Protein AF-A0A0H3FZI0-F1 (afdb_monomer)

Structure (mmCIF, N/CA/C/O backbone):
data_AF-A0A0H3FZI0-F1
#
_entry.id   AF-A0A0H3FZI0-F1
#
loop_
_atom_site.group_PDB
_atom_site.id
_atom_site.type_symbol
_atom_site.label_atom_id
_atom_site.label_alt_id
_atom_site.label_comp_id
_atom_site.label_asym_id
_atom_site.label_entity_id
_atom_site.label_seq_id
_atom_site.pdbx_PDB_ins_code
_atom_site.Cartn_x
_atom_site.Cartn_y
_atom_site.Cartn_z
_atom_site.occupancy
_atom_site.B_iso_or_equiv
_atom_site.auth_seq_id
_atom_site.auth_comp_id
_atom_site.auth_asym_id
_atom_site.auth_atom_id
_atom_site.pdbx_PDB_model_num
ATOM 1 N N . MET A 1 1 ? 50.882 -39.077 24.615 1.00 30.67 1 MET A N 1
ATOM 2 C CA . MET A 1 1 ? 51.950 -39.341 23.632 1.00 30.67 1 MET A CA 1
ATOM 3 C C . MET A 1 1 ? 51.336 -39.047 22.274 1.00 30.67 1 MET A C 1
ATOM 5 O O . MET A 1 1 ? 50.534 -39.840 21.806 1.00 30.67 1 MET A O 1
ATOM 9 N N . ASP A 1 2 ? 51.265 -37.759 21.939 1.00 23.69 2 ASP A N 1
ATOM 10 C CA . ASP A 1 2 ? 52.204 -37.043 21.041 1.00 23.69 2 ASP A CA 1
ATOM 11 C C . ASP A 1 2 ? 51.997 -37.478 19.583 1.00 23.69 2 ASP A C 1
ATOM 13 O O . ASP A 1 2 ? 52.188 -38.643 19.265 1.00 23.69 2 ASP A O 1
ATOM 17 N N . ALA A 1 3 ? 51.445 -36.672 18.667 1.00 24.78 3 ALA A N 1
ATOM 18 C CA . ALA A 1 3 ? 51.771 -35.296 18.255 1.00 24.78 3 ALA A CA 1
ATOM 19 C C . ALA A 1 3 ? 53.189 -35.153 17.675 1.00 24.78 3 ALA A C 1
ATOM 21 O O . ALA A 1 3 ? 54.123 -34.795 18.381 1.00 24.78 3 ALA A O 1
ATOM 22 N N . SER A 1 4 ? 53.324 -35.447 16.377 1.00 23.03 4 SER A N 1
ATOM 23 C CA . SER A 1 4 ? 54.356 -35.010 15.407 1.00 23.03 4 SER A CA 1
ATOM 24 C C . SER A 1 4 ? 54.389 -36.075 14.297 1.00 23.03 4 SER A C 1
ATOM 26 O O . SER A 1 4 ? 54.271 -37.256 14.579 1.00 23.03 4 SER A O 1
ATOM 28 N N . THR A 1 5 ? 54.469 -35.833 12.994 1.00 25.50 5 THR A N 1
ATOM 29 C CA . THR A 1 5 ? 54.744 -34.666 12.154 1.00 25.50 5 THR A CA 1
ATOM 30 C C . THR A 1 5 ? 54.622 -35.201 10.730 1.00 25.50 5 THR A C 1
ATOM 32 O O . THR A 1 5 ? 55.305 -36.170 10.426 1.00 25.50 5 THR A O 1
ATOM 35 N N . LEU A 1 6 ? 53.832 -34.581 9.852 1.00 24.88 6 LEU A N 1
ATOM 36 C CA . LEU A 1 6 ? 54.066 -34.615 8.400 1.00 24.88 6 LEU A CA 1
ATOM 37 C C . LEU A 1 6 ? 53.348 -33.422 7.754 1.00 24.88 6 LEU A C 1
ATOM 39 O O . LEU A 1 6 ? 52.215 -33.474 7.292 1.00 24.88 6 LEU A O 1
ATOM 43 N N . SER A 1 7 ? 54.072 -32.307 7.840 1.00 22.17 7 SER A N 1
ATOM 44 C CA . SER A 1 7 ? 54.046 -31.102 7.012 1.00 22.17 7 SER A CA 1
ATOM 45 C C . SER A 1 7 ? 53.306 -31.257 5.667 1.00 22.17 7 SER A C 1
ATOM 47 O O . SER A 1 7 ? 53.879 -31.727 4.681 1.00 22.17 7 SER A O 1
ATOM 49 N N . PHE A 1 8 ? 52.081 -30.730 5.588 1.00 24.97 8 PHE A N 1
ATOM 50 C CA . PHE A 1 8 ? 51.533 -30.218 4.334 1.00 24.97 8 PHE A CA 1
ATOM 51 C C . PHE A 1 8 ? 51.992 -28.768 4.180 1.00 24.97 8 PHE A C 1
ATOM 53 O O . PHE A 1 8 ? 51.575 -27.881 4.925 1.00 24.97 8 PHE A O 1
ATOM 60 N N . ARG A 1 9 ? 52.884 -28.532 3.214 1.00 22.31 9 ARG A N 1
ATOM 61 C CA . ARG A 1 9 ? 53.242 -27.187 2.762 1.00 22.31 9 ARG A CA 1
ATOM 62 C C . ARG A 1 9 ? 51.971 -26.492 2.279 1.00 22.31 9 ARG A C 1
ATOM 64 O O . ARG A 1 9 ? 51.421 -26.851 1.241 1.00 22.31 9 ARG A O 1
ATOM 71 N N . SER A 1 10 ? 51.530 -25.483 3.023 1.00 23.34 10 SER A N 1
ATOM 72 C CA . SER A 1 10 ? 50.542 -24.518 2.564 1.00 23.34 10 SER A CA 1
ATOM 73 C C . SER A 1 10 ? 51.103 -23.795 1.340 1.00 23.34 10 SER A C 1
ATOM 75 O O . SER A 1 10 ? 51.979 -22.936 1.463 1.00 23.34 10 SER A O 1
ATOM 77 N N . ALA A 1 11 ? 50.606 -24.134 0.153 1.00 24.95 11 ALA A N 1
ATOM 78 C CA . ALA A 1 11 ? 50.709 -23.250 -0.993 1.00 24.95 11 ALA A CA 1
ATOM 79 C C . ALA A 1 11 ? 49.802 -22.046 -0.714 1.00 24.95 11 ALA A C 1
ATOM 81 O O . ALA A 1 11 ? 48.601 -22.059 -0.975 1.00 24.95 11 ALA A O 1
ATOM 82 N N . SER A 1 12 ? 50.391 -21.015 -0.116 1.00 26.52 12 SER A N 1
ATOM 83 C CA . SER A 1 12 ? 49.833 -19.679 0.007 1.00 26.52 12 SER A CA 1
ATOM 84 C C . SER A 1 12 ? 49.719 -19.046 -1.383 1.00 26.52 12 SER A C 1
ATOM 86 O O . SER A 1 12 ? 50.501 -18.180 -1.767 1.00 26.52 12 SER A O 1
ATOM 88 N N . SER A 1 13 ? 48.713 -19.447 -2.165 1.00 27.08 13 SER A N 1
ATOM 89 C CA . SER A 1 13 ? 48.209 -18.563 -3.211 1.00 27.08 13 SER A CA 1
ATOM 90 C C . SER A 1 13 ? 47.377 -17.498 -2.510 1.00 27.08 13 SER A C 1
ATOM 92 O O . SER A 1 13 ? 46.245 -17.745 -2.095 1.00 27.08 13 SER A O 1
ATOM 94 N N . SER A 1 14 ? 47.979 -16.330 -2.319 1.00 26.47 14 SER A N 1
ATOM 95 C CA . SER A 1 14 ? 47.317 -15.126 -1.842 1.00 26.47 14 SER A CA 1
ATOM 96 C C . SER A 1 14 ? 46.087 -14.833 -2.704 1.00 26.47 14 SER A C 1
ATOM 98 O O . SER A 1 14 ? 46.160 -14.217 -3.768 1.00 26.47 14 SER A O 1
ATOM 100 N N . ALA A 1 15 ? 44.916 -15.256 -2.232 1.00 31.27 15 ALA A N 1
ATOM 101 C CA . ALA A 1 15 ? 43.680 -14.596 -2.593 1.00 31.27 15 ALA A CA 1
ATOM 102 C C . ALA A 1 15 ? 43.827 -13.167 -2.064 1.00 31.27 15 ALA A C 1
ATOM 104 O O . ALA A 1 15 ? 43.611 -12.915 -0.883 1.00 31.27 15 ALA A O 1
ATOM 105 N N . ARG A 1 16 ? 44.300 -12.241 -2.910 1.00 32.34 16 ARG A N 1
ATOM 106 C CA . ARG A 1 16 ? 44.183 -10.810 -2.624 1.00 32.34 16 ARG A CA 1
ATOM 107 C C . ARG A 1 16 ? 42.703 -10.575 -2.349 1.00 32.34 16 ARG A C 1
ATOM 109 O O . ARG A 1 16 ? 41.892 -10.676 -3.270 1.00 32.34 16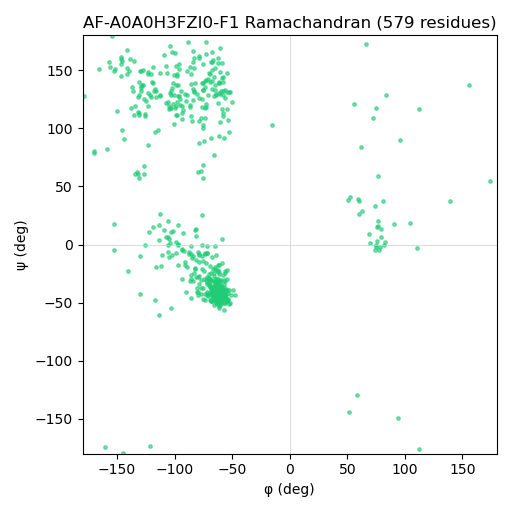 ARG A O 1
ATOM 116 N N . SER A 1 17 ? 42.358 -10.349 -1.086 1.00 38.38 17 SER A N 1
ATOM 117 C CA . SER A 1 17 ? 41.048 -9.854 -0.701 1.00 38.38 17 SER A CA 1
ATOM 118 C C . SER A 1 17 ? 40.825 -8.580 -1.504 1.00 38.38 17 SER A C 1
ATOM 120 O O . SER A 1 17 ? 41.615 -7.638 -1.449 1.00 38.38 17 SER A O 1
ATOM 122 N N . PHE A 1 18 ? 39.813 -8.600 -2.366 1.00 45.38 18 PHE A N 1
ATOM 123 C CA . PHE A 1 18 ? 39.436 -7.411 -3.109 1.00 45.38 18 PHE A CA 1
ATOM 124 C C . PHE A 1 18 ? 38.969 -6.371 -2.077 1.00 45.38 18 PHE A C 1
ATOM 126 O O . PHE A 1 18 ? 38.106 -6.708 -1.265 1.00 45.38 18 PHE A O 1
ATOM 133 N N . PRO A 1 19 ? 39.471 -5.122 -2.098 1.00 52.69 19 PRO A N 1
ATOM 134 C CA . PRO A 1 19 ? 39.024 -4.070 -1.178 1.00 52.69 19 PRO A CA 1
ATOM 135 C C . PRO A 1 19 ? 37.550 -3.67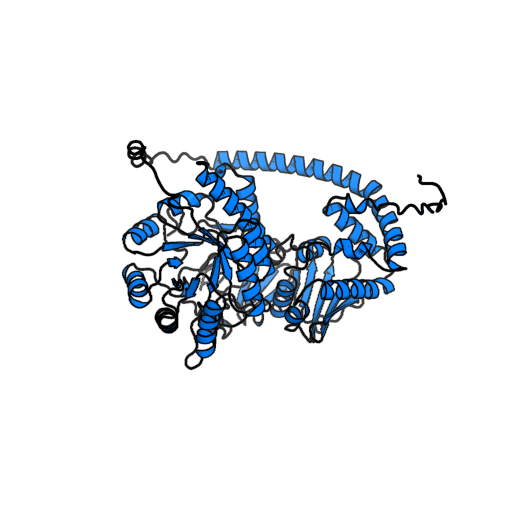0 -1.388 1.00 52.69 19 PRO A C 1
ATOM 137 O O . PRO A 1 19 ? 37.025 -2.850 -0.644 1.00 52.69 19 PRO A O 1
ATOM 140 N N . PHE A 1 20 ? 36.873 -4.278 -2.367 1.00 49.59 20 PHE A N 1
ATOM 141 C CA . PHE A 1 20 ? 35.474 -4.065 -2.715 1.00 49.59 20 PHE A CA 1
ATOM 142 C C . PHE A 1 20 ? 34.511 -4.225 -1.530 1.00 49.59 20 PHE A C 1
ATOM 144 O O . PHE A 1 20 ? 33.713 -3.335 -1.276 1.00 49.59 20 PHE A O 1
ATOM 151 N N . LEU A 1 21 ? 34.632 -5.305 -0.748 1.00 46.72 21 LEU A N 1
ATOM 152 C CA . LEU A 1 21 ? 33.750 -5.550 0.408 1.00 46.72 21 LEU A CA 1
ATOM 153 C C . LEU A 1 21 ? 33.947 -4.538 1.553 1.00 46.72 21 LEU A C 1
ATOM 155 O O . LEU A 1 21 ? 33.155 -4.513 2.486 1.00 46.72 21 LEU A O 1
ATOM 159 N N . SER A 1 22 ? 35.005 -3.723 1.489 1.00 49.72 22 SER A N 1
ATOM 160 C CA . SER A 1 22 ? 35.291 -2.636 2.433 1.00 49.72 22 SER A CA 1
ATOM 161 C C . SER A 1 22 ? 34.996 -1.236 1.871 1.00 49.72 22 SER A C 1
ATOM 163 O O . SER A 1 22 ? 35.312 -0.241 2.519 1.00 49.72 22 SER A O 1
ATOM 165 N N . MET A 1 23 ? 34.438 -1.135 0.659 1.00 64.56 23 MET A N 1
ATOM 166 C CA . MET A 1 23 ? 34.023 0.131 0.040 1.00 64.56 23 MET A CA 1
ATOM 167 C C . MET A 1 23 ? 32.624 0.551 0.520 1.00 64.56 23 MET A C 1
ATOM 169 O O . MET A 1 23 ? 31.802 -0.313 0.817 1.00 64.56 23 MET A O 1
ATOM 173 N N . SER A 1 24 ? 32.340 1.861 0.544 1.00 57.97 24 SER A N 1
ATOM 174 C CA . SER A 1 24 ? 30.969 2.385 0.688 1.00 57.97 24 SER A C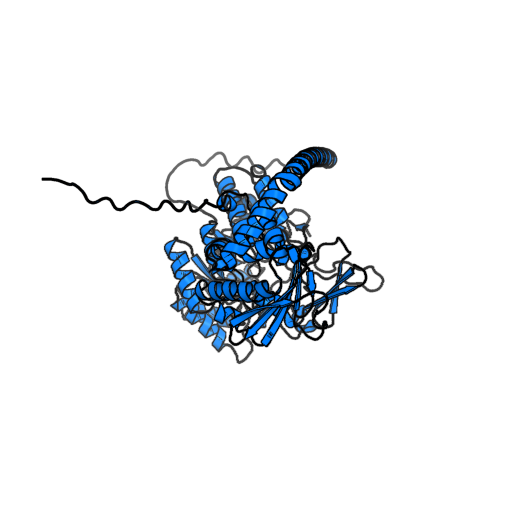A 1
ATOM 175 C C . SER A 1 24 ? 30.088 1.953 -0.492 1.00 57.97 24 SER A C 1
ATOM 177 O O . SER A 1 24 ? 30.623 1.686 -1.568 1.00 57.97 24 SER A O 1
ATOM 179 N N . ALA A 1 25 ? 28.763 1.909 -0.308 1.00 57.28 25 ALA A N 1
ATOM 180 C CA . ALA A 1 25 ? 27.799 1.518 -1.348 1.00 57.28 25 ALA A CA 1
ATOM 181 C C . ALA A 1 25 ? 27.984 2.327 -2.649 1.00 57.28 25 ALA A C 1
ATOM 183 O O . ALA A 1 25 ? 28.287 1.752 -3.688 1.00 57.28 25 ALA A O 1
ATOM 184 N N . GLU A 1 26 ? 28.036 3.658 -2.553 1.00 56.78 26 GLU A N 1
ATOM 185 C CA . GLU A 1 26 ? 28.303 4.563 -3.688 1.00 56.78 26 GLU A CA 1
ATOM 186 C C . GLU A 1 26 ? 29.582 4.199 -4.470 1.00 56.78 26 GLU A C 1
ATOM 188 O O . GLU A 1 26 ? 29.651 4.252 -5.701 1.00 56.78 26 GLU A O 1
ATOM 193 N N . ARG A 1 27 ? 30.639 3.797 -3.751 1.00 63.78 27 ARG A N 1
ATOM 194 C CA . ARG A 1 27 ? 31.923 3.419 -4.353 1.00 63.78 27 ARG A CA 1
ATOM 195 C C . ARG A 1 27 ? 31.865 2.025 -4.974 1.00 63.78 27 ARG A C 1
ATOM 197 O O . ARG A 1 27 ? 32.563 1.774 -5.959 1.00 63.78 27 ARG A O 1
ATOM 204 N N . GLN A 1 28 ? 31.043 1.136 -4.424 1.00 64.50 28 GLN A N 1
ATOM 205 C CA . GLN A 1 28 ? 30.746 -0.167 -5.005 1.00 64.50 28 GLN A CA 1
ATOM 206 C C . GLN A 1 28 ? 29.981 -0.017 -6.329 1.00 64.50 28 GLN A C 1
ATOM 208 O O . GLN A 1 28 ? 30.391 -0.621 -7.324 1.00 64.50 28 GLN A O 1
ATOM 213 N N . ASP A 1 29 ? 28.964 0.840 -6.389 1.00 61.91 29 ASP A N 1
ATOM 214 C CA . ASP A 1 29 ? 28.152 1.059 -7.595 1.00 61.91 29 ASP A CA 1
ATOM 215 C C . ASP A 1 29 ? 28.960 1.671 -8.738 1.00 61.91 29 ASP A C 1
ATOM 217 O O . ASP A 1 29 ? 28.930 1.196 -9.879 1.00 61.91 29 ASP A O 1
ATOM 221 N N . LEU A 1 30 ? 29.783 2.672 -8.426 1.00 64.38 30 LEU A N 1
ATOM 222 C CA . LEU A 1 30 ? 30.639 3.321 -9.414 1.00 64.38 30 LEU A CA 1
ATOM 223 C C . LEU A 1 30 ? 31.742 2.388 -9.927 1.00 64.38 30 LEU A C 1
ATOM 225 O O . LEU A 1 30 ? 32.063 2.377 -11.119 1.00 64.38 30 LEU A O 1
ATOM 229 N N . PHE A 1 31 ? 32.293 1.549 -9.046 1.00 68.69 31 PHE A N 1
ATOM 230 C CA . PHE A 1 31 ? 33.188 0.464 -9.440 1.00 68.69 31 PHE A CA 1
ATOM 231 C C . PHE A 1 31 ? 32.499 -0.496 -10.417 1.00 68.69 31 PHE A C 1
ATOM 233 O O . PHE A 1 31 ? 33.104 -0.888 -11.418 1.00 68.69 31 PHE A O 1
ATOM 240 N N . PHE A 1 32 ? 31.239 -0.849 -10.159 1.00 66.81 32 PHE A N 1
ATOM 241 C CA . PHE A 1 32 ? 30.450 -1.732 -11.011 1.00 66.81 32 PHE A CA 1
ATOM 242 C C . PHE A 1 32 ? 30.150 -1.131 -12.382 1.00 66.81 32 PHE A C 1
ATOM 244 O O . PHE A 1 32 ? 30.374 -1.811 -13.387 1.00 66.81 32 PHE A O 1
ATOM 251 N N . SER A 1 33 ? 29.714 0.130 -12.442 1.00 65.69 33 SER A N 1
ATOM 252 C CA . SER A 1 33 ? 29.455 0.835 -13.707 1.00 65.69 33 SER A CA 1
ATOM 253 C C . SER A 1 33 ? 30.714 0.876 -14.585 1.00 65.69 33 SER A C 1
ATOM 255 O O . SER A 1 33 ? 30.692 0.499 -15.764 1.00 65.69 33 SER A O 1
ATOM 257 N N . LEU A 1 34 ? 31.866 1.195 -13.985 1.00 68.00 34 LEU A N 1
ATOM 258 C CA . LEU A 1 34 ? 33.161 1.194 -14.672 1.00 68.00 34 LEU A CA 1
ATOM 259 C C . LEU A 1 34 ? 33.597 -0.212 -15.114 1.00 68.00 34 LEU A C 1
ATOM 261 O O . LEU A 1 34 ? 34.103 -0.383 -16.226 1.00 68.00 34 LEU A O 1
ATOM 265 N N . ALA A 1 35 ? 33.400 -1.227 -14.271 1.00 68.50 35 ALA A N 1
ATOM 266 C CA . ALA A 1 35 ? 33.762 -2.605 -14.591 1.00 68.50 35 ALA A CA 1
ATOM 267 C C . ALA A 1 35 ? 32.897 -3.182 -15.725 1.00 68.50 35 ALA A C 1
ATOM 269 O O . ALA A 1 35 ? 33.440 -3.818 -16.629 1.00 68.50 35 ALA A O 1
ATOM 270 N N . LEU A 1 36 ? 31.584 -2.928 -15.715 1.00 69.31 36 LEU A N 1
ATOM 271 C CA . LEU A 1 36 ? 30.651 -3.336 -16.772 1.00 69.31 36 LEU A CA 1
ATOM 272 C C . LEU A 1 36 ? 30.953 -2.638 -18.098 1.00 69.31 36 LEU A C 1
ATOM 274 O O . LEU A 1 36 ? 30.971 -3.294 -19.137 1.00 69.31 36 LEU A O 1
ATOM 278 N N . THR A 1 37 ? 31.274 -1.344 -18.060 1.00 69.31 37 THR A N 1
ATOM 279 C CA . THR A 1 37 ? 31.673 -0.577 -19.252 1.00 69.31 37 THR A CA 1
ATOM 280 C C . THR A 1 37 ? 32.957 -1.121 -19.888 1.00 69.31 37 THR A C 1
ATOM 282 O O . THR A 1 37 ? 33.116 -1.088 -21.107 1.00 69.31 37 THR A O 1
ATOM 285 N N . ALA A 1 38 ? 33.871 -1.658 -19.077 1.00 70.38 38 ALA A N 1
ATOM 286 C CA . ALA A 1 38 ? 35.141 -2.217 -19.534 1.00 70.38 38 ALA A CA 1
ATOM 287 C C . ALA A 1 38 ? 35.063 -3.692 -19.982 1.00 70.38 38 ALA A C 1
ATOM 289 O O . ALA A 1 38 ? 36.048 -4.220 -20.511 1.00 70.38 38 ALA A O 1
ATOM 290 N N . LEU A 1 39 ? 33.936 -4.384 -19.772 1.00 71.25 39 LEU A N 1
ATOM 291 C CA . LEU A 1 39 ? 33.767 -5.771 -20.208 1.00 71.25 39 LEU A CA 1
ATOM 292 C C . LEU A 1 39 ? 33.548 -5.853 -21.732 1.00 71.25 39 LEU A C 1
ATOM 294 O O . LEU A 1 39 ? 32.770 -5.081 -22.293 1.00 71.25 39 LEU A O 1
ATOM 298 N N . PRO A 1 40 ? 34.163 -6.828 -22.431 1.00 74.75 40 PRO A N 1
ATOM 299 C CA . PRO A 1 40 ? 33.870 -7.075 -23.837 1.00 74.75 40 PRO A CA 1
ATOM 300 C C . PRO A 1 40 ? 32.385 -7.389 -24.040 1.00 74.75 40 PRO A C 1
ATOM 302 O O . PRO A 1 40 ? 31.850 -8.304 -23.412 1.00 74.75 40 PRO A O 1
ATOM 305 N N . ARG A 1 41 ? 31.734 -6.683 -24.973 1.00 72.12 41 ARG A N 1
ATOM 306 C CA . ARG A 1 41 ? 30.290 -6.810 -25.257 1.00 72.12 41 ARG A CA 1
ATOM 307 C C . ARG A 1 41 ? 29.787 -8.261 -25.398 1.00 72.12 41 ARG A C 1
ATOM 309 O O . ARG A 1 41 ? 28.771 -8.574 -24.778 1.00 72.12 41 ARG A O 1
ATOM 316 N N . PRO A 1 42 ? 30.481 -9.186 -26.101 1.00 78.50 42 PRO A N 1
ATOM 317 C CA . PRO A 1 42 ? 30.028 -10.578 -26.224 1.00 78.50 42 PRO A CA 1
ATOM 318 C C . PRO A 1 42 ? 29.939 -11.342 -24.894 1.00 78.50 42 PRO A C 1
ATOM 320 O O . PRO A 1 42 ? 29.282 -12.377 -24.824 1.00 78.50 42 PRO A O 1
ATOM 323 N N . MET A 1 43 ? 30.596 -10.854 -23.837 1.00 76.19 43 MET A N 1
ATOM 324 C CA . MET A 1 43 ? 30.605 -11.480 -22.514 1.00 76.19 43 MET A CA 1
ATOM 325 C C . MET A 1 43 ? 29.490 -10.978 -21.593 1.00 76.19 43 MET A C 1
ATOM 327 O O . MET A 1 43 ? 29.192 -11.646 -20.604 1.00 76.19 43 MET A O 1
ATOM 331 N N . ILE A 1 44 ? 28.840 -9.858 -21.919 1.00 79.38 44 ILE A N 1
ATOM 332 C CA . ILE A 1 44 ? 27.805 -9.264 -21.063 1.00 79.38 44 ILE A CA 1
ATOM 333 C C . ILE A 1 44 ? 26.562 -10.163 -21.021 1.00 79.38 44 ILE A C 1
ATOM 335 O O . ILE A 1 44 ? 26.110 -10.517 -19.939 1.00 79.38 44 ILE A O 1
ATOM 339 N N . THR A 1 45 ? 26.056 -10.634 -22.166 1.00 81.31 45 THR A N 1
ATOM 340 C CA . THR A 1 45 ? 24.887 -11.539 -22.197 1.00 81.31 45 THR A CA 1
ATOM 341 C C . THR A 1 45 ? 25.119 -12.853 -21.429 1.00 81.31 45 THR A C 1
ATOM 343 O O . THR A 1 45 ? 24.274 -13.214 -20.609 1.00 81.31 45 THR A O 1
ATOM 346 N N . PRO A 1 46 ? 26.241 -13.584 -21.611 1.00 83.00 46 PRO A N 1
ATOM 347 C CA . PRO A 1 46 ? 26.563 -14.737 -20.768 1.00 83.00 46 PRO A CA 1
ATOM 348 C C . PRO A 1 46 ? 26.615 -14.421 -19.268 1.00 83.00 46 PRO A C 1
ATOM 350 O O . PRO A 1 46 ? 26.122 -15.210 -18.464 1.00 83.00 46 PRO A O 1
ATOM 353 N N . LEU A 1 47 ? 27.172 -13.267 -18.888 1.00 79.81 47 LEU A N 1
ATOM 354 C CA . LEU A 1 47 ? 27.213 -12.818 -17.498 1.00 79.81 47 LEU A CA 1
ATOM 355 C C . LEU A 1 47 ? 25.800 -12.581 -16.944 1.00 79.81 47 LEU A C 1
ATOM 357 O O . LEU A 1 47 ? 25.470 -13.093 -15.875 1.00 79.81 47 LEU A O 1
ATOM 361 N N . CYS A 1 48 ? 24.947 -11.885 -17.697 1.00 81.19 48 CYS A N 1
ATOM 362 C CA . CYS A 1 48 ? 23.544 -11.675 -17.351 1.00 81.19 48 CYS A CA 1
ATOM 363 C C . CYS A 1 48 ? 22.808 -13.003 -17.127 1.00 81.19 48 CYS A C 1
ATOM 365 O O . CYS A 1 48 ? 22.100 -13.141 -16.134 1.00 81.19 48 CYS A O 1
ATOM 367 N N . ARG A 1 49 ? 23.024 -14.011 -17.985 1.00 82.62 49 ARG A N 1
ATOM 368 C CA . ARG A 1 49 ? 22.422 -15.348 -17.815 1.00 82.62 49 ARG A CA 1
ATOM 369 C C . ARG A 1 49 ? 22.834 -16.021 -16.506 1.00 82.62 49 ARG A C 1
ATOM 371 O O . ARG A 1 49 ? 21.993 -16.629 -15.855 1.00 82.62 49 ARG A O 1
ATOM 378 N N . ILE A 1 50 ? 24.102 -15.900 -16.108 1.00 79.50 50 ILE A N 1
ATOM 379 C CA . ILE A 1 50 ? 24.593 -16.459 -14.837 1.00 79.50 50 ILE A CA 1
ATOM 380 C C . ILE A 1 50 ? 23.935 -15.754 -13.646 1.00 79.50 50 ILE A C 1
ATOM 382 O O . ILE A 1 50 ? 23.506 -16.422 -12.707 1.00 79.50 50 ILE A O 1
ATOM 386 N N . ILE A 1 51 ? 23.848 -14.421 -13.684 1.00 77.50 51 ILE A N 1
ATOM 387 C CA . ILE A 1 51 ? 23.216 -13.623 -12.623 1.00 77.50 51 ILE A CA 1
ATOM 388 C C . ILE A 1 51 ? 21.742 -14.010 -12.484 1.00 77.50 51 ILE A C 1
ATOM 390 O O . ILE A 1 51 ? 21.285 -14.304 -11.383 1.00 77.50 51 ILE A O 1
ATOM 394 N N . VAL A 1 52 ? 21.022 -14.085 -13.603 1.00 79.94 52 VAL A N 1
ATOM 395 C CA . VAL A 1 52 ? 19.601 -14.435 -13.613 1.00 79.94 52 VAL A CA 1
ATOM 396 C C . VAL A 1 52 ? 19.353 -15.852 -13.085 1.00 79.94 52 VAL A C 1
ATOM 398 O O . VAL A 1 52 ? 18.520 -16.023 -12.202 1.00 79.94 52 VAL A O 1
ATOM 401 N N . ALA A 1 53 ? 20.127 -16.850 -13.521 1.00 79.00 53 ALA A N 1
ATOM 402 C CA . ALA A 1 53 ? 19.975 -18.224 -13.032 1.00 79.00 53 ALA A CA 1
ATOM 403 C C . ALA A 1 53 ? 20.211 -18.347 -11.513 1.00 79.00 53 ALA A C 1
ATOM 405 O O . ALA A 1 53 ? 19.585 -19.159 -10.831 1.00 79.00 53 ALA A O 1
ATO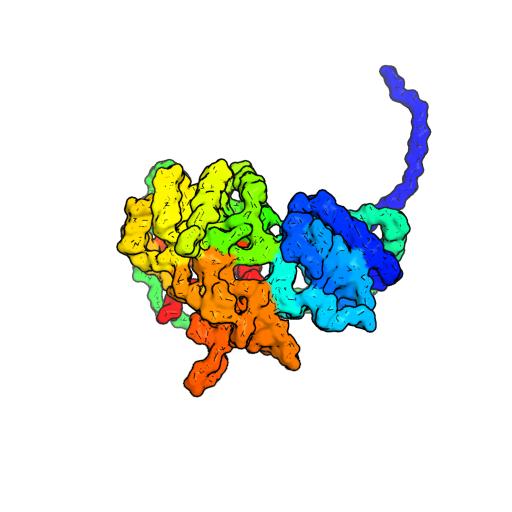M 406 N N . ARG A 1 54 ? 21.117 -17.533 -10.956 1.00 76.81 54 ARG A N 1
ATOM 407 C CA . ARG A 1 54 ? 21.351 -17.483 -9.505 1.00 76.81 54 ARG A CA 1
ATOM 408 C C . ARG A 1 54 ? 20.209 -16.807 -8.762 1.00 76.81 54 ARG A C 1
ATOM 410 O O . ARG A 1 54 ? 19.808 -17.306 -7.714 1.00 76.81 54 ARG A O 1
ATOM 417 N N . LEU A 1 55 ? 19.677 -15.717 -9.312 1.00 73.62 55 LEU A N 1
ATOM 418 C CA . LEU A 1 55 ? 18.507 -15.036 -8.763 1.00 73.62 55 LEU A CA 1
ATOM 419 C C . LEU A 1 55 ? 17.305 -15.978 -8.654 1.00 73.62 55 LEU A C 1
ATOM 421 O O . LEU A 1 55 ? 16.686 -16.051 -7.595 1.00 73.62 55 LEU A O 1
ATOM 425 N N . GLU A 1 56 ? 17.027 -16.750 -9.707 1.00 75.19 56 GLU A N 1
ATOM 426 C CA . GLU A 1 56 ? 15.941 -17.738 -9.718 1.00 75.19 56 GLU A CA 1
ATOM 427 C C . GLU A 1 56 ? 16.089 -18.798 -8.622 1.00 75.19 56 GLU A C 1
ATOM 429 O O . GLU A 1 56 ? 15.107 -19.162 -7.983 1.00 75.19 56 GLU A O 1
ATOM 434 N N . HIS A 1 57 ? 17.308 -19.281 -8.371 1.00 75.00 57 HIS A N 1
ATOM 435 C CA . HIS A 1 57 ? 17.549 -20.290 -7.337 1.00 75.00 57 HIS A CA 1
ATOM 436 C C . HIS A 1 57 ? 17.408 -19.727 -5.915 1.00 75.00 57 HIS A C 1
ATOM 438 O O . HIS A 1 57 ? 17.048 -20.448 -4.985 1.00 75.00 57 HIS A O 1
ATOM 444 N N . ARG A 1 58 ? 17.747 -18.452 -5.705 1.00 69.44 58 ARG A N 1
ATOM 445 C CA . ARG A 1 58 ? 17.770 -17.845 -4.367 1.00 69.44 58 ARG A CA 1
ATOM 446 C C . ARG A 1 58 ? 16.415 -17.369 -3.880 1.00 69.44 58 ARG A C 1
ATOM 448 O O . ARG A 1 58 ? 16.271 -17.178 -2.676 1.00 69.44 58 ARG A O 1
ATOM 455 N N . ILE A 1 59 ? 15.470 -17.132 -4.784 1.00 68.69 59 ILE A N 1
ATOM 456 C CA . ILE A 1 59 ? 14.212 -16.464 -4.455 1.00 68.69 59 ILE A CA 1
ATOM 457 C C . ILE A 1 59 ? 13.069 -17.453 -4.640 1.00 68.69 59 ILE A C 1
ATOM 459 O O . ILE A 1 59 ? 12.596 -17.649 -5.765 1.00 68.69 59 ILE A O 1
ATOM 463 N N . PRO A 1 60 ? 12.604 -18.070 -3.538 1.00 68.06 60 PRO A N 1
ATOM 464 C CA . PRO A 1 60 ? 11.429 -18.921 -3.567 1.00 68.06 60 PRO A CA 1
ATOM 465 C C . PRO A 1 60 ? 10.250 -18.173 -4.193 1.00 68.06 60 PRO A C 1
ATOM 467 O O . PRO A 1 60 ? 9.977 -17.021 -3.855 1.00 68.06 60 PRO A O 1
ATOM 470 N N . GLY A 1 61 ? 9.573 -18.816 -5.141 1.00 77.06 61 GLY A N 1
ATOM 471 C CA . GLY A 1 61 ? 8.392 -18.255 -5.791 1.00 77.06 61 GLY A CA 1
ATOM 472 C C . GLY A 1 61 ? 8.660 -17.166 -6.837 1.00 77.06 61 GLY A C 1
ATOM 473 O O . GLY A 1 61 ? 7.695 -16.625 -7.377 1.00 77.06 61 GLY A O 1
ATOM 474 N N . LEU A 1 62 ? 9.917 -16.816 -7.165 1.00 81.81 62 LEU A N 1
ATOM 475 C CA . LEU A 1 62 ? 10.197 -15.797 -8.197 1.00 81.81 62 LEU A CA 1
ATOM 476 C C . LEU A 1 62 ? 9.585 -16.176 -9.548 1.00 81.81 62 LEU A C 1
ATOM 478 O O . LEU A 1 62 ? 8.976 -15.338 -10.209 1.00 81.81 62 LEU A O 1
ATOM 482 N N . LYS A 1 63 ? 9.700 -17.451 -9.925 1.00 85.75 63 LYS A N 1
ATOM 483 C CA . LYS A 1 63 ? 9.113 -17.983 -11.155 1.00 85.75 63 LYS A CA 1
ATOM 484 C C . LYS A 1 63 ? 7.608 -17.723 -11.194 1.00 85.75 63 LYS A C 1
ATOM 486 O O . LYS A 1 63 ? 7.096 -17.176 -12.163 1.00 85.75 63 LYS A O 1
ATOM 491 N N . GLU A 1 64 ? 6.899 -18.071 -10.128 1.00 84.62 64 GLU A N 1
ATOM 492 C CA . GLU A 1 64 ? 5.453 -17.887 -9.983 1.00 84.62 64 GLU A CA 1
ATOM 493 C C . GLU A 1 64 ? 5.060 -16.407 -10.032 1.00 84.62 64 GLU A C 1
ATOM 495 O O . GLU A 1 64 ? 4.043 -16.068 -10.638 1.00 84.62 64 GLU A O 1
ATOM 500 N N . ARG A 1 65 ? 5.879 -15.523 -9.451 1.00 84.69 65 ARG A N 1
ATOM 501 C CA . ARG A 1 65 ? 5.677 -14.066 -9.482 1.00 84.69 65 ARG A CA 1
ATOM 502 C C . ARG A 1 65 ? 5.901 -13.463 -10.868 1.00 84.69 65 ARG A C 1
ATOM 504 O O . ARG A 1 65 ? 5.258 -12.469 -11.188 1.00 84.69 65 ARG A O 1
ATOM 511 N N . LEU A 1 66 ? 6.776 -14.056 -11.683 1.00 88.38 66 LEU A N 1
ATOM 512 C CA . LEU A 1 66 ? 7.074 -13.601 -13.044 1.00 88.38 66 LEU A CA 1
ATOM 513 C C . LEU A 1 66 ? 6.162 -14.214 -14.115 1.00 88.38 66 LEU A C 1
ATOM 515 O O . LEU A 1 66 ? 6.032 -13.620 -15.179 1.00 88.38 66 LEU A O 1
ATOM 519 N N . ARG A 1 67 ? 5.478 -15.336 -13.852 1.00 88.00 67 ARG A N 1
ATOM 520 C CA . ARG A 1 67 ? 4.523 -15.952 -14.804 1.00 88.00 67 ARG A CA 1
ATOM 521 C C . ARG A 1 67 ? 3.487 -14.986 -15.405 1.00 88.00 67 ARG A C 1
ATOM 523 O O . ARG A 1 67 ? 3.219 -15.113 -16.596 1.00 88.00 67 ARG A O 1
ATOM 530 N N . PRO A 1 68 ? 2.908 -14.012 -14.669 1.00 87.00 68 PRO A N 1
ATOM 531 C CA . PRO A 1 68 ? 1.990 -13.032 -15.261 1.00 87.00 68 PRO A CA 1
ATOM 532 C C . PRO A 1 68 ? 2.601 -12.189 -16.393 1.00 87.00 68 PRO A C 1
ATOM 534 O O . PRO A 1 68 ? 1.867 -11.547 -17.137 1.00 87.00 68 PRO A O 1
ATOM 537 N N . LEU A 1 69 ? 3.930 -12.178 -16.517 1.00 89.62 69 LEU A N 1
ATOM 538 C CA . LEU A 1 69 ? 4.682 -11.466 -17.545 1.00 89.62 69 LEU A CA 1
ATOM 539 C C . LEU A 1 69 ? 5.158 -12.380 -18.686 1.00 89.62 69 LEU A C 1
ATOM 541 O O . LEU A 1 69 ? 5.986 -11.962 -19.493 1.00 89.62 69 LEU A O 1
ATOM 545 N N . ASP A 1 70 ? 4.680 -13.621 -18.773 1.00 90.56 70 ASP A N 1
ATOM 546 C CA . ASP A 1 70 ? 5.086 -14.531 -19.843 1.00 90.56 70 ASP A CA 1
ATOM 547 C C . ASP A 1 70 ? 4.795 -13.958 -21.236 1.00 90.56 70 ASP A C 1
ATOM 549 O O . ASP A 1 70 ? 3.707 -13.458 -21.525 1.00 90.56 70 ASP A O 1
ATOM 553 N N . GLY A 1 71 ? 5.802 -14.024 -22.110 1.00 88.00 71 GLY A N 1
ATOM 554 C CA . GLY A 1 71 ? 5.752 -13.450 -23.455 1.00 88.00 71 GLY A CA 1
ATOM 555 C C . GLY A 1 71 ? 5.962 -11.935 -23.504 1.00 88.00 71 GLY A C 1
ATOM 556 O O . GLY A 1 71 ? 5.996 -11.378 -24.600 1.00 88.00 71 GLY A O 1
ATOM 557 N N . LYS A 1 72 ? 6.130 -11.271 -22.354 1.00 90.56 72 LYS A N 1
ATOM 558 C CA . LYS A 1 72 ? 6.410 -9.836 -22.272 1.00 90.56 72 LYS A CA 1
ATOM 559 C C . LYS A 1 72 ? 7.898 -9.535 -22.365 1.00 90.56 72 LYS A C 1
ATOM 561 O O . LYS A 1 72 ? 8.757 -10.341 -21.992 1.00 90.56 72 LYS A O 1
ATOM 566 N N . THR A 1 73 ? 8.190 -8.336 -22.849 1.00 91.25 73 THR A N 1
ATOM 567 C CA . THR A 1 73 ? 9.540 -7.826 -23.074 1.00 91.25 73 THR A CA 1
ATOM 568 C C . THR A 1 73 ? 9.714 -6.431 -22.477 1.00 91.25 73 THR A C 1
ATOM 570 O O . THR A 1 73 ? 8.926 -5.521 -22.728 1.00 91.25 73 THR A O 1
ATOM 573 N N . VAL A 1 74 ? 10.768 -6.254 -21.679 1.00 91.06 74 VAL A N 1
ATOM 574 C CA . VAL A 1 74 ? 11.105 -4.987 -21.021 1.00 91.06 74 VAL A CA 1
ATOM 575 C C . VAL A 1 74 ? 12.527 -4.592 -21.376 1.00 91.06 74 VAL A C 1
ATOM 577 O O . VAL A 1 74 ? 13.470 -5.345 -21.137 1.00 91.06 74 VAL A O 1
ATOM 580 N N . PHE A 1 75 ? 12.699 -3.400 -21.934 1.00 90.75 75 PHE A N 1
ATOM 581 C CA . PHE A 1 75 ? 14.011 -2.850 -22.236 1.00 90.75 75 PHE A CA 1
ATOM 582 C C . PHE A 1 75 ? 14.498 -1.940 -21.105 1.00 90.75 75 PHE A C 1
ATOM 584 O O . PHE A 1 75 ? 13.872 -0.933 -20.791 1.00 90.75 75 PHE A O 1
ATOM 591 N N . ILE A 1 76 ? 15.627 -2.282 -20.499 1.00 90.50 76 ILE A N 1
ATOM 592 C CA . ILE A 1 76 ? 16.258 -1.560 -19.395 1.00 90.50 76 ILE A CA 1
ATOM 593 C C . ILE A 1 76 ? 17.470 -0.812 -19.953 1.00 90.50 76 ILE A C 1
ATOM 595 O O . ILE A 1 76 ? 18.427 -1.429 -20.422 1.00 90.50 76 ILE A O 1
ATOM 599 N N . GLN A 1 77 ? 17.441 0.516 -19.895 1.00 89.81 77 GLN A N 1
ATOM 600 C CA . GLN A 1 77 ? 18.476 1.401 -20.421 1.00 89.81 77 GLN A CA 1
ATOM 601 C C . GLN A 1 77 ? 19.129 2.210 -19.293 1.00 89.81 77 GLN A C 1
ATOM 603 O O . GLN A 1 77 ? 18.623 3.270 -18.919 1.00 89.81 77 GLN A O 1
ATOM 608 N N . PRO A 1 78 ? 20.284 1.769 -18.775 1.00 88.31 78 PRO A N 1
ATOM 609 C CA . PRO A 1 78 ? 21.129 2.623 -17.951 1.00 88.31 78 PRO A CA 1
ATOM 610 C C . PRO A 1 78 ? 21.686 3.776 -18.797 1.00 88.31 78 PRO A C 1
ATOM 612 O O . PRO A 1 78 ? 22.230 3.547 -19.879 1.00 88.31 78 PRO A O 1
ATOM 615 N N . LYS A 1 79 ? 21.516 5.022 -18.345 1.00 84.44 79 LYS A N 1
ATOM 616 C CA . LYS A 1 79 ? 21.945 6.242 -19.064 1.00 84.44 79 LYS A CA 1
ATOM 617 C C . LYS A 1 79 ? 23.467 6.394 -19.108 1.00 84.44 79 LYS A C 1
ATOM 619 O O . LYS A 1 79 ? 23.998 7.049 -19.998 1.00 84.44 79 LYS A O 1
ATOM 624 N N . ASP A 1 80 ? 24.148 5.803 -18.139 1.00 81.62 80 ASP A N 1
ATOM 625 C CA . ASP A 1 80 ? 25.595 5.828 -17.942 1.00 81.62 80 ASP A CA 1
ATOM 626 C C . ASP A 1 80 ? 26.316 4.629 -18.583 1.00 81.62 80 ASP A C 1
ATOM 628 O O . ASP A 1 80 ? 27.545 4.605 -18.611 1.00 81.62 80 ASP A O 1
ATOM 632 N N . LEU A 1 81 ? 25.582 3.665 -19.159 1.00 77.69 81 LEU A N 1
ATOM 633 C CA . LEU A 1 81 ? 26.162 2.546 -19.906 1.00 77.69 81 LEU A CA 1
ATOM 634 C C . LEU A 1 81 ? 25.953 2.684 -21.416 1.00 77.69 81 LEU A C 1
ATOM 636 O O . LEU A 1 81 ? 24.918 3.125 -21.907 1.00 77.69 81 LEU A O 1
ATOM 640 N N . THR A 1 82 ? 26.929 2.187 -22.179 1.00 75.88 82 THR A N 1
ATOM 641 C CA . THR A 1 82 ? 26.859 2.104 -23.653 1.00 75.88 82 THR A CA 1
ATOM 642 C C . THR A 1 82 ? 26.066 0.895 -24.160 1.00 75.88 82 THR A C 1
ATOM 644 O O . THR A 1 82 ? 26.079 0.603 -25.353 1.00 75.88 82 THR A O 1
ATOM 647 N N . VAL A 1 83 ? 25.415 0.155 -23.261 1.00 79.94 83 VAL A N 1
ATOM 648 C CA . VAL A 1 83 ? 24.684 -1.089 -23.520 1.00 79.94 83 VAL A CA 1
ATOM 649 C C . VAL A 1 83 ? 23.376 -1.039 -22.737 1.00 79.94 83 VAL A C 1
ATOM 651 O O . VAL A 1 83 ? 23.375 -0.656 -21.569 1.00 79.94 83 VAL A O 1
ATOM 654 N N . GLY A 1 84 ? 22.277 -1.432 -23.378 1.00 85.44 84 GLY A N 1
ATOM 655 C CA . GLY A 1 84 ? 20.993 -1.675 -22.722 1.00 85.44 84 GLY A CA 1
ATOM 656 C C . GLY A 1 84 ? 20.723 -3.170 -22.567 1.00 85.44 84 GLY A C 1
ATOM 657 O O . GLY A 1 84 ? 21.435 -4.009 -23.124 1.00 85.44 84 GLY A O 1
ATOM 658 N N . PHE A 1 85 ? 19.678 -3.518 -21.827 1.00 88.25 85 PHE A N 1
ATOM 659 C CA . PHE A 1 85 ? 19.322 -4.902 -21.544 1.00 88.25 85 PHE A CA 1
ATOM 660 C C . PHE A 1 85 ? 17.870 -5.176 -21.918 1.00 88.25 85 PHE A C 1
ATOM 662 O O . PHE A 1 85 ? 16.964 -4.507 -21.440 1.00 88.25 85 PHE A O 1
ATOM 669 N N . LEU A 1 86 ? 17.636 -6.188 -22.746 1.00 89.50 86 LEU A N 1
ATOM 670 C CA . LEU A 1 86 ? 16.304 -6.701 -23.027 1.00 89.50 86 LEU A CA 1
ATOM 671 C C . LEU A 1 86 ? 16.008 -7.870 -22.093 1.00 89.50 86 LEU A C 1
ATOM 673 O O . LEU A 1 86 ? 16.649 -8.920 -22.182 1.00 89.50 86 LEU A O 1
ATOM 677 N N . LEU A 1 87 ? 15.044 -7.667 -21.206 1.00 90.81 87 LEU A N 1
ATOM 678 C CA . LEU A 1 87 ? 14.450 -8.692 -20.368 1.00 90.81 87 LEU A CA 1
ATOM 679 C C . LEU A 1 87 ? 13.254 -9.296 -21.107 1.00 90.81 87 LEU A C 1
ATOM 681 O O . LEU A 1 87 ? 12.330 -8.582 -21.477 1.00 90.81 87 LEU A O 1
ATOM 685 N N . SER A 1 88 ? 13.262 -10.607 -21.300 1.00 91.00 88 SER A N 1
ATOM 686 C CA . SER A 1 88 ? 12.115 -11.380 -21.793 1.00 91.00 88 SER A CA 1
ATOM 687 C C . SER A 1 88 ? 11.780 -12.467 -20.785 1.00 91.00 88 SER A C 1
ATOM 689 O O . SER A 1 88 ? 12.681 -12.959 -20.110 1.00 91.00 88 SER A O 1
ATOM 691 N N . ILE A 1 89 ? 10.507 -12.820 -20.642 1.00 90.81 89 ILE A N 1
ATOM 692 C CA . ILE A 1 89 ? 10.075 -13.817 -19.656 1.00 90.81 89 ILE A CA 1
ATOM 693 C C . ILE A 1 89 ? 9.366 -14.953 -20.390 1.00 90.81 89 ILE A C 1
ATOM 695 O O . ILE A 1 89 ? 8.481 -14.714 -21.214 1.00 90.81 89 ILE A O 1
ATOM 699 N N . SER A 1 90 ? 9.792 -16.191 -20.129 1.00 89.62 90 SER A N 1
ATOM 700 C CA . SER A 1 90 ? 9.188 -17.382 -20.726 1.00 89.62 90 SER A CA 1
ATOM 701 C C . SER A 1 90 ? 8.945 -18.472 -19.685 1.00 89.62 90 SER A C 1
ATOM 703 O O . SER A 1 90 ? 9.872 -18.954 -19.038 1.00 89.62 90 SER A O 1
ATOM 705 N N . ASN A 1 91 ? 7.682 -18.865 -19.507 1.00 88.25 91 ASN A N 1
ATOM 706 C CA . ASN A 1 91 ? 7.257 -19.832 -18.491 1.00 88.25 91 ASN A CA 1
ATOM 707 C C . ASN A 1 91 ? 7.743 -19.465 -17.070 1.00 88.25 91 ASN A C 1
ATOM 709 O O . ASN A 1 91 ? 8.231 -20.318 -16.327 1.00 88.25 91 ASN A O 1
ATOM 713 N N . GLY A 1 92 ? 7.687 -18.182 -16.717 1.00 85.19 92 GLY A N 1
ATOM 714 C CA . GLY A 1 92 ? 8.186 -17.590 -15.477 1.00 85.19 92 GLY A CA 1
ATOM 715 C C . GLY A 1 92 ? 9.708 -17.438 -15.395 1.00 85.19 92 GLY A C 1
ATOM 716 O O . GLY A 1 92 ? 10.193 -16.935 -14.385 1.00 85.19 92 GLY A O 1
ATOM 717 N N . HIS A 1 93 ? 10.463 -17.849 -16.420 1.00 87.56 93 HIS A N 1
ATOM 718 C CA . HIS A 1 93 ? 11.921 -17.740 -16.453 1.00 87.56 93 HIS A CA 1
ATOM 719 C C . HIS A 1 93 ? 12.365 -16.435 -17.131 1.00 87.56 93 HIS A C 1
ATOM 721 O O . HIS A 1 93 ? 12.109 -16.255 -18.328 1.00 87.56 93 HIS A O 1
ATOM 727 N N . PRO A 1 94 ? 13.027 -15.510 -16.412 1.00 89.25 94 PRO A N 1
ATOM 728 C CA . PRO A 1 94 ? 13.601 -14.317 -17.010 1.00 89.25 94 PRO A CA 1
ATOM 729 C C . PRO A 1 94 ? 14.835 -14.636 -17.867 1.00 89.25 94 PRO A C 1
ATOM 731 O O . PRO A 1 94 ? 15.695 -15.452 -17.536 1.00 89.25 94 PRO A O 1
ATOM 734 N N . HIS A 1 95 ? 14.964 -13.923 -18.976 1.00 88.88 95 HIS A N 1
ATOM 735 C CA . HIS A 1 95 ? 16.092 -13.978 -19.891 1.00 88.88 95 HIS A CA 1
ATOM 736 C C . HIS A 1 95 ? 16.545 -12.560 -20.198 1.00 88.88 95 HIS A C 1
ATOM 738 O O . HIS A 1 95 ? 15.823 -11.788 -20.829 1.00 88.88 95 HIS A O 1
ATOM 744 N N . LEU A 1 96 ? 17.758 -12.231 -19.761 1.00 88.31 96 LEU A N 1
ATOM 745 C CA . LEU A 1 96 ? 18.344 -10.910 -19.931 1.00 88.31 96 LEU A CA 1
ATOM 746 C C . LEU A 1 96 ? 19.423 -10.947 -21.019 1.00 88.31 96 LEU A C 1
ATOM 748 O O . LEU A 1 96 ? 20.384 -11.717 -20.927 1.00 88.31 96 LEU A O 1
ATOM 752 N N . THR A 1 97 ? 19.262 -10.114 -22.045 1.00 86.50 97 THR A N 1
ATOM 753 C CA . THR A 1 97 ? 20.170 -10.027 -23.198 1.00 86.50 97 THR A CA 1
ATOM 754 C C . THR A 1 97 ? 20.698 -8.609 -23.350 1.00 86.50 97 THR A C 1
ATOM 756 O O . THR A 1 97 ? 19.921 -7.662 -23.368 1.00 86.50 97 THR A O 1
ATOM 759 N N . ALA A 1 98 ? 22.012 -8.450 -23.489 1.00 85.94 98 ALA A N 1
ATOM 760 C CA . ALA A 1 98 ? 22.625 -7.156 -23.766 1.00 85.94 98 ALA A CA 1
ATOM 761 C C . ALA A 1 98 ? 22.407 -6.743 -25.231 1.00 85.94 98 ALA A C 1
ATOM 763 O O . ALA A 1 98 ? 22.652 -7.539 -26.141 1.00 85.94 98 ALA A O 1
ATOM 764 N N . ILE A 1 99 ? 21.987 -5.498 -25.458 1.00 82.12 99 ILE A N 1
ATOM 765 C CA . ILE A 1 99 ? 21.729 -4.913 -26.781 1.00 82.12 99 ILE A CA 1
ATOM 766 C C . ILE A 1 99 ? 22.479 -3.580 -26.902 1.00 82.12 99 ILE A C 1
ATOM 768 O O . ILE A 1 99 ? 22.497 -2.782 -25.962 1.00 82.12 99 ILE A O 1
ATOM 772 N N . SER A 1 100 ? 23.108 -3.327 -28.058 1.00 72.81 100 SER A N 1
ATOM 773 C CA . SER A 1 100 ? 23.717 -2.017 -28.337 1.00 72.81 100 SER A CA 1
ATOM 774 C C . SER A 1 100 ? 22.624 -0.977 -28.615 1.00 72.81 100 SER A C 1
ATOM 776 O O . SER A 1 100 ? 21.678 -1.298 -29.343 1.00 72.81 100 SER A O 1
ATOM 778 N N . PRO A 1 101 ? 22.758 0.272 -28.136 1.00 63.44 101 PRO A N 1
ATOM 779 C CA . PRO A 1 101 ? 21.832 1.357 -28.445 1.00 63.44 101 PRO A CA 1
ATOM 780 C C . PRO A 1 101 ? 21.636 1.599 -29.952 1.00 63.44 101 PRO A C 1
ATOM 782 O O . PRO A 1 101 ? 20.560 2.002 -30.374 1.00 63.44 101 PRO A O 1
ATOM 785 N N . GLU A 1 102 ? 22.631 1.318 -30.802 1.00 65.06 102 GLU A N 1
ATOM 786 C CA . GLU A 1 102 ? 22.482 1.489 -32.262 1.00 65.06 102 GLU A CA 1
ATOM 787 C C . GLU A 1 102 ? 21.637 0.383 -32.924 1.00 65.06 102 GLU A C 1
ATOM 789 O O . GLU A 1 102 ? 21.199 0.519 -34.062 1.00 65.06 102 GLU A O 1
ATOM 794 N N . SER A 1 103 ? 21.403 -0.714 -32.203 1.00 67.69 103 SER A N 1
ATOM 795 C CA . SER A 1 103 ? 20.624 -1.888 -32.617 1.00 67.69 103 SER A CA 1
ATOM 796 C C . SER A 1 103 ? 19.333 -2.026 -31.804 1.00 67.69 103 SER A C 1
ATOM 798 O O . SER A 1 103 ? 18.836 -3.134 -31.603 1.00 67.69 103 SER A O 1
ATOM 800 N N . LEU A 1 104 ? 18.823 -0.902 -31.290 1.00 61.38 104 LEU A N 1
ATOM 801 C CA . LEU A 1 104 ? 17.576 -0.858 -30.537 1.00 61.38 104 LEU A CA 1
ATOM 802 C C . LEU A 1 104 ? 16.439 -1.480 -31.362 1.00 61.38 104 LEU A C 1
ATOM 804 O O . LEU A 1 104 ? 16.251 -1.094 -32.521 1.00 61.38 104 LEU A O 1
ATOM 808 N N . PRO A 1 105 ? 15.644 -2.389 -30.772 1.00 58.31 105 PRO A N 1
ATOM 809 C CA . PRO A 1 105 ? 14.357 -2.751 -31.343 1.00 58.31 105 PRO A CA 1
ATOM 810 C C . PRO A 1 105 ? 13.530 -1.474 -31.542 1.00 58.31 105 PRO A C 1
ATOM 812 O O . PRO A 1 105 ? 13.655 -0.517 -30.763 1.00 58.31 105 PRO A O 1
ATOM 815 N N . LYS A 1 106 ? 12.687 -1.421 -32.577 1.00 58.97 106 LYS A N 1
ATOM 816 C CA . LYS A 1 106 ? 11.773 -0.284 -32.737 1.00 58.97 106 LYS A CA 1
ATOM 817 C C . LYS A 1 106 ? 10.883 -0.207 -31.497 1.00 58.97 106 LYS A C 1
ATOM 819 O O . LYS A 1 106 ? 10.640 -1.203 -30.826 1.00 58.97 106 LYS A O 1
ATOM 824 N N . LYS A 1 107 ? 10.343 0.978 -31.198 1.00 54.91 107 LYS A N 1
ATOM 825 C CA . LYS A 1 107 ? 9.430 1.180 -30.055 1.00 54.91 107 LYS A CA 1
ATOM 826 C C . LYS A 1 107 ? 8.221 0.219 -30.070 1.00 54.91 107 LYS A C 1
ATOM 828 O O . LYS A 1 107 ? 7.626 -0.029 -29.035 1.00 54.91 107 LYS A O 1
ATOM 833 N N . THR A 1 108 ? 7.884 -0.319 -31.242 1.00 54.28 108 THR A N 1
ATOM 834 C CA . THR A 1 108 ? 6.844 -1.329 -31.491 1.00 54.28 108 THR A CA 1
ATOM 835 C C . THR A 1 108 ? 7.219 -2.758 -31.092 1.00 54.28 108 THR A C 1
ATOM 837 O O . THR A 1 108 ? 6.352 -3.624 -31.116 1.00 54.28 108 THR A O 1
ATOM 840 N N . ASP A 1 109 ? 8.482 -3.015 -30.753 1.00 66.00 109 ASP A N 1
ATOM 841 C CA . ASP A 1 109 ? 9.041 -4.362 -30.588 1.00 66.00 109 ASP A CA 1
ATOM 842 C C . ASP A 1 109 ? 9.259 -4.730 -29.105 1.00 66.00 109 ASP A C 1
ATOM 844 O O . ASP A 1 109 ? 9.876 -5.752 -28.808 1.00 66.00 109 ASP A O 1
ATOM 848 N N . MET A 1 110 ? 8.803 -3.886 -28.169 1.00 79.69 110 MET A N 1
ATOM 849 C CA . MET A 1 110 ? 8.903 -4.111 -26.723 1.00 79.69 110 MET A CA 1
ATOM 850 C C . MET A 1 110 ? 7.639 -3.642 -25.995 1.00 79.69 110 MET A C 1
ATOM 852 O O . MET A 1 110 ? 7.033 -2.650 -26.397 1.00 79.69 110 MET A O 1
ATOM 856 N N . ASP A 1 111 ? 7.256 -4.319 -24.909 1.00 88.12 111 ASP A N 1
ATOM 857 C CA . ASP A 1 111 ? 6.071 -3.939 -24.128 1.00 88.12 111 ASP A CA 1
ATOM 858 C C . ASP A 1 111 ? 6.339 -2.721 -23.237 1.00 88.12 111 ASP A C 1
ATOM 860 O O . ASP A 1 111 ? 5.464 -1.870 -23.086 1.00 88.12 111 ASP A O 1
ATOM 864 N N . ALA A 1 112 ? 7.538 -2.616 -22.654 1.00 89.31 112 ALA A N 1
ATOM 865 C CA . ALA A 1 112 ? 7.923 -1.483 -21.814 1.00 89.31 112 ALA A CA 1
ATOM 866 C C . ALA A 1 112 ? 9.414 -1.131 -21.921 1.00 89.31 112 ALA A C 1
ATOM 868 O O . ALA A 1 112 ? 10.258 -1.977 -22.221 1.00 89.31 112 ALA A O 1
ATOM 869 N N . ARG A 1 113 ? 9.749 0.126 -21.621 1.00 88.75 113 ARG A N 1
ATOM 870 C CA . ARG A 1 113 ? 11.113 0.653 -21.534 1.00 88.75 113 ARG A CA 1
ATOM 871 C C . ARG A 1 113 ? 11.318 1.402 -20.219 1.00 88.75 113 ARG A C 1
ATOM 873 O O . ARG A 1 113 ? 10.523 2.270 -19.869 1.00 88.75 113 ARG A O 1
ATOM 880 N N . LEU A 1 114 ? 12.418 1.097 -19.537 1.00 90.50 114 LEU A N 1
ATOM 881 C CA . LEU A 1 114 ? 12.870 1.737 -18.304 1.00 90.50 114 LEU A CA 1
ATOM 882 C C . LEU A 1 114 ? 14.205 2.432 -18.558 1.00 90.50 114 LEU A C 1
ATOM 884 O O . LEU A 1 114 ? 15.110 1.828 -19.127 1.00 90.50 114 LEU A O 1
ATOM 888 N N . GLU A 1 115 ? 14.351 3.683 -18.135 1.00 89.56 115 GLU A N 1
ATOM 889 C CA . GLU A 1 115 ? 15.577 4.458 -18.334 1.00 89.56 115 GLU A CA 1
ATOM 890 C C . GLU A 1 115 ? 15.946 5.264 -17.081 1.00 89.56 115 GLU A C 1
ATOM 892 O O . GLU A 1 115 ? 15.215 6.165 -16.673 1.00 89.56 115 GLU A O 1
ATOM 897 N N . ALA A 1 116 ? 17.104 4.971 -16.492 1.00 88.25 116 ALA A N 1
ATOM 898 C CA . ALA A 1 116 ? 17.622 5.598 -15.270 1.00 88.25 116 ALA A CA 1
ATOM 899 C C . ALA A 1 116 ? 19.159 5.522 -15.238 1.00 88.25 116 ALA A C 1
ATOM 901 O O . ALA A 1 116 ? 19.755 4.987 -16.171 1.00 88.25 116 ALA A O 1
ATOM 902 N N . SER A 1 117 ? 19.823 6.057 -14.211 1.00 85.56 117 SER A N 1
ATOM 903 C CA . SER A 1 117 ? 21.230 5.703 -13.962 1.00 85.56 117 SER A CA 1
ATOM 904 C C . SER A 1 117 ? 21.339 4.236 -13.524 1.00 85.56 117 SER A C 1
ATOM 906 O O . SER A 1 117 ? 20.376 3.650 -13.022 1.00 85.56 117 SER A O 1
ATOM 908 N N . LEU A 1 118 ? 22.505 3.619 -13.713 1.00 81.56 118 LEU A N 1
ATOM 909 C CA . LEU A 1 118 ? 22.763 2.256 -13.251 1.00 81.56 118 LEU A CA 1
ATOM 910 C C . LEU A 1 118 ? 22.593 2.124 -11.731 1.00 81.56 118 LEU A C 1
ATOM 912 O O . LEU A 1 118 ? 22.039 1.132 -11.268 1.00 81.56 118 LEU A O 1
ATOM 916 N N . GLU A 1 119 ? 23.017 3.142 -10.985 1.00 78.69 119 GLU A N 1
ATOM 917 C CA . GLU A 1 119 ? 22.831 3.263 -9.536 1.00 78.69 119 GLU A CA 1
ATOM 918 C C . GLU A 1 119 ? 21.355 3.133 -9.139 1.00 78.69 119 GLU A C 1
ATOM 920 O O . GLU A 1 119 ? 21.010 2.288 -8.320 1.00 78.69 119 GLU A O 1
ATOM 925 N N . VAL A 1 120 ? 20.454 3.864 -9.805 1.00 82.31 120 VAL A N 1
ATOM 926 C CA . VAL A 1 120 ? 19.009 3.768 -9.546 1.00 82.31 120 VAL A CA 1
ATOM 927 C C . VAL A 1 120 ? 18.495 2.343 -9.770 1.00 82.31 120 VAL A C 1
ATOM 929 O O . VAL A 1 120 ? 17.715 1.833 -8.966 1.00 82.31 120 VAL A O 1
ATOM 932 N N . PHE A 1 121 ? 18.943 1.654 -10.825 1.00 83.25 121 PHE A N 1
ATOM 933 C CA . PHE A 1 121 ? 18.563 0.253 -11.039 1.00 83.25 121 PHE A CA 1
ATOM 934 C C . PHE A 1 121 ? 19.100 -0.676 -9.943 1.00 83.25 121 PHE A C 1
ATOM 936 O O . PHE A 1 121 ? 18.390 -1.602 -9.545 1.00 83.25 121 PHE A O 1
ATOM 943 N N . PHE A 1 122 ? 20.310 -0.435 -9.429 1.00 77.50 122 PHE A N 1
ATOM 944 C CA . PHE A 1 122 ? 20.844 -1.190 -8.297 1.00 77.50 122 PHE A CA 1
ATOM 945 C C . PHE A 1 122 ? 20.067 -0.921 -7.015 1.00 77.50 122 PHE A C 1
ATOM 947 O O . PHE A 1 122 ? 19.656 -1.888 -6.379 1.00 77.50 122 PHE A O 1
ATOM 954 N N . HIS A 1 123 ? 19.781 0.332 -6.667 1.00 76.75 123 HIS A N 1
ATOM 955 C CA . HIS A 1 123 ? 18.980 0.648 -5.482 1.00 76.75 123 HIS A CA 1
ATOM 956 C C . HIS A 1 123 ? 17.588 -0.001 -5.550 1.00 76.75 123 HIS A C 1
ATOM 958 O O . HIS A 1 123 ? 17.094 -0.532 -4.555 1.00 76.75 123 HIS A O 1
ATOM 964 N N . LEU A 1 124 ? 16.964 -0.053 -6.735 1.00 77.81 124 LEU A N 1
ATOM 965 C CA . LEU A 1 124 ? 15.695 -0.763 -6.937 1.00 77.81 124 LEU A CA 1
ATOM 966 C C . LEU A 1 124 ? 15.820 -2.276 -6.726 1.00 77.81 124 LEU A C 1
ATOM 968 O O . LEU A 1 124 ? 14.973 -2.877 -6.067 1.00 77.81 124 LEU A O 1
ATOM 972 N N . LEU A 1 125 ? 16.875 -2.896 -7.259 1.00 74.81 125 LEU A N 1
ATOM 973 C CA . LEU A 1 125 ? 17.148 -4.329 -7.094 1.00 74.81 125 LEU A CA 1
ATOM 974 C C . LEU A 1 125 ? 17.464 -4.698 -5.640 1.00 74.81 125 LEU A C 1
ATOM 976 O O . LEU A 1 125 ? 17.023 -5.741 -5.155 1.00 74.81 125 LEU A O 1
ATOM 980 N N . HIS A 1 126 ? 18.204 -3.842 -4.938 1.00 71.25 126 HIS A N 1
ATOM 981 C CA . HIS A 1 126 ? 18.534 -4.019 -3.528 1.00 71.25 126 HIS A CA 1
ATOM 982 C C . HIS A 1 126 ? 17.384 -3.618 -2.601 1.00 71.25 126 HIS A C 1
ATOM 984 O O . HIS A 1 126 ? 17.426 -3.923 -1.412 1.00 71.25 126 HIS A O 1
ATOM 990 N N . GLY A 1 127 ? 16.316 -3.012 -3.125 1.00 70.69 127 GLY A N 1
ATOM 991 C CA . GLY A 1 127 ? 15.212 -2.497 -2.322 1.00 70.69 127 GLY A CA 1
ATOM 992 C C . GLY A 1 127 ? 15.667 -1.424 -1.332 1.00 70.69 127 GLY A C 1
ATOM 993 O O . GLY A 1 127 ? 15.181 -1.412 -0.207 1.00 70.69 127 GLY A O 1
ATOM 994 N N . GLU A 1 128 ? 16.604 -0.578 -1.756 1.00 74.81 128 GLU A N 1
ATOM 995 C CA . GLU A 1 128 ? 17.114 0.617 -1.064 1.00 74.81 128 GLU A CA 1
ATOM 996 C C . GLU A 1 128 ? 16.423 1.893 -1.568 1.00 74.81 128 GLU A C 1
ATOM 998 O O . GLU A 1 128 ? 16.732 3.006 -1.157 1.00 74.81 128 GLU A O 1
ATOM 1003 N N . SER A 1 129 ? 15.496 1.756 -2.514 1.00 76.38 129 SER A N 1
ATOM 1004 C CA . SER A 1 129 ? 14.693 2.860 -3.022 1.00 76.38 129 SER A CA 1
ATOM 1005 C C . SER A 1 129 ? 13.299 2.391 -3.408 1.00 76.38 129 SER A C 1
ATOM 1007 O O . SER A 1 129 ? 13.041 1.208 -3.654 1.00 76.38 129 SER A O 1
ATOM 1009 N N . ASP A 1 130 ? 12.372 3.341 -3.472 1.00 78.81 130 ASP A N 1
ATOM 1010 C CA . ASP A 1 130 ? 11.013 3.099 -3.928 1.00 78.81 130 ASP A CA 1
ATOM 1011 C C . ASP A 1 130 ? 10.847 3.506 -5.398 1.00 78.81 130 ASP A C 1
ATOM 1013 O O . ASP A 1 130 ? 11.034 4.662 -5.769 1.00 78.81 130 ASP A O 1
ATOM 1017 N N . GLY A 1 131 ? 10.490 2.537 -6.247 1.00 76.62 131 GLY A N 1
ATOM 1018 C CA . GLY A 1 131 ? 10.350 2.763 -7.690 1.00 76.62 131 GLY A CA 1
ATOM 1019 C C . GLY A 1 131 ? 9.256 3.750 -8.072 1.00 76.62 131 GLY A C 1
ATOM 1020 O O . GLY A 1 131 ? 9.419 4.451 -9.066 1.00 76.62 131 GLY A O 1
ATOM 1021 N N . ASP A 1 132 ? 8.193 3.856 -7.272 1.00 76.44 132 ASP A N 1
ATOM 1022 C CA . ASP A 1 132 ? 7.163 4.868 -7.500 1.00 76.44 132 ASP A CA 1
ATOM 1023 C C . ASP A 1 132 ? 7.730 6.261 -7.221 1.00 76.44 132 ASP A C 1
ATOM 1025 O O . ASP A 1 132 ? 7.628 7.135 -8.078 1.00 76.44 132 ASP A O 1
ATOM 1029 N N . ALA A 1 133 ? 8.397 6.454 -6.076 1.00 76.44 133 ALA A N 1
ATOM 1030 C CA . ALA A 1 133 ? 9.057 7.717 -5.747 1.00 76.44 133 ALA A CA 1
ATOM 1031 C C . ALA A 1 133 ? 10.050 8.149 -6.839 1.00 76.44 133 ALA A C 1
ATOM 1033 O O . ALA A 1 133 ? 9.944 9.265 -7.338 1.00 76.44 133 ALA A O 1
ATOM 1034 N N . LEU A 1 134 ? 10.932 7.245 -7.282 1.00 77.06 134 LEU A N 1
ATOM 1035 C CA . LEU A 1 134 ? 11.922 7.515 -8.336 1.00 77.06 134 LEU A CA 1
ATOM 1036 C C . LEU A 1 134 ? 11.290 7.825 -9.700 1.00 77.06 134 LEU A C 1
ATOM 1038 O O . LEU A 1 134 ? 11.816 8.617 -10.484 1.00 77.06 134 LEU A O 1
ATOM 1042 N N . PHE A 1 135 ? 10.169 7.180 -10.024 1.00 78.25 135 PHE A N 1
ATOM 1043 C CA . PHE A 1 135 ? 9.437 7.470 -11.253 1.00 78.25 135 PHE A CA 1
ATOM 1044 C C . PHE A 1 135 ? 8.783 8.856 -11.198 1.00 78.25 135 PHE A C 1
ATOM 1046 O O . PHE A 1 135 ? 8.840 9.630 -12.161 1.00 78.25 135 PHE A O 1
ATOM 1053 N N . PHE A 1 136 ? 8.201 9.192 -10.051 1.00 76.50 136 PHE A N 1
ATOM 1054 C CA . PHE A 1 136 ? 7.527 10.461 -9.812 1.00 76.50 136 PHE A CA 1
ATOM 1055 C C . PHE A 1 136 ? 8.495 11.643 -9.665 1.00 76.50 136 PHE A C 1
ATOM 1057 O O . PHE A 1 136 ? 8.161 12.733 -10.134 1.00 76.50 136 PHE A O 1
ATOM 1064 N N . SER A 1 137 ? 9.709 11.417 -9.146 1.00 74.44 137 SER A N 1
ATOM 1065 C CA . SER A 1 137 ? 10.809 12.396 -9.074 1.00 74.44 137 SER A CA 1
ATOM 1066 C C . SER A 1 137 ? 11.568 12.594 -10.392 1.00 74.44 137 SER A C 1
ATOM 1068 O O . SER A 1 137 ? 12.343 13.536 -10.507 1.00 74.44 137 SER A O 1
ATOM 1070 N N . ARG A 1 138 ? 11.307 11.759 -11.412 1.00 77.75 138 ARG A N 1
ATOM 1071 C CA . ARG A 1 138 ? 11.937 11.758 -12.758 1.00 77.75 138 ARG A CA 1
ATOM 1072 C C . ARG A 1 138 ? 13.315 11.114 -12.857 1.00 77.75 138 ARG A C 1
ATOM 1074 O O . ARG A 1 138 ? 13.904 11.111 -13.947 1.00 77.75 138 ARG A O 1
ATOM 1081 N N . ASP A 1 139 ? 13.785 10.495 -11.786 1.00 81.38 139 ASP A N 1
ATOM 1082 C CA . ASP A 1 139 ? 15.049 9.757 -11.781 1.00 81.38 139 ASP A CA 1
ATOM 1083 C C . ASP A 1 139 ? 14.941 8.450 -12.580 1.00 81.38 139 ASP A C 1
ATOM 1085 O O . ASP A 1 139 ? 15.870 8.071 -13.306 1.00 81.38 139 ASP A O 1
ATOM 1089 N N . LEU A 1 140 ? 13.758 7.826 -12.550 1.00 84.75 140 LEU A N 1
ATOM 1090 C CA . LEU A 1 140 ? 13.368 6.693 -13.384 1.00 84.75 140 LEU A CA 1
ATOM 1091 C C . LEU A 1 140 ? 12.356 7.135 -14.448 1.00 84.75 140 LEU A C 1
ATOM 1093 O O . LEU A 1 140 ? 11.263 7.602 -14.143 1.00 84.75 140 LEU A O 1
ATOM 1097 N N . LYS A 1 141 ? 12.680 6.943 -15.727 1.00 85.94 141 LYS A N 1
ATOM 1098 C CA . LYS A 1 141 ? 11.734 7.138 -16.833 1.00 85.94 141 LYS A CA 1
ATOM 1099 C C . LYS A 1 141 ? 11.128 5.806 -17.243 1.00 85.94 141 LYS A C 1
ATOM 1101 O O . LYS A 1 141 ? 11.846 4.820 -17.394 1.00 85.94 141 LYS A O 1
ATOM 1106 N N . VAL A 1 142 ? 9.822 5.812 -17.486 1.00 86.44 142 VAL A N 1
ATOM 1107 C CA . VAL A 1 142 ? 9.057 4.642 -17.922 1.00 86.44 142 VAL A CA 1
ATOM 1108 C C . VAL A 1 142 ? 8.265 4.990 -19.178 1.00 86.44 142 VAL A C 1
ATOM 1110 O O . VAL A 1 142 ? 7.672 6.066 -19.266 1.00 86.44 142 VAL A O 1
ATOM 1113 N N . ASP A 1 143 ? 8.263 4.079 -20.145 1.00 84.88 143 ASP A N 1
ATOM 1114 C CA . ASP A 1 143 ? 7.507 4.167 -21.393 1.00 84.88 143 ASP A CA 1
ATOM 1115 C C . ASP A 1 143 ? 6.922 2.787 -21.739 1.00 84.88 143 ASP A C 1
ATOM 1117 O O . ASP A 1 143 ? 7.520 1.764 -21.407 1.00 84.88 143 ASP A O 1
ATOM 1121 N N . GLY A 1 144 ? 5.769 2.743 -22.407 1.00 85.19 144 GLY A N 1
ATOM 1122 C CA . GLY A 1 144 ? 5.054 1.503 -22.740 1.00 85.19 144 GLY A CA 1
ATOM 1123 C C . GLY A 1 144 ? 3.966 1.087 -21.739 1.00 85.19 144 GLY A C 1
ATOM 1124 O O . GLY A 1 144 ? 3.277 1.929 -21.157 1.00 85.19 144 GLY A O 1
ATOM 1125 N N . ASP A 1 145 ? 3.747 -0.221 -21.614 1.00 87.06 145 ASP A N 1
ATOM 1126 C CA . ASP A 1 145 ? 2.667 -0.826 -20.831 1.00 87.06 145 ASP A CA 1
ATOM 1127 C C . ASP A 1 145 ? 2.971 -0.797 -19.325 1.00 87.06 145 ASP A C 1
ATOM 1129 O O . ASP A 1 145 ? 3.807 -1.545 -18.811 1.00 87.06 145 ASP A O 1
ATOM 1133 N N . MET A 1 146 ? 2.242 0.045 -18.590 1.00 88.19 146 MET A N 1
ATOM 1134 C CA . MET A 1 146 ? 2.414 0.180 -17.143 1.00 88.19 146 MET A CA 1
ATOM 1135 C C . MET A 1 146 ? 2.033 -1.074 -16.356 1.00 88.19 146 MET A C 1
ATOM 1137 O O . MET A 1 146 ? 2.564 -1.268 -15.263 1.00 88.19 146 MET A O 1
ATOM 1141 N N . SER A 1 147 ? 1.162 -1.943 -16.879 1.00 86.88 147 SER A N 1
ATOM 1142 C CA . SER A 1 147 ? 0.825 -3.208 -16.213 1.00 86.88 147 SER A CA 1
ATOM 1143 C C . SER A 1 147 ? 2.044 -4.128 -16.124 1.00 86.88 147 SER A C 1
ATOM 1145 O O . SER A 1 147 ? 2.290 -4.712 -15.068 1.00 86.88 147 SER A O 1
ATOM 1147 N N . VAL A 1 148 ? 2.865 -4.161 -17.180 1.00 88.19 148 VAL A N 1
ATOM 1148 C CA . VAL A 1 148 ? 4.123 -4.916 -17.232 1.00 88.19 148 VAL A CA 1
ATOM 1149 C C . VAL A 1 148 ? 5.127 -4.349 -16.233 1.00 88.19 148 VAL A C 1
ATOM 1151 O O . VAL A 1 148 ? 5.756 -5.103 -15.496 1.00 88.19 148 VAL A O 1
ATOM 1154 N N . VAL A 1 149 ? 5.246 -3.023 -16.157 1.00 88.56 149 VAL A N 1
ATOM 1155 C CA . VAL A 1 149 ? 6.195 -2.351 -15.255 1.00 88.56 149 VAL A CA 1
ATOM 1156 C C . VAL A 1 149 ? 5.821 -2.558 -13.789 1.00 88.56 149 VAL A C 1
ATOM 1158 O O . VAL A 1 149 ? 6.684 -2.901 -12.982 1.00 88.56 149 VAL A O 1
ATOM 1161 N N . VAL A 1 150 ? 4.538 -2.406 -13.448 1.00 86.19 150 VAL A N 1
ATOM 1162 C CA . VAL A 1 150 ? 4.031 -2.630 -12.086 1.00 86.19 150 VAL A CA 1
ATOM 1163 C C . VAL A 1 150 ? 4.200 -4.094 -11.683 1.00 86.19 150 VAL A C 1
ATOM 1165 O O . VAL A 1 150 ? 4.726 -4.363 -10.605 1.00 86.19 150 VAL A O 1
ATOM 1168 N N . ALA A 1 151 ? 3.828 -5.040 -12.552 1.00 87.81 151 ALA A N 1
ATOM 1169 C CA . ALA A 1 151 ? 4.024 -6.463 -12.288 1.00 87.81 151 ALA A CA 1
ATOM 1170 C C . ALA A 1 151 ? 5.506 -6.818 -12.119 1.00 87.81 151 ALA A C 1
ATOM 1172 O O . ALA A 1 151 ? 5.845 -7.555 -11.195 1.00 87.81 151 ALA A O 1
ATOM 1173 N N . LEU A 1 152 ? 6.395 -6.267 -12.954 1.00 88.31 152 LEU A N 1
ATOM 1174 C CA . LEU A 1 152 ? 7.834 -6.500 -12.851 1.00 88.31 152 LEU A CA 1
ATOM 1175 C C . LEU A 1 152 ? 8.376 -5.964 -11.525 1.00 88.31 152 LEU A C 1
ATOM 1177 O O . LEU A 1 152 ? 8.993 -6.717 -10.776 1.00 88.31 152 LEU A O 1
ATOM 1181 N N . ARG A 1 153 ? 8.085 -4.706 -11.181 1.00 86.44 153 ARG A N 1
ATOM 1182 C CA . ARG A 1 153 ? 8.492 -4.102 -9.902 1.00 86.44 153 ARG A CA 1
ATOM 1183 C C . ARG A 1 153 ? 7.981 -4.911 -8.709 1.00 86.44 153 ARG A C 1
ATOM 1185 O O . ARG A 1 153 ? 8.758 -5.232 -7.814 1.00 86.44 153 ARG A O 1
ATOM 1192 N N . ASN A 1 154 ? 6.710 -5.306 -8.725 1.00 85.12 154 ASN A N 1
ATOM 1193 C CA . ASN A 1 154 ? 6.114 -6.097 -7.651 1.00 85.12 154 ASN A CA 1
ATOM 1194 C C . ASN A 1 154 ? 6.672 -7.522 -7.585 1.00 85.12 154 ASN A C 1
ATOM 1196 O O . ASN A 1 154 ? 6.741 -8.072 -6.494 1.00 85.12 154 ASN A O 1
ATOM 1200 N N . ALA A 1 155 ? 7.094 -8.128 -8.699 1.00 83.38 155 ALA A N 1
ATOM 1201 C CA . ALA A 1 155 ? 7.772 -9.428 -8.715 1.00 83.38 155 ALA A CA 1
ATOM 1202 C C . ALA A 1 155 ? 9.225 -9.342 -8.218 1.00 83.38 155 ALA A C 1
ATOM 1204 O O . ALA A 1 155 ? 9.744 -10.294 -7.636 1.00 83.38 155 ALA A O 1
ATOM 1205 N N . MET A 1 156 ? 9.860 -8.191 -8.430 1.00 78.06 156 MET A N 1
ATOM 1206 C CA . MET A 1 156 ? 11.235 -7.888 -8.038 1.00 78.06 156 MET A CA 1
ATOM 1207 C C . MET A 1 156 ? 11.373 -7.457 -6.568 1.00 78.06 156 MET A C 1
ATOM 1209 O O . MET A 1 156 ? 12.456 -7.562 -5.993 1.00 78.06 156 MET A O 1
ATOM 1213 N N . ASP A 1 157 ? 10.293 -7.008 -5.926 1.00 73.56 157 ASP A N 1
ATOM 1214 C CA . ASP A 1 157 ? 10.305 -6.618 -4.513 1.00 73.56 157 ASP A CA 1
ATOM 1215 C C . ASP A 1 157 ? 10.742 -7.806 -3.629 1.00 73.56 157 ASP A C 1
ATOM 1217 O O . ASP A 1 157 ? 10.109 -8.866 -3.622 1.00 73.56 157 ASP A O 1
ATOM 1221 N N . GLY A 1 158 ? 11.869 -7.685 -2.924 1.00 63.31 158 GLY A N 1
ATOM 1222 C CA . GLY A 1 158 ? 12.471 -8.811 -2.194 1.00 63.31 158 GLY A CA 1
ATOM 1223 C C . GLY A 1 158 ? 13.795 -9.359 -2.749 1.00 63.31 158 GLY A C 1
ATOM 1224 O O . GLY A 1 158 ? 14.357 -10.251 -2.122 1.00 63.31 158 GLY A O 1
ATOM 1225 N N . LEU A 1 159 ? 14.303 -8.854 -3.884 1.00 65.75 159 LEU A N 1
ATOM 1226 C CA . LEU A 1 159 ? 15.552 -9.320 -4.525 1.00 65.75 159 LEU A CA 1
ATOM 1227 C C . LEU A 1 159 ? 16.842 -9.042 -3.722 1.00 65.75 159 LEU A C 1
ATOM 1229 O O . LEU A 1 159 ? 17.865 -9.686 -3.963 1.00 65.75 159 LEU A O 1
ATOM 1233 N N . GLY A 1 160 ? 16.826 -8.084 -2.794 1.00 56.97 160 GLY A N 1
ATOM 1234 C CA . GLY A 1 160 ? 18.048 -7.557 -2.188 1.00 56.97 160 GLY A CA 1
ATOM 1235 C C . GLY A 1 160 ? 18.381 -8.133 -0.818 1.00 56.97 160 GLY A C 1
ATOM 1236 O O . GLY A 1 160 ? 17.633 -7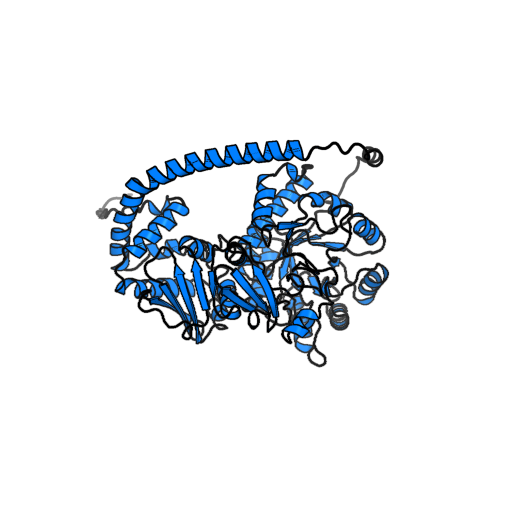.899 0.127 1.00 56.97 160 GLY A O 1
ATOM 1237 N N . GLU A 1 161 ? 19.528 -8.807 -0.752 1.00 51.41 161 GLU A N 1
ATOM 1238 C CA . GLU A 1 161 ? 20.581 -8.523 0.243 1.00 51.41 161 GLU A CA 1
ATOM 1239 C C . GLU A 1 161 ? 21.995 -8.918 -0.254 1.00 51.41 161 GLU A C 1
ATOM 1241 O O . GLU A 1 161 ? 22.979 -8.598 0.395 1.00 51.41 161 GLU A O 1
ATOM 1246 N N . ASP A 1 162 ? 22.152 -9.547 -1.435 1.00 55.03 162 ASP A N 1
ATOM 1247 C CA . ASP A 1 162 ? 23.452 -10.122 -1.839 1.00 55.03 162 ASP A CA 1
ATOM 1248 C C . ASP A 1 162 ? 23.713 -10.212 -3.362 1.00 55.03 162 ASP A C 1
ATOM 1250 O O . ASP A 1 162 ? 24.608 -10.954 -3.781 1.00 55.03 162 ASP A O 1
ATOM 1254 N N . LEU A 1 163 ? 22.980 -9.488 -4.219 1.00 55.28 163 LEU A N 1
ATOM 1255 C CA . LEU A 1 163 ? 23.179 -9.564 -5.680 1.00 55.28 163 LEU A CA 1
ATOM 1256 C C . LEU A 1 163 ? 24.641 -9.267 -6.074 1.00 55.28 163 LEU A C 1
ATOM 1258 O O . LEU A 1 163 ? 25.218 -9.935 -6.934 1.00 55.28 163 LEU A O 1
ATOM 1262 N N . LEU A 1 164 ? 25.272 -8.308 -5.386 1.00 52.94 164 LEU A N 1
ATOM 1263 C CA . LEU A 1 164 ? 26.676 -7.953 -5.600 1.00 52.94 164 LEU A CA 1
ATOM 1264 C C . LEU A 1 164 ? 27.643 -9.051 -5.140 1.00 52.94 164 LEU A C 1
ATOM 1266 O O . LEU A 1 164 ? 28.645 -9.286 -5.817 1.00 52.94 164 LEU A O 1
ATOM 1270 N N . LYS A 1 165 ? 27.348 -9.780 -4.051 1.00 57.03 165 LYS A N 1
ATOM 1271 C CA . LYS A 1 165 ? 28.191 -10.905 -3.592 1.00 57.03 165 LYS A CA 1
ATOM 1272 C C . LYS A 1 165 ? 28.248 -12.020 -4.642 1.00 57.03 165 LYS A C 1
ATOM 1274 O O . LYS A 1 165 ? 29.295 -12.653 -4.807 1.00 57.03 165 LYS A O 1
ATOM 1279 N N . ASP A 1 166 ? 27.178 -12.195 -5.417 1.00 56.78 166 ASP A N 1
ATOM 1280 C CA . ASP A 1 166 ? 27.113 -13.181 -6.497 1.00 56.78 166 ASP A CA 1
ATOM 1281 C C . ASP A 1 166 ? 27.984 -12.808 -7.706 1.00 56.78 166 ASP A C 1
ATOM 1283 O O . ASP A 1 166 ? 28.542 -13.693 -8.358 1.00 56.78 166 ASP A O 1
ATOM 1287 N N . VAL A 1 167 ? 28.221 -11.524 -7.978 1.00 55.19 167 VAL A N 1
ATOM 1288 C CA . VAL A 1 167 ? 29.168 -11.120 -9.033 1.00 55.19 167 VAL A CA 1
ATOM 1289 C C . VAL A 1 167 ? 30.614 -11.519 -8.674 1.00 55.19 167 VAL A C 1
ATOM 1291 O O . VAL A 1 167 ? 31.425 -11.826 -9.548 1.00 55.19 167 VAL A O 1
ATOM 1294 N N . PHE A 1 168 ? 30.961 -11.637 -7.391 1.00 53.59 168 PHE A N 1
ATOM 1295 C CA . PHE A 1 168 ? 32.314 -12.050 -6.981 1.00 53.59 168 PHE A CA 1
ATOM 1296 C C . PHE A 1 168 ? 32.529 -13.568 -6.940 1.00 53.59 168 PHE A C 1
ATOM 1298 O O . PHE A 1 168 ? 33.677 -14.026 -6.891 1.00 53.59 168 PHE A O 1
ATOM 1305 N N . THR A 1 169 ? 31.460 -14.361 -7.038 1.00 59.78 169 THR A N 1
ATOM 1306 C CA . THR A 1 169 ? 31.523 -15.829 -7.150 1.00 59.78 169 THR A CA 1
ATOM 1307 C C . THR A 1 169 ? 31.426 -16.311 -8.603 1.00 59.78 169 THR A C 1
ATOM 1309 O O . THR A 1 169 ? 31.143 -17.486 -8.849 1.00 59.78 169 THR A O 1
ATOM 1312 N N . LEU A 1 170 ? 31.645 -15.431 -9.588 1.00 64.94 170 LEU A N 1
ATOM 1313 C CA . LEU A 1 170 ? 31.595 -15.790 -11.006 1.00 64.94 170 LEU A CA 1
ATOM 1314 C C . LEU A 1 170 ? 32.611 -16.893 -11.373 1.00 64.94 170 LEU A C 1
ATOM 1316 O O . LEU A 1 170 ? 33.742 -16.893 -10.873 1.00 64.94 170 LEU A O 1
ATOM 1320 N N . PRO A 1 171 ? 32.250 -17.816 -12.282 1.00 66.88 171 PRO A N 1
ATOM 1321 C CA . PRO A 1 171 ? 33.186 -18.800 -12.816 1.00 66.88 171 PRO A CA 1
ATOM 1322 C C . PRO A 1 171 ? 34.279 -18.140 -13.679 1.00 66.88 171 PRO A C 1
ATOM 1324 O O . PRO A 1 171 ? 34.126 -17.029 -14.195 1.00 66.88 171 PRO A O 1
ATOM 1327 N N . GLN A 1 172 ? 35.412 -18.826 -13.856 1.00 63.22 172 GLN A N 1
ATOM 1328 C CA . GLN A 1 172 ? 36.389 -18.438 -14.883 1.00 63.22 172 GLN A CA 1
ATOM 1329 C C . GLN A 1 172 ? 35.771 -18.622 -16.284 1.00 63.22 172 GLN A C 1
ATOM 1331 O O . GLN A 1 172 ? 35.010 -19.570 -16.469 1.00 63.22 172 GLN A O 1
ATOM 1336 N N . PRO A 1 173 ? 36.070 -17.754 -17.273 1.00 64.94 173 PRO A N 1
ATOM 1337 C CA . PRO A 1 173 ? 37.054 -16.664 -17.254 1.00 64.94 173 PRO A CA 1
ATOM 1338 C C . PRO A 1 173 ? 36.525 -15.320 -16.716 1.00 64.94 173 PRO A C 1
ATOM 1340 O O . PRO A 1 173 ? 37.317 -14.392 -16.536 1.00 64.94 173 PRO A O 1
ATOM 1343 N N . PHE A 1 174 ? 35.220 -15.196 -16.439 1.00 67.25 174 PHE A N 1
ATOM 1344 C CA . PHE A 1 174 ? 34.572 -13.932 -16.053 1.00 67.25 174 PHE A CA 1
ATOM 1345 C C . PHE A 1 174 ? 35.212 -13.295 -14.824 1.00 67.25 174 PHE A C 1
ATOM 1347 O O . PHE A 1 174 ? 35.484 -12.099 -14.831 1.00 67.25 174 PHE A O 1
ATOM 1354 N N . ARG A 1 175 ? 35.551 -14.099 -13.810 1.00 67.25 175 ARG A N 1
ATOM 1355 C CA . ARG A 1 175 ? 36.221 -13.608 -12.599 1.00 67.25 175 ARG A CA 1
ATOM 1356 C C . ARG A 1 175 ? 37.561 -12.935 -12.892 1.00 67.25 175 ARG A C 1
ATOM 1358 O O . ARG A 1 175 ? 37.837 -11.871 -12.355 1.00 67.25 175 ARG A O 1
ATOM 1365 N N . SER A 1 176 ? 38.404 -13.520 -13.747 1.00 66.88 176 SER A N 1
ATOM 1366 C CA . SER A 1 176 ? 39.709 -12.926 -14.085 1.00 66.88 176 SER A CA 1
ATOM 1367 C C . SER A 1 176 ? 39.578 -11.602 -14.839 1.00 66.88 176 SER A C 1
ATOM 1369 O O . SER A 1 176 ? 40.356 -10.673 -14.612 1.00 66.88 176 SER A O 1
ATOM 1371 N N . LEU A 1 177 ? 38.573 -11.502 -15.707 1.00 65.50 177 LEU A N 1
ATOM 1372 C CA . LEU A 1 177 ? 38.330 -10.328 -16.528 1.00 65.50 177 LEU A CA 1
ATOM 1373 C C . LEU A 1 177 ? 37.676 -9.208 -15.721 1.00 65.50 177 LEU A C 1
ATOM 1375 O O . LEU A 1 177 ? 38.129 -8.071 -15.796 1.00 65.50 177 LEU A O 1
ATOM 1379 N N . PHE A 1 178 ? 36.700 -9.548 -14.879 1.00 66.12 178 PHE A N 1
ATOM 1380 C CA . PHE A 1 178 ? 36.102 -8.633 -13.914 1.00 66.12 178 PHE A CA 1
ATOM 1381 C C . PHE A 1 178 ? 37.146 -8.134 -12.910 1.00 66.12 178 PHE A C 1
ATOM 1383 O O . PHE A 1 178 ? 37.201 -6.946 -12.630 1.00 66.12 178 PHE A O 1
ATOM 1390 N N . ASN A 1 179 ? 38.073 -8.987 -12.458 1.00 66.88 179 ASN A N 1
ATOM 1391 C CA . ASN A 1 179 ? 39.192 -8.556 -11.614 1.00 66.88 179 ASN A CA 1
ATOM 1392 C C . ASN A 1 179 ? 40.144 -7.591 -12.342 1.00 66.88 179 ASN A C 1
ATOM 1394 O O . ASN A 1 179 ? 40.675 -6.663 -11.731 1.00 66.88 179 ASN A O 1
ATOM 1398 N N . ARG A 1 180 ? 40.386 -7.792 -13.644 1.00 67.81 180 ARG A N 1
ATOM 1399 C CA . ARG A 1 180 ? 41.204 -6.883 -14.467 1.00 67.81 180 ARG A CA 1
ATOM 1400 C C . ARG A 1 180 ? 40.504 -5.545 -14.699 1.00 67.81 180 ARG A C 1
ATOM 1402 O O . ARG A 1 180 ? 41.130 -4.508 -14.482 1.00 67.81 180 ARG A O 1
ATOM 1409 N N . ALA A 1 181 ? 39.233 -5.579 -15.092 1.00 65.38 181 ALA A N 1
ATOM 1410 C CA . ALA A 1 181 ? 38.377 -4.409 -15.267 1.00 65.38 181 ALA A CA 1
ATOM 1411 C C . ALA A 1 181 ? 38.240 -3.634 -13.948 1.00 65.38 181 ALA A C 1
ATOM 1413 O O . ALA A 1 181 ? 38.508 -2.439 -13.898 1.00 65.38 181 ALA A O 1
ATOM 1414 N N . GLY A 1 182 ? 37.982 -4.346 -12.854 1.00 63.28 182 GLY A N 1
ATOM 1415 C CA . GLY A 1 182 ? 37.944 -3.824 -11.495 1.00 63.28 182 GLY A CA 1
ATOM 1416 C C . GLY A 1 182 ? 39.269 -3.212 -11.049 1.00 63.28 182 GLY A C 1
ATOM 1417 O O . GLY A 1 182 ? 39.291 -2.157 -10.432 1.00 63.28 182 GLY A O 1
ATOM 1418 N N . GLY A 1 183 ? 40.409 -3.798 -11.420 1.00 65.06 183 GLY A N 1
ATOM 1419 C CA . GLY A 1 183 ? 41.717 -3.193 -11.159 1.00 65.06 183 GLY A CA 1
ATOM 1420 C C . GLY A 1 183 ? 41.929 -1.857 -11.887 1.00 65.06 183 GLY A C 1
ATOM 1421 O O . GLY A 1 183 ? 42.622 -0.986 -11.363 1.00 65.06 183 GLY A O 1
ATOM 1422 N N . VAL A 1 184 ? 41.352 -1.681 -13.081 1.00 64.44 184 VAL A N 1
ATOM 1423 C CA . VAL A 1 184 ? 41.346 -0.401 -13.813 1.00 64.44 184 VAL A CA 1
ATOM 1424 C C . VAL A 1 184 ? 40.370 0.578 -13.158 1.00 64.44 184 VAL A C 1
ATOM 1426 O O . VAL A 1 184 ? 40.772 1.700 -12.858 1.00 64.44 184 VAL A O 1
ATOM 1429 N N . ALA A 1 185 ? 39.148 0.131 -12.858 1.00 63.19 185 ALA A N 1
ATOM 1430 C CA . ALA A 1 185 ? 38.121 0.917 -12.180 1.00 63.19 185 ALA A CA 1
ATOM 1431 C C . ALA A 1 185 ? 38.614 1.446 -10.827 1.00 63.19 185 ALA A C 1
ATOM 1433 O O . ALA A 1 185 ? 38.518 2.639 -10.573 1.00 63.19 185 ALA A O 1
ATOM 1434 N N . ASN A 1 186 ? 39.254 0.604 -10.011 1.00 64.31 186 ASN A N 1
ATOM 1435 C CA . ASN A 1 186 ? 39.803 0.999 -8.715 1.00 64.31 186 ASN A CA 1
ATOM 1436 C C . ASN A 1 186 ? 40.905 2.060 -8.852 1.00 64.31 186 ASN A C 1
ATOM 1438 O O . ASN A 1 186 ? 40.946 3.013 -8.088 1.00 64.31 186 ASN A O 1
ATOM 1442 N N . ARG A 1 187 ? 41.771 1.956 -9.871 1.00 66.25 187 ARG A N 1
ATOM 1443 C CA . ARG A 1 187 ? 42.785 2.991 -10.140 1.00 66.25 187 ARG A CA 1
ATOM 1444 C C . ARG A 1 187 ? 42.169 4.313 -10.598 1.00 66.25 187 ARG A C 1
ATOM 1446 O O . ARG A 1 187 ? 42.715 5.361 -10.263 1.00 66.25 187 ARG A O 1
ATOM 1453 N N . CYS A 1 188 ? 41.084 4.272 -11.369 1.00 64.38 188 CYS A N 1
ATOM 1454 C CA . CYS A 1 188 ? 40.326 5.464 -11.753 1.00 64.38 188 CYS A CA 1
ATOM 1455 C C . CYS A 1 188 ? 39.611 6.083 -10.547 1.00 64.38 188 CYS A C 1
ATOM 1457 O O . CYS A 1 188 ? 39.693 7.298 -10.367 1.00 64.38 188 CYS A O 1
ATOM 1459 N N . LEU A 1 189 ? 38.989 5.256 -9.703 1.00 64.25 189 LEU A N 1
ATOM 1460 C CA . LEU A 1 189 ? 38.350 5.684 -8.463 1.00 64.25 189 LEU A CA 1
ATOM 1461 C C . LEU A 1 189 ? 39.357 6.401 -7.560 1.00 64.25 189 LEU A C 1
ATOM 1463 O O . LEU A 1 189 ? 39.192 7.586 -7.289 1.00 64.25 189 LEU A O 1
ATOM 1467 N N . ASP A 1 190 ? 40.471 5.743 -7.235 1.00 67.69 190 ASP A N 1
ATOM 1468 C CA . ASP A 1 190 ? 41.480 6.270 -6.308 1.00 67.69 190 ASP A CA 1
ATOM 1469 C C . ASP A 1 190 ? 42.157 7.560 -6.812 1.00 67.69 190 ASP A C 1
ATOM 1471 O O . ASP A 1 190 ? 42.502 8.441 -6.023 1.00 67.69 190 ASP A O 1
ATOM 1475 N N . ARG A 1 191 ? 42.409 7.679 -8.126 1.00 66.31 191 ARG A N 1
ATOM 1476 C CA . ARG A 1 191 ? 43.198 8.795 -8.690 1.00 66.31 191 ARG A CA 1
ATOM 1477 C C . ARG A 1 191 ? 42.379 9.979 -9.176 1.00 66.31 191 ARG A C 1
ATOM 1479 O O . ARG A 1 191 ? 42.914 11.083 -9.211 1.00 66.31 191 ARG A O 1
ATOM 1486 N N . ILE A 1 192 ? 41.151 9.749 -9.626 1.00 64.75 192 ILE A N 1
ATOM 1487 C CA . ILE A 1 192 ? 40.355 10.765 -10.327 1.00 64.75 192 ILE A CA 1
ATOM 1488 C C . ILE A 1 192 ? 39.109 11.093 -9.517 1.00 64.75 192 ILE A C 1
ATOM 1490 O O . ILE A 1 192 ? 38.820 12.265 -9.283 1.00 64.75 192 ILE A O 1
ATOM 1494 N N . ILE A 1 193 ? 38.399 10.063 -9.062 1.00 59.62 193 ILE A N 1
ATOM 1495 C CA . ILE A 1 193 ? 37.070 10.222 -8.481 1.00 59.62 193 ILE A CA 1
ATOM 1496 C C . ILE A 1 193 ? 37.160 10.560 -6.992 1.00 59.62 193 ILE A C 1
ATOM 1498 O O . ILE A 1 193 ? 36.547 11.533 -6.578 1.00 59.62 193 ILE A O 1
ATOM 1502 N N . ASP A 1 194 ? 37.985 9.881 -6.194 1.00 66.88 194 ASP A N 1
ATOM 1503 C CA . ASP A 1 194 ? 38.128 10.156 -4.755 1.00 66.88 194 ASP A CA 1
ATOM 1504 C C . ASP A 1 194 ? 38.576 11.605 -4.445 1.00 66.88 194 ASP A C 1
ATOM 1506 O O . ASP A 1 194 ? 38.030 12.224 -3.524 1.00 66.88 194 ASP A O 1
ATOM 1510 N N . PRO A 1 195 ? 39.522 12.218 -5.191 1.00 67.69 195 PRO A N 1
ATOM 1511 C CA . PRO A 1 195 ? 39.844 13.637 -5.028 1.00 67.69 195 PRO A CA 1
ATOM 1512 C C . PRO A 1 195 ? 38.685 14.565 -5.408 1.00 67.69 195 PRO A C 1
ATOM 1514 O O . PRO A 1 195 ? 38.538 15.638 -4.818 1.00 67.69 195 PRO A O 1
ATOM 1517 N N . PHE A 1 196 ? 37.873 14.165 -6.389 1.00 61.81 196 PHE A N 1
ATOM 1518 C CA . PHE A 1 196 ? 36.714 14.920 -6.850 1.00 61.81 196 PHE A CA 1
ATOM 1519 C C . PHE A 1 196 ? 35.550 14.819 -5.856 1.00 61.81 196 PHE A C 1
ATOM 1521 O O . PHE A 1 196 ? 35.048 15.857 -5.435 1.00 61.81 196 PHE A O 1
ATOM 1528 N N . LEU A 1 197 ? 35.221 13.615 -5.374 1.00 56.34 197 LEU A N 1
ATOM 1529 C CA . LEU A 1 197 ? 34.206 13.352 -4.348 1.00 56.34 197 LEU A CA 1
ATOM 1530 C C . LEU A 1 197 ? 34.521 14.070 -3.032 1.00 56.34 197 LEU A C 1
ATOM 1532 O O . LEU A 1 197 ? 33.656 14.695 -2.429 1.00 56.34 197 LEU A O 1
ATOM 1536 N N . LYS A 1 198 ? 35.789 14.096 -2.601 1.00 66.00 198 LYS A N 1
ATOM 1537 C CA . LYS A 1 198 ? 36.194 14.900 -1.429 1.00 66.00 198 LYS A CA 1
ATOM 1538 C C . LYS A 1 198 ? 35.977 16.399 -1.636 1.00 66.00 198 LYS A C 1
ATOM 1540 O O . LYS A 1 198 ? 35.766 17.135 -0.671 1.00 66.00 198 LYS A O 1
ATOM 1545 N N . LYS A 1 199 ? 36.064 16.873 -2.880 1.00 61.94 199 LYS A N 1
ATOM 1546 C CA . LYS A 1 199 ? 35.849 18.277 -3.237 1.00 61.94 199 LYS A CA 1
ATOM 1547 C C . LYS A 1 199 ? 34.356 18.605 -3.343 1.00 61.94 199 LYS A C 1
ATOM 1549 O O . LYS A 1 199 ? 33.979 19.685 -2.890 1.00 61.94 199 LYS A O 1
ATOM 1554 N N . THR A 1 200 ? 33.528 17.693 -3.860 1.00 54.06 200 THR A N 1
ATOM 1555 C CA . THR A 1 200 ? 32.061 17.831 -3.917 1.00 54.06 200 THR A CA 1
ATOM 1556 C C . THR A 1 200 ? 31.430 17.706 -2.537 1.00 54.06 200 THR A C 1
ATOM 1558 O O . THR A 1 200 ? 30.698 18.609 -2.162 1.00 54.06 200 THR A O 1
ATOM 1561 N N . ALA A 1 201 ? 31.830 16.739 -1.706 1.00 56.44 201 ALA A N 1
ATOM 1562 C CA . ALA A 1 201 ? 31.350 16.606 -0.324 1.00 56.44 201 ALA A CA 1
ATOM 1563 C C . ALA A 1 201 ? 31.674 17.843 0.538 1.00 56.44 201 ALA A C 1
ATOM 1565 O O . ALA A 1 201 ? 30.928 18.230 1.438 1.00 56.44 201 ALA A O 1
ATOM 1566 N N . LYS A 1 202 ? 32.796 18.522 0.252 1.00 61.25 202 LYS A N 1
ATOM 1567 C CA . LYS A 1 202 ? 33.147 19.810 0.876 1.00 61.25 202 LYS A CA 1
ATOM 1568 C C . LYS A 1 202 ? 32.259 20.961 0.381 1.00 61.25 202 LYS A C 1
ATOM 1570 O O . LYS A 1 202 ? 32.088 21.944 1.103 1.00 61.25 202 LYS A O 1
ATOM 1575 N N . LEU A 1 203 ? 31.739 20.862 -0.840 1.00 53.53 203 LEU A N 1
ATOM 1576 C CA . LEU A 1 203 ? 30.795 21.807 -1.434 1.00 53.53 203 LEU A CA 1
ATOM 1577 C C . LEU A 1 203 ? 29.368 21.561 -0.924 1.00 53.53 203 LEU A C 1
ATOM 1579 O O . LEU A 1 203 ? 28.710 22.516 -0.537 1.00 53.53 203 LEU A O 1
ATOM 1583 N N . GLU A 1 204 ? 28.933 20.306 -0.840 1.00 55.12 204 GLU A N 1
ATOM 1584 C CA . GLU A 1 204 ? 27.638 19.889 -0.287 1.00 55.12 204 GLU A CA 1
ATOM 1585 C C . GLU A 1 204 ? 27.517 20.258 1.188 1.00 55.12 204 GLU A C 1
ATOM 1587 O O . GLU A 1 204 ? 26.535 20.875 1.571 1.00 55.12 204 GLU A O 1
ATOM 1592 N N . ASN A 1 205 ? 28.557 20.035 2.001 1.00 62.97 205 ASN A N 1
ATOM 1593 C CA . ASN A 1 205 ? 28.584 20.521 3.389 1.00 62.97 205 ASN A CA 1
ATOM 1594 C C . ASN A 1 205 ? 28.518 22.053 3.507 1.00 62.97 205 ASN A C 1
ATOM 1596 O O . ASN A 1 205 ? 28.138 22.587 4.547 1.00 62.97 205 ASN A O 1
ATOM 1600 N N . ARG A 1 206 ? 28.956 22.786 2.478 1.00 63.66 206 ARG A N 1
ATOM 1601 C CA . ARG A 1 206 ? 28.798 24.246 2.430 1.00 63.66 206 ARG A CA 1
ATOM 1602 C C . ARG A 1 206 ? 27.382 24.624 2.009 1.00 63.66 206 ARG A C 1
ATOM 1604 O O . ARG A 1 206 ? 26.822 25.534 2.602 1.00 63.66 206 ARG A O 1
ATOM 1611 N N . LEU A 1 207 ? 26.814 23.914 1.037 1.00 54.59 207 LEU A N 1
ATOM 1612 C CA . LEU A 1 207 ? 25.440 24.081 0.571 1.00 54.59 207 LEU A CA 1
ATOM 1613 C C . LEU A 1 207 ? 24.419 23.745 1.661 1.00 54.59 207 LEU A C 1
ATOM 1615 O O . LEU A 1 207 ? 23.508 24.532 1.861 1.00 54.59 207 LEU A O 1
ATOM 1619 N N . SER A 1 208 ? 24.603 22.664 2.423 1.00 57.41 208 SER A N 1
ATOM 1620 C CA . SER A 1 208 ? 23.709 22.297 3.529 1.00 57.41 208 SER A CA 1
ATOM 1621 C C . SER A 1 208 ? 23.748 23.320 4.663 1.00 57.41 208 SER A C 1
ATOM 1623 O O . SER A 1 208 ? 22.708 23.658 5.216 1.00 57.41 208 SER A O 1
ATOM 1625 N N . LYS A 1 209 ? 24.924 23.890 4.964 1.00 69.44 209 LYS A N 1
ATOM 1626 C CA . LYS A 1 209 ? 25.048 25.007 5.914 1.00 69.44 209 LYS A CA 1
ATOM 1627 C C . LYS A 1 209 ? 24.324 26.259 5.432 1.00 69.44 209 LYS A C 1
ATOM 1629 O O . LYS A 1 209 ? 23.639 26.891 6.223 1.00 69.44 209 LYS A O 1
ATOM 1634 N N . ILE A 1 210 ? 24.454 26.589 4.149 1.00 66.94 210 ILE A N 1
ATOM 1635 C CA . ILE A 1 210 ? 23.751 27.727 3.544 1.00 66.94 210 ILE A CA 1
ATOM 1636 C C . ILE A 1 210 ? 22.237 27.477 3.533 1.00 66.94 210 ILE A C 1
ATOM 1638 O O . ILE A 1 210 ? 21.474 28.382 3.843 1.00 66.94 210 ILE A O 1
ATOM 1642 N N . GLN A 1 211 ? 21.794 26.254 3.233 1.00 54.59 211 GLN A N 1
ATOM 1643 C CA . GLN A 1 211 ? 20.380 25.883 3.245 1.00 54.59 211 GLN A CA 1
ATOM 1644 C C . GLN A 1 211 ? 19.795 25.965 4.661 1.00 54.59 211 GLN A C 1
ATOM 1646 O O . GLN A 1 211 ? 18.748 26.571 4.843 1.00 54.59 211 GLN A O 1
ATOM 1651 N N . ALA A 1 212 ? 20.516 25.475 5.673 1.00 65.44 212 ALA A N 1
ATOM 1652 C CA . ALA A 1 212 ? 20.122 25.613 7.074 1.00 65.44 212 ALA A CA 1
ATOM 1653 C C . ALA A 1 212 ? 20.055 27.085 7.529 1.00 65.44 212 ALA A C 1
ATOM 1655 O O . ALA A 1 212 ? 19.173 27.451 8.303 1.00 65.44 212 ALA A O 1
ATOM 1656 N N . GLU A 1 213 ? 20.950 27.949 7.035 1.00 71.50 213 GLU A N 1
ATOM 1657 C CA . GLU A 1 213 ? 20.876 29.398 7.268 1.00 71.50 213 GLU A CA 1
ATOM 1658 C C . GLU A 1 213 ? 19.664 30.033 6.564 1.00 71.50 213 GLU A C 1
ATOM 1660 O O . GLU A 1 213 ? 18.994 30.876 7.158 1.00 71.50 213 GLU A O 1
ATOM 1665 N N . ILE A 1 214 ? 19.340 29.611 5.337 1.00 63.31 214 ILE A N 1
ATOM 1666 C CA . ILE A 1 214 ? 18.150 30.062 4.594 1.00 63.31 214 ILE A CA 1
ATOM 1667 C C . ILE A 1 214 ? 16.864 29.627 5.304 1.00 63.31 214 ILE A C 1
ATOM 1669 O O . ILE A 1 214 ? 15.952 30.439 5.456 1.00 63.31 214 ILE A O 1
ATOM 1673 N N . ASP A 1 215 ? 16.789 28.387 5.778 1.00 61.91 215 ASP A N 1
ATOM 1674 C CA . ASP A 1 215 ? 15.608 27.853 6.459 1.00 61.91 215 ASP A CA 1
ATOM 1675 C C . ASP A 1 215 ? 15.415 28.510 7.838 1.00 61.91 215 ASP A C 1
ATOM 1677 O O . ASP A 1 215 ? 14.293 28.861 8.205 1.00 61.91 215 ASP A O 1
ATOM 1681 N N . ALA A 1 216 ? 16.505 28.803 8.558 1.00 70.44 216 ALA A N 1
ATOM 1682 C CA . ALA A 1 216 ? 16.467 29.585 9.798 1.00 70.44 216 ALA A CA 1
ATOM 1683 C C . ALA A 1 216 ? 16.038 31.050 9.575 1.00 70.44 216 ALA A C 1
ATOM 1685 O O . ALA A 1 216 ? 15.428 31.665 10.454 1.00 70.44 216 ALA A O 1
ATOM 1686 N N . LEU A 1 217 ? 16.352 31.628 8.411 1.00 68.00 217 LEU A N 1
ATOM 1687 C CA . LEU A 1 217 ? 15.880 32.958 8.015 1.00 68.00 217 LEU A CA 1
ATOM 1688 C C . LEU A 1 217 ? 14.402 32.938 7.597 1.00 68.00 217 LEU A C 1
ATOM 1690 O O . LEU A 1 217 ? 13.674 33.856 7.964 1.00 68.00 217 LEU A O 1
ATOM 1694 N N . ARG A 1 218 ? 13.938 31.876 6.925 1.00 57.38 218 ARG A N 1
ATOM 1695 C CA . ARG A 1 218 ? 12.518 31.669 6.582 1.00 57.38 218 ARG A CA 1
ATOM 1696 C C . ARG A 1 218 ? 11.642 31.464 7.817 1.00 57.38 218 ARG A C 1
ATOM 1698 O O . ARG A 1 218 ? 10.590 32.086 7.914 1.00 57.38 218 ARG A O 1
ATOM 1705 N N . GLN A 1 219 ? 12.110 30.698 8.806 1.00 53.97 219 GLN A N 1
ATOM 1706 C CA . GLN A 1 219 ? 11.431 30.572 10.104 1.00 53.97 219 GLN A CA 1
ATOM 1707 C C . GLN A 1 219 ? 11.291 31.917 10.834 1.00 53.97 219 GLN A C 1
ATOM 1709 O O . GLN A 1 219 ? 10.310 32.129 11.537 1.00 53.97 219 GLN A O 1
ATOM 1714 N N . LYS A 1 220 ? 12.232 32.853 10.645 1.00 59.34 220 LYS A N 1
ATOM 1715 C CA . LYS A 1 220 ? 12.129 34.216 11.193 1.00 59.34 220 LYS A CA 1
ATOM 1716 C C . LYS A 1 220 ? 11.155 35.125 10.438 1.00 59.34 220 LYS A C 1
ATOM 1718 O O . LYS A 1 220 ? 10.727 36.119 11.017 1.00 59.34 220 LYS A O 1
ATOM 1723 N N . GLU A 1 221 ? 10.825 34.824 9.182 1.00 47.62 221 GLU A N 1
ATOM 1724 C CA . GLU A 1 221 ? 9.827 35.567 8.394 1.00 47.62 221 GLU A CA 1
ATOM 1725 C C . GLU A 1 221 ? 8.390 35.064 8.621 1.00 47.62 221 GLU A C 1
ATOM 1727 O O . GLU A 1 221 ? 7.454 35.854 8.506 1.00 47.62 221 GLU A O 1
ATOM 1732 N N . GLU A 1 222 ? 8.198 33.795 9.001 1.00 42.72 222 GLU A N 1
ATOM 1733 C CA . GLU A 1 222 ? 6.873 33.232 9.327 1.00 42.72 222 GLU A CA 1
ATOM 1734 C C . GLU A 1 222 ? 6.413 33.496 10.776 1.00 42.72 222 GLU A C 1
ATOM 1736 O O . GLU A 1 222 ? 5.233 33.324 11.088 1.00 42.72 222 GLU A O 1
ATOM 1741 N N . ASP A 1 223 ? 7.293 34.006 11.643 1.00 39.53 223 ASP A N 1
ATOM 1742 C CA . ASP A 1 223 ? 6.982 34.407 13.022 1.00 39.53 223 ASP A CA 1
ATOM 1743 C C . ASP A 1 223 ? 6.310 35.803 13.082 1.00 39.53 223 ASP A C 1
ATOM 1745 O O . ASP A 1 223 ? 6.811 36.776 13.655 1.00 39.53 223 ASP A O 1
ATOM 1749 N N . ILE A 1 224 ? 5.123 35.918 12.476 1.00 36.59 224 ILE A N 1
ATOM 1750 C CA . ILE A 1 224 ? 4.160 36.989 12.781 1.00 36.59 224 ILE A CA 1
ATOM 1751 C C . ILE A 1 224 ? 3.356 36.535 14.017 1.00 36.59 224 ILE A C 1
ATOM 1753 O O . ILE A 1 224 ? 2.760 35.458 13.998 1.00 36.59 224 ILE A O 1
ATOM 1757 N N . PRO A 1 225 ? 3.296 37.312 15.115 1.00 37.94 225 PRO A N 1
ATOM 1758 C CA . PRO A 1 225 ? 2.882 36.784 16.413 1.00 37.94 225 PRO A CA 1
ATOM 1759 C C . PRO A 1 225 ? 1.370 36.517 16.495 1.00 37.94 225 PRO A C 1
ATOM 1761 O O . PRO A 1 225 ? 0.568 37.440 16.655 1.00 37.94 225 PRO A O 1
ATOM 1764 N N . LEU A 1 226 ? 0.981 35.240 16.510 1.00 34.25 226 LEU A N 1
ATOM 1765 C CA 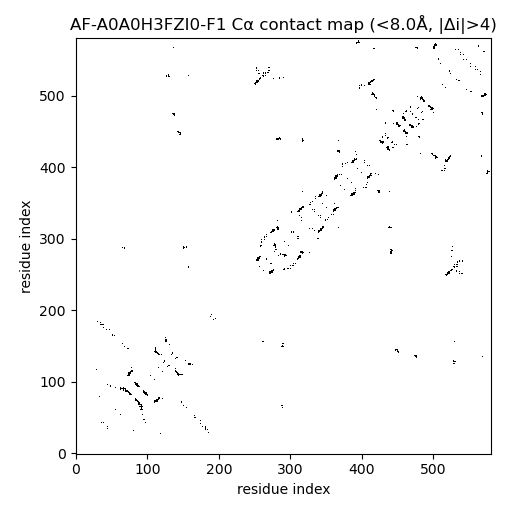. LEU A 1 226 ? -0.322 34.784 17.004 1.00 34.25 226 LEU A CA 1
ATOM 1766 C C . LEU A 1 226 ? -0.334 34.843 18.542 1.00 34.25 226 LEU A C 1
ATOM 1768 O O . LEU A 1 226 ? 0.001 33.882 19.230 1.00 34.25 226 LEU A O 1
ATOM 1772 N N . LYS A 1 227 ? -0.728 35.990 19.107 1.00 34.59 227 LYS A N 1
ATOM 1773 C CA . LYS A 1 227 ? -1.174 36.068 20.509 1.00 34.59 227 LYS A CA 1
ATOM 1774 C C . LYS A 1 227 ? -2.666 35.736 20.609 1.00 34.59 227 LYS A C 1
ATOM 1776 O O . LYS A 1 227 ? -3.470 36.280 19.859 1.00 34.59 227 LYS A O 1
ATOM 1781 N N . SER A 1 228 ? -3.004 34.946 21.637 1.00 30.86 228 SER A N 1
ATOM 1782 C CA . SER A 1 228 ? -4.327 34.408 22.023 1.00 30.86 228 SER A CA 1
ATOM 1783 C C . SER A 1 228 ? -4.792 33.258 21.117 1.00 30.86 228 SER A C 1
ATOM 1785 O O . SER A 1 228 ? -4.920 33.427 19.917 1.00 30.86 228 SER A O 1
ATOM 1787 N N . VAL A 1 229 ? -5.001 32.021 21.580 1.00 34.28 229 VAL A N 1
ATOM 1788 C CA . VAL A 1 229 ? -5.699 31.546 22.790 1.00 34.28 229 VAL A CA 1
ATOM 1789 C C . VAL A 1 229 ? -5.071 30.222 23.281 1.00 34.28 229 VAL A C 1
ATOM 1791 O O . VAL A 1 229 ? -5.182 29.201 22.607 1.00 34.28 229 VAL A O 1
ATOM 1794 N N . HIS A 1 230 ? -4.449 30.218 24.465 1.00 33.03 230 HIS A N 1
ATOM 1795 C CA . HIS A 1 230 ? -4.212 29.021 25.289 1.00 33.03 230 HIS A CA 1
ATOM 1796 C C . HIS A 1 230 ? -4.303 29.453 26.751 1.00 33.03 230 HIS A C 1
ATOM 1798 O O . HIS A 1 230 ? -3.395 30.082 27.278 1.00 33.03 230 HIS A O 1
ATOM 1804 N N . ASN A 1 231 ? -5.467 29.226 27.354 1.00 32.69 231 ASN A N 1
ATOM 1805 C CA . ASN A 1 231 ? -5.671 29.256 28.800 1.00 32.69 231 ASN A CA 1
ATOM 1806 C C . ASN A 1 231 ? -7.061 28.696 29.088 1.00 32.69 231 ASN A C 1
ATOM 1808 O O . ASN A 1 231 ? -8.003 29.466 29.257 1.00 32.69 231 ASN A O 1
ATOM 1812 N N . SER A 1 232 ? -7.196 27.365 29.054 1.00 28.36 232 SER A N 1
ATOM 1813 C CA . SER A 1 232 ? -8.177 26.583 29.839 1.00 28.36 232 SER A CA 1
ATOM 1814 C C . SER A 1 232 ? -8.161 25.091 29.462 1.00 28.36 232 SER A C 1
ATOM 1816 O O . SER A 1 232 ? -9.197 24.554 29.114 1.00 28.36 232 SER A O 1
ATOM 1818 N N . ILE A 1 233 ? -7.004 24.410 29.520 1.00 31.95 233 ILE A N 1
ATOM 1819 C CA . ILE A 1 233 ? -6.959 22.923 29.572 1.00 31.95 233 ILE A CA 1
ATOM 1820 C C . ILE A 1 233 ? -5.855 22.405 30.530 1.00 31.95 233 ILE A C 1
ATOM 1822 O O . ILE A 1 233 ? -5.987 21.329 31.096 1.00 31.95 233 ILE A O 1
ATOM 1826 N N . GLU A 1 234 ? -4.813 23.182 30.842 1.00 32.16 234 GLU A N 1
ATOM 1827 C CA . GLU A 1 234 ? -3.665 22.691 31.636 1.00 32.16 234 GLU A CA 1
ATOM 1828 C C . GLU A 1 234 ? -3.838 22.672 33.171 1.00 32.16 234 GLU A C 1
ATOM 1830 O O . GLU A 1 234 ? -2.859 22.486 33.885 1.00 32.16 234 GLU A O 1
ATOM 1835 N N . LYS A 1 235 ? -5.047 22.844 33.725 1.00 26.70 235 LYS A N 1
ATOM 1836 C CA . LYS A 1 235 ? -5.238 22.874 35.196 1.00 26.70 235 LYS A CA 1
ATOM 1837 C C . LYS A 1 235 ? -5.877 21.644 35.840 1.00 26.70 235 LYS A C 1
ATOM 1839 O O . LYS A 1 235 ? -5.932 21.602 37.063 1.00 26.70 235 LYS A O 1
ATOM 1844 N N . ASP A 1 236 ? -6.239 20.625 35.064 1.00 29.23 236 ASP A N 1
ATOM 1845 C CA . ASP A 1 236 ? -6.881 19.415 35.607 1.00 29.23 236 ASP A CA 1
ATOM 1846 C C . ASP A 1 236 ? -5.975 18.166 35.624 1.00 29.23 236 ASP A C 1
ATOM 1848 O O . ASP A 1 236 ? -6.432 17.082 35.978 1.00 29.23 236 ASP A O 1
ATOM 1852 N N . GLN A 1 237 ? -4.681 18.285 35.292 1.00 36.44 237 GLN A N 1
ATOM 1853 C CA . GLN A 1 237 ? -3.766 17.129 35.209 1.00 36.44 237 GLN A CA 1
ATOM 1854 C C . GLN A 1 237 ? -2.897 16.860 36.453 1.00 36.44 237 GLN A C 1
ATOM 1856 O O . GLN A 1 237 ? -2.173 15.869 36.467 1.00 36.44 237 GLN A O 1
ATOM 1861 N N . GLU A 1 238 ? -2.988 17.653 37.525 1.00 29.11 238 GLU A N 1
ATOM 1862 C CA . GLU A 1 238 ? -2.113 17.473 38.704 1.00 29.11 238 GLU A CA 1
ATOM 1863 C C . GLU A 1 238 ? -2.723 16.712 39.895 1.00 29.11 238 GLU A C 1
ATOM 1865 O O . GLU A 1 238 ? -2.028 16.483 40.878 1.00 29.11 238 GLU A O 1
ATOM 1870 N N . ASN A 1 239 ? -3.966 16.222 39.820 1.00 27.06 239 ASN A N 1
ATOM 1871 C CA . ASN A 1 239 ? -4.574 15.455 40.919 1.00 27.06 239 ASN A CA 1
ATOM 1872 C C . ASN A 1 239 ? -5.130 14.098 40.466 1.00 27.06 239 ASN A C 1
ATOM 1874 O O . ASN A 1 239 ? -6.338 13.878 40.488 1.00 27.06 239 ASN A O 1
ATOM 1878 N N . ASN A 1 240 ? -4.252 13.174 40.070 1.00 29.55 240 ASN A N 1
ATOM 1879 C CA . ASN A 1 240 ? -4.461 11.737 40.304 1.00 29.55 240 ASN A CA 1
ATOM 1880 C C . ASN A 1 240 ? -3.193 10.944 39.972 1.00 29.55 240 ASN A C 1
ATOM 1882 O O . ASN A 1 240 ? -3.058 10.341 38.910 1.00 29.55 240 ASN A O 1
ATOM 1886 N N . ALA A 1 241 ? -2.254 10.943 40.912 1.00 30.86 241 ALA A N 1
ATOM 1887 C CA . ALA A 1 241 ? -1.131 10.024 40.910 1.00 30.86 241 ALA A CA 1
ATOM 1888 C C . ALA A 1 241 ? -1.139 9.252 42.230 1.00 30.86 241 ALA A C 1
ATOM 1890 O O . ALA A 1 241 ? -0.483 9.674 43.173 1.00 30.86 241 ALA A O 1
ATOM 1891 N N . ASP A 1 242 ? -1.900 8.154 42.296 1.00 25.88 242 ASP A N 1
ATOM 1892 C CA . ASP A 1 242 ? -1.434 6.925 42.948 1.00 25.88 242 ASP A CA 1
ATOM 1893 C C . ASP A 1 242 ? -2.312 5.697 42.605 1.00 25.88 242 ASP A C 1
ATOM 1895 O O . ASP A 1 242 ? -3.525 5.810 42.426 1.00 25.88 242 ASP A O 1
ATOM 1899 N N . LEU A 1 243 ? -1.661 4.527 42.625 1.00 31.91 243 LEU A N 1
ATOM 1900 C CA . LEU A 1 243 ? -2.163 3.145 42.720 1.00 31.91 243 LEU A CA 1
ATOM 1901 C C . LEU A 1 243 ? -2.374 2.321 41.427 1.00 31.91 243 LEU A C 1
ATOM 1903 O O . LEU A 1 243 ? -3.461 2.186 40.877 1.00 31.91 243 LEU A O 1
ATOM 1907 N N . SER A 1 244 ? -1.283 1.630 41.067 1.00 27.80 244 SER A N 1
ATOM 1908 C CA . SER A 1 244 ? -1.185 0.197 40.713 1.00 27.80 244 SER A CA 1
ATOM 1909 C C . SER A 1 244 ? -2.050 -0.415 39.591 1.00 27.80 244 SER A C 1
ATOM 1911 O O . SER A 1 244 ? -3.252 -0.607 39.738 1.00 27.80 244 SER A O 1
ATOM 1913 N N . GLY A 1 245 ? -1.362 -0.976 38.585 1.00 27.14 245 GLY A N 1
ATOM 1914 C CA . GLY A 1 245 ? -1.766 -2.233 37.939 1.00 27.14 245 GLY A CA 1
ATOM 1915 C C . GLY A 1 245 ? -2.244 -2.138 36.486 1.00 27.14 245 GLY A C 1
ATOM 1916 O O . GLY A 1 245 ? -3.324 -1.632 36.205 1.00 27.14 245 GLY A O 1
ATOM 1917 N N . THR A 1 246 ? -1.482 -2.794 35.601 1.00 30.08 246 THR A N 1
ATOM 1918 C CA . THR A 1 246 ? -1.727 -3.116 34.176 1.00 30.08 246 THR A CA 1
ATOM 1919 C C . THR A 1 246 ? -1.393 -2.030 33.146 1.00 30.08 246 THR A C 1
ATOM 1921 O O . THR A 1 246 ? -1.808 -0.881 33.249 1.00 30.08 246 THR A O 1
ATOM 1924 N N . ALA A 1 247 ? -0.610 -2.426 32.136 1.00 36.47 247 ALA A N 1
ATOM 1925 C CA . ALA A 1 247 ? -0.229 -1.634 30.972 1.00 36.47 247 ALA A CA 1
ATOM 1926 C C . ALA A 1 247 ? -1.475 -1.144 30.212 1.00 36.47 247 ALA A C 1
ATOM 1928 O O . ALA A 1 247 ? -2.005 -1.840 29.349 1.00 36.47 247 ALA A O 1
ATOM 1929 N N . LYS A 1 248 ? -1.973 0.047 30.553 1.00 36.78 248 LYS A N 1
ATOM 1930 C CA . LYS A 1 248 ? -3.088 0.688 29.854 1.00 36.78 248 LYS A CA 1
ATOM 1931 C C . LYS A 1 248 ? -2.563 1.500 28.665 1.00 36.78 248 LYS A C 1
ATOM 1933 O O . LYS A 1 248 ? -1.834 2.470 28.839 1.00 36.78 248 LYS A O 1
ATOM 1938 N N . ASN A 1 249 ? -3.013 1.097 27.475 1.00 50.22 249 ASN A N 1
ATOM 1939 C CA . ASN A 1 249 ? -3.023 1.831 26.201 1.00 50.22 249 ASN A CA 1
ATOM 1940 C C . ASN A 1 249 ? -1.694 1.960 25.436 1.00 50.22 249 ASN A C 1
ATOM 1942 O O . ASN A 1 249 ? -1.277 3.072 25.107 1.00 50.22 249 ASN A O 1
ATOM 1946 N N . ALA A 1 250 ? -1.067 0.840 25.067 1.00 73.19 250 ALA A N 1
ATOM 1947 C CA . ALA A 1 250 ? -0.122 0.853 23.948 1.00 73.19 250 ALA A CA 1
ATOM 1948 C C . ALA A 1 250 ? -0.906 0.984 22.628 1.00 73.19 250 ALA A C 1
ATOM 1950 O O . ALA A 1 250 ? -1.735 0.128 22.323 1.00 73.19 250 ALA A O 1
ATOM 1951 N N . ILE A 1 251 ? -0.670 2.060 21.870 1.00 93.06 251 ILE A N 1
ATOM 1952 C CA . ILE A 1 251 ? -1.252 2.233 20.533 1.00 93.06 251 ILE A CA 1
ATOM 1953 C C . ILE A 1 251 ? -0.670 1.199 19.568 1.00 93.06 251 ILE A C 1
ATOM 1955 O O . ILE A 1 251 ? 0.532 0.919 19.582 1.00 93.06 251 ILE A O 1
ATOM 1959 N N . GLU A 1 252 ? -1.518 0.668 18.691 1.00 97.31 252 GLU A N 1
ATOM 1960 C CA . GLU A 1 252 ? -1.074 -0.183 17.595 1.00 97.31 252 GLU A CA 1
ATOM 1961 C C . GLU A 1 252 ? -0.540 0.643 16.416 1.00 97.31 252 GLU A C 1
ATOM 1963 O O . GLU A 1 252 ? -1.231 1.517 15.902 1.00 97.31 252 GLU A O 1
ATOM 1968 N N . LEU A 1 253 ? 0.657 0.309 15.928 1.00 98.31 253 LEU A N 1
ATOM 1969 C CA . LEU A 1 253 ? 1.134 0.713 14.605 1.00 98.31 253 LEU A CA 1
ATOM 1970 C C . LEU A 1 253 ? 0.811 -0.383 13.576 1.00 98.31 253 LEU A C 1
ATOM 1972 O O . LEU A 1 253 ? 1.432 -1.453 13.597 1.00 98.31 253 LEU A O 1
ATOM 1976 N N . LEU A 1 254 ? -0.154 -0.113 12.695 1.00 98.50 254 LEU A N 1
ATOM 1977 C CA . LEU A 1 254 ? -0.625 -1.016 11.646 1.00 98.50 254 LEU A CA 1
ATOM 1978 C C . LEU A 1 254 ? 0.017 -0.665 10.293 1.00 98.50 254 LEU A C 1
ATOM 1980 O O . LEU A 1 254 ? -0.286 0.364 9.681 1.00 98.50 254 LEU A O 1
ATOM 1984 N N . ALA A 1 255 ? 0.881 -1.552 9.801 1.00 98.38 255 ALA A N 1
ATOM 1985 C CA . ALA A 1 255 ? 1.672 -1.335 8.592 1.00 98.38 255 ALA A CA 1
ATOM 1986 C C . ALA A 1 255 ? 1.097 -2.044 7.347 1.00 98.38 255 ALA A C 1
ATOM 1988 O O . ALA A 1 255 ? 0.552 -3.146 7.455 1.00 98.38 255 ALA A O 1
ATOM 1989 N N . PRO A 1 256 ? 1.230 -1.460 6.144 1.00 97.62 256 PRO A N 1
ATOM 1990 C CA . PRO A 1 256 ? 0.815 -2.097 4.903 1.00 97.62 256 PRO A CA 1
ATOM 1991 C C . PRO A 1 256 ? 1.813 -3.170 4.462 1.00 97.62 256 PRO A C 1
ATOM 1993 O O . PRO A 1 256 ? 3.021 -2.940 4.452 1.00 97.62 256 PRO A O 1
ATOM 1996 N N . ALA A 1 257 ? 1.304 -4.301 3.982 1.00 96.62 257 ALA A N 1
ATOM 1997 C CA . ALA A 1 257 ? 2.103 -5.303 3.290 1.00 96.62 257 ALA A CA 1
ATOM 1998 C C . ALA A 1 257 ? 1.426 -5.720 1.979 1.00 96.62 257 ALA A C 1
ATOM 2000 O O . ALA A 1 257 ? 0.376 -6.362 1.982 1.00 96.62 257 ALA A O 1
ATOM 2001 N N . GLY A 1 258 ? 2.030 -5.347 0.849 1.00 93.88 258 GLY A N 1
ATOM 2002 C CA . GLY A 1 258 ? 1.613 -5.816 -0.477 1.00 93.88 258 GLY A CA 1
ATOM 2003 C C . GLY A 1 258 ? 2.323 -7.079 -0.943 1.00 93.88 258 GLY A C 1
ATOM 2004 O O . GLY A 1 258 ? 1.842 -7.746 -1.849 1.00 93.88 258 GLY A O 1
ATOM 2005 N N . THR A 1 259 ? 3.458 -7.425 -0.338 1.00 93.56 259 THR A N 1
ATOM 2006 C CA . THR A 1 259 ? 4.271 -8.592 -0.698 1.00 93.56 259 THR A CA 1
ATOM 2007 C C . THR A 1 259 ? 4.774 -9.297 0.567 1.00 93.56 259 THR A C 1
ATOM 2009 O O . THR A 1 259 ? 4.869 -8.665 1.627 1.00 93.56 259 THR A O 1
ATOM 2012 N N . PRO A 1 260 ? 5.167 -10.583 0.488 1.00 92.25 260 PRO A N 1
ATOM 2013 C CA . PRO A 1 260 ? 5.803 -11.275 1.612 1.00 92.25 260 PRO A CA 1
ATOM 2014 C C . PRO A 1 260 ? 7.081 -10.589 2.113 1.00 92.25 260 PRO A C 1
ATOM 2016 O O . PRO A 1 260 ? 7.393 -10.655 3.300 1.00 92.25 260 PRO A O 1
ATOM 2019 N N . ALA A 1 261 ? 7.817 -9.913 1.224 1.00 89.56 261 ALA A N 1
ATOM 2020 C CA . ALA A 1 261 ? 8.992 -9.130 1.595 1.00 89.56 261 ALA A CA 1
ATOM 2021 C C . ALA A 1 261 ? 8.599 -7.905 2.434 1.00 89.56 261 ALA A C 1
ATOM 2023 O O . ALA A 1 261 ? 9.147 -7.717 3.517 1.00 89.56 261 ALA A O 1
ATOM 2024 N N . ALA A 1 262 ? 7.601 -7.134 1.988 1.00 93.50 262 ALA A N 1
ATOM 2025 C CA . ALA A 1 262 ? 7.090 -5.986 2.732 1.00 93.50 262 ALA A CA 1
ATOM 2026 C C . ALA A 1 262 ? 6.520 -6.380 4.107 1.00 93.50 262 ALA A C 1
ATOM 2028 O O . ALA A 1 262 ? 6.712 -5.644 5.070 1.00 93.50 262 ALA A O 1
ATOM 2029 N N . LEU A 1 263 ? 5.881 -7.553 4.228 1.00 96.69 263 LEU A N 1
ATOM 2030 C CA . LEU A 1 263 ? 5.421 -8.086 5.518 1.00 96.69 263 LEU A CA 1
ATOM 2031 C C . LEU A 1 263 ? 6.577 -8.274 6.503 1.00 96.69 263 LEU A C 1
ATOM 2033 O O . LEU A 1 263 ? 6.490 -7.809 7.639 1.00 96.69 263 LEU A O 1
ATOM 2037 N N . ARG A 1 264 ? 7.654 -8.945 6.071 1.00 94.94 264 ARG A N 1
ATOM 2038 C CA . ARG A 1 264 ? 8.831 -9.186 6.919 1.00 94.94 264 ARG A CA 1
ATOM 2039 C C . ARG A 1 264 ? 9.475 -7.866 7.332 1.00 94.94 264 ARG A C 1
ATOM 2041 O O . ARG A 1 264 ? 9.618 -7.611 8.522 1.00 94.94 264 ARG A O 1
ATOM 2048 N N . SER A 1 265 ? 9.718 -6.993 6.355 1.00 94.31 265 SER A N 1
ATOM 2049 C CA . SER A 1 265 ? 10.256 -5.647 6.557 1.00 94.31 265 SER A CA 1
ATOM 2050 C C . SER A 1 265 ? 9.442 -4.809 7.547 1.00 94.31 265 SER A C 1
ATOM 2052 O O . SER A 1 265 ? 10.018 -4.226 8.457 1.00 94.31 265 SER A O 1
ATOM 2054 N N . ALA A 1 266 ? 8.111 -4.781 7.429 1.00 97.62 266 ALA A N 1
ATOM 2055 C CA . ALA A 1 266 ? 7.249 -4.044 8.354 1.00 97.62 266 ALA A CA 1
ATOM 2056 C C . ALA A 1 266 ? 7.377 -4.548 9.798 1.00 97.62 266 ALA A C 1
ATOM 2058 O O . ALA A 1 266 ? 7.469 -3.765 10.743 1.00 97.62 266 ALA A O 1
ATOM 2059 N N . ILE A 1 267 ? 7.366 -5.869 9.969 1.00 97.69 267 ILE A N 1
ATOM 2060 C CA . ILE A 1 267 ? 7.438 -6.510 11.281 1.00 97.69 267 ILE A CA 1
ATOM 2061 C C . ILE A 1 267 ? 8.800 -6.266 11.928 1.00 97.69 267 ILE A C 1
ATOM 2063 O O . ILE A 1 267 ? 8.859 -5.901 13.103 1.00 97.69 267 ILE A O 1
ATOM 2067 N N . ASP A 1 268 ? 9.877 -6.421 11.159 1.00 96.06 268 ASP A N 1
ATOM 2068 C CA . ASP A 1 268 ? 11.242 -6.217 11.642 1.00 96.06 268 ASP A CA 1
ATOM 2069 C C . ASP A 1 268 ? 11.528 -4.731 11.930 1.00 96.06 268 ASP A C 1
ATOM 2071 O O . ASP A 1 268 ? 12.256 -4.422 12.870 1.00 96.06 268 ASP A O 1
ATOM 2075 N N . ALA A 1 269 ? 10.879 -3.809 11.208 1.00 96.75 269 ALA A N 1
ATOM 2076 C CA . ALA A 1 269 ? 10.921 -2.365 11.460 1.00 96.75 269 ALA A CA 1
ATOM 2077 C C . ALA A 1 269 ? 10.118 -1.914 12.700 1.00 96.75 269 ALA A C 1
ATOM 2079 O O . ALA A 1 269 ? 10.190 -0.750 13.094 1.00 96.75 269 ALA A O 1
ATOM 2080 N N . GLY A 1 270 ? 9.353 -2.809 13.337 1.00 96.75 270 GLY A N 1
ATOM 2081 C CA . GLY A 1 270 ? 8.656 -2.521 14.596 1.00 96.75 270 GLY A CA 1
ATOM 2082 C C . GLY A 1 270 ? 7.149 -2.278 14.484 1.00 96.75 270 GLY A C 1
ATOM 2083 O O . GLY A 1 270 ? 6.552 -1.734 15.423 1.00 96.75 270 GLY A O 1
ATOM 2084 N N . ALA A 1 271 ? 6.509 -2.696 13.387 1.00 98.12 271 ALA A N 1
ATOM 2085 C CA . ALA A 1 271 ? 5.051 -2.723 13.308 1.00 98.12 271 ALA A CA 1
ATOM 2086 C C . ALA A 1 271 ? 4.457 -3.665 14.370 1.00 98.12 271 ALA A C 1
ATOM 2088 O O . ALA A 1 271 ? 4.963 -4.762 14.622 1.00 98.12 271 ALA A O 1
ATOM 2089 N N . ASN A 1 272 ? 3.350 -3.249 14.987 1.00 98.38 272 ASN A N 1
ATOM 2090 C CA . ASN A 1 272 ? 2.602 -4.085 15.929 1.00 98.38 272 ASN A CA 1
ATOM 2091 C C . ASN A 1 272 ? 1.723 -5.102 15.185 1.00 98.38 272 ASN A C 1
ATOM 2093 O O . ASN A 1 272 ? 1.540 -6.232 15.646 1.00 98.38 272 ASN A O 1
ATOM 2097 N N . ALA A 1 273 ? 1.209 -4.690 14.028 1.00 98.38 273 ALA A N 1
ATOM 2098 C CA . ALA A 1 273 ? 0.415 -5.506 13.133 1.00 98.38 273 ALA A CA 1
ATOM 2099 C C . ALA A 1 273 ? 0.684 -5.126 11.673 1.00 98.38 273 ALA A C 1
ATOM 2101 O O . ALA A 1 273 ? 1.107 -4.006 11.372 1.00 98.38 273 ALA A O 1
ATOM 2102 N N . VAL A 1 274 ? 0.393 -6.047 10.762 1.00 98.62 274 VAL A N 1
ATOM 2103 C CA . VAL A 1 274 ? 0.411 -5.806 9.314 1.00 98.62 274 VAL A CA 1
ATOM 2104 C C . VAL A 1 274 ? -0.963 -6.064 8.717 1.00 98.62 274 VAL A C 1
ATOM 2106 O O . VAL A 1 274 ? -1.668 -6.963 9.169 1.00 98.62 274 VAL A O 1
ATOM 2109 N N . TYR A 1 275 ? -1.337 -5.320 7.675 1.00 98.62 275 TYR A N 1
ATOM 2110 C CA . TYR A 1 275 ? -2.517 -5.635 6.869 1.00 98.62 275 TYR A CA 1
ATOM 2111 C C . TYR A 1 275 ? -2.173 -5.892 5.403 1.00 98.62 275 TYR A C 1
ATOM 2113 O O . TYR A 1 275 ? -1.366 -5.188 4.791 1.00 98.62 275 TYR A O 1
ATOM 2121 N N . LEU A 1 276 ? -2.835 -6.893 4.831 1.00 98.25 276 LEU A N 1
ATOM 2122 C CA . LEU A 1 276 ? -2.573 -7.428 3.492 1.00 98.25 276 LEU A CA 1
ATOM 2123 C C . LEU A 1 276 ? -3.873 -7.871 2.810 1.00 98.25 276 LEU A C 1
ATOM 2125 O O . LEU A 1 276 ? -4.951 -7.712 3.379 1.00 98.25 276 LEU A O 1
ATOM 2129 N N . GLY A 1 277 ? -3.790 -8.391 1.589 1.00 97.50 277 GLY A N 1
ATOM 2130 C CA . GLY A 1 277 ? -4.924 -8.980 0.873 1.00 97.50 277 GLY A CA 1
ATOM 2131 C C . GLY A 1 277 ? -4.516 -10.218 0.076 1.00 97.50 277 GLY A C 1
ATOM 2132 O O . GLY A 1 277 ? -3.324 -10.474 -0.123 1.00 97.50 277 GLY A O 1
ATOM 2133 N N . PHE A 1 278 ? -5.508 -10.977 -0.389 1.00 97.31 278 PHE A N 1
ATOM 2134 C CA . PHE A 1 278 ? -5.297 -12.076 -1.331 1.00 97.31 278 PHE A CA 1
ATOM 2135 C C . PHE A 1 278 ? -5.032 -11.555 -2.747 1.00 97.31 278 PHE A C 1
ATOM 2137 O O . PHE A 1 278 ? -5.405 -10.435 -3.107 1.00 97.31 278 PHE A O 1
ATOM 2144 N N . ARG A 1 279 ? -4.339 -12.350 -3.564 1.00 93.81 279 ARG A N 1
ATOM 2145 C CA . ARG A 1 279 ? -4.077 -12.034 -4.978 1.00 93.81 279 ARG A CA 1
ATOM 2146 C C . ARG A 1 279 ? -5.316 -12.289 -5.844 1.00 93.81 279 ARG A C 1
ATOM 2148 O O . ARG A 1 279 ? -5.313 -13.163 -6.707 1.00 93.81 279 ARG A O 1
ATOM 2155 N N . ASP A 1 280 ? -6.374 -11.540 -5.565 1.00 92.81 280 ASP A N 1
ATOM 2156 C CA . ASP A 1 280 ? -7.664 -11.559 -6.246 1.00 92.81 280 ASP A CA 1
ATOM 2157 C C . ASP A 1 280 ? -8.449 -10.252 -5.984 1.00 92.81 280 ASP A C 1
ATOM 2159 O O . ASP A 1 280 ? -7.951 -9.301 -5.377 1.00 92.81 280 ASP A O 1
ATOM 2163 N N . GLU A 1 281 ? -9.693 -10.197 -6.458 1.00 93.31 281 GLU A N 1
ATOM 2164 C CA . GLU A 1 281 ? -10.565 -9.021 -6.384 1.00 93.31 281 GLU A CA 1
ATOM 2165 C C . GLU A 1 281 ? -11.181 -8.783 -4.997 1.00 93.31 281 GLU A C 1
ATOM 2167 O O . GLU A 1 281 ? -11.898 -7.801 -4.821 1.00 93.31 281 GLU A O 1
ATOM 2172 N N . THR A 1 282 ? -10.903 -9.619 -3.989 1.00 96.19 282 THR A N 1
ATOM 2173 C CA . THR A 1 282 ? -11.557 -9.524 -2.667 1.00 96.19 282 THR A CA 1
ATOM 2174 C C . THR A 1 282 ? -11.115 -8.322 -1.830 1.00 96.19 282 THR A C 1
ATOM 2176 O O . THR A 1 282 ? -11.694 -8.036 -0.781 1.00 96.19 282 THR A O 1
ATOM 2179 N N . ASN A 1 283 ? -10.102 -7.580 -2.280 1.00 95.62 283 ASN A N 1
ATOM 2180 C CA . ASN A 1 283 ? -9.537 -6.458 -1.547 1.00 95.62 283 ASN A CA 1
ATOM 2181 C C . ASN A 1 283 ? -9.161 -5.281 -2.446 1.00 95.62 283 ASN A C 1
ATOM 2183 O O . ASN A 1 283 ? -8.801 -5.428 -3.613 1.00 95.62 283 ASN A O 1
ATOM 2187 N N . ALA A 1 284 ? -9.199 -4.082 -1.865 1.00 92.50 284 ALA A N 1
ATOM 2188 C CA . ALA A 1 284 ? -8.636 -2.902 -2.506 1.00 92.50 284 ALA A CA 1
ATOM 2189 C C . ALA A 1 284 ? -7.113 -3.037 -2.660 1.00 92.50 284 ALA A C 1
ATOM 2191 O O . ALA A 1 284 ? -6.448 -3.613 -1.806 1.00 92.50 284 ALA A O 1
ATOM 2192 N N . ARG A 1 285 ? -6.534 -2.383 -3.669 1.00 90.88 285 ARG A N 1
ATOM 2193 C CA . ARG A 1 285 ? -5.125 -2.513 -4.088 1.00 90.88 285 ARG A CA 1
ATOM 2194 C C . ARG A 1 285 ? -4.814 -3.825 -4.832 1.00 90.88 285 ARG A C 1
ATOM 2196 O O . ARG A 1 285 ? -3.677 -4.272 -4.794 1.00 90.88 285 ARG A O 1
ATOM 2203 N N . ASN A 1 286 ? -5.760 -4.366 -5.599 1.00 91.25 286 ASN A N 1
ATOM 2204 C CA . ASN A 1 286 ? -5.559 -5.549 -6.450 1.00 91.25 286 ASN A CA 1
ATOM 2205 C C . ASN A 1 286 ? -4.750 -5.242 -7.735 1.00 91.25 286 ASN A C 1
ATOM 2207 O O . ASN A 1 286 ? -5.276 -5.234 -8.845 1.00 91.25 286 ASN A O 1
ATOM 2211 N N . TYR A 1 287 ? -3.464 -4.922 -7.582 1.00 88.25 287 TYR A N 1
ATOM 2212 C CA . TYR A 1 287 ? -2.570 -4.592 -8.698 1.00 88.25 287 TYR A CA 1
ATOM 2213 C C . TYR A 1 287 ? -1.760 -5.817 -9.151 1.00 88.25 287 TYR A C 1
ATOM 2215 O O . TYR A 1 287 ? -1.443 -6.677 -8.325 1.00 88.25 287 TYR A O 1
ATOM 2223 N N . PRO A 1 288 ? -1.365 -5.894 -10.438 1.00 85.19 288 PRO A N 1
ATOM 2224 C CA . PRO A 1 288 ? -0.569 -7.005 -10.955 1.00 85.19 288 PRO A CA 1
ATOM 2225 C C . PRO A 1 288 ? 0.690 -7.283 -10.122 1.00 85.19 288 PRO A C 1
ATOM 2227 O O . PRO A 1 288 ? 1.450 -6.369 -9.802 1.00 85.19 288 PRO A O 1
ATOM 2230 N N . GLY A 1 289 ? 0.916 -8.550 -9.769 1.00 82.75 289 GLY A N 1
ATOM 2231 C CA . GLY A 1 289 ? 2.084 -8.993 -8.996 1.00 82.75 289 GLY A CA 1
ATOM 2232 C C . GLY A 1 289 ? 2.057 -8.658 -7.498 1.00 82.75 289 GLY A C 1
ATOM 2233 O O . GLY A 1 289 ? 2.979 -9.055 -6.788 1.00 82.75 289 GLY A O 1
ATOM 2234 N N . LEU A 1 290 ? 1.027 -7.963 -7.009 1.00 89.88 290 LEU A N 1
ATOM 2235 C CA . LEU A 1 290 ? 0.837 -7.670 -5.588 1.00 89.88 290 LEU A CA 1
ATOM 2236 C C . LEU A 1 290 ? 0.053 -8.798 -4.895 1.00 89.88 290 LEU A C 1
ATOM 2238 O O . LEU A 1 290 ? -0.460 -9.717 -5.540 1.00 89.88 290 LEU A O 1
ATOM 2242 N N . ASN A 1 291 ? -0.071 -8.691 -3.576 1.00 94.81 291 ASN A N 1
ATOM 2243 C CA . ASN A 1 291 ? -0.875 -9.530 -2.699 1.00 94.81 291 ASN A CA 1
ATOM 2244 C C . ASN A 1 291 ? -0.409 -10.994 -2.584 1.00 94.81 291 ASN A C 1
ATOM 2246 O O . ASN A 1 291 ? 0.521 -11.464 -3.252 1.00 94.81 291 ASN A O 1
ATOM 2250 N N . PHE A 1 292 ? -1.056 -11.711 -1.670 1.00 95.81 292 PHE A N 1
ATOM 2251 C CA . PHE A 1 292 ? -0.595 -12.991 -1.150 1.00 95.81 292 PHE A CA 1
ATOM 2252 C C . PHE A 1 292 ? -1.334 -14.158 -1.803 1.00 95.81 292 PHE A C 1
ATOM 2254 O O . PHE A 1 292 ? -2.554 -14.126 -1.993 1.00 95.81 292 PHE A O 1
ATOM 2261 N N . THR A 1 293 ? -0.587 -15.215 -2.120 1.00 94.62 293 THR A N 1
ATOM 2262 C CA . THR A 1 293 ? -1.167 -16.555 -2.255 1.00 94.62 293 THR A CA 1
ATOM 2263 C C . THR A 1 293 ? -1.535 -17.109 -0.874 1.00 94.62 293 THR A C 1
ATOM 2265 O O . THR A 1 293 ? -1.251 -16.501 0.160 1.00 94.62 293 THR A O 1
ATOM 2268 N N . ARG A 1 294 ? -2.184 -18.274 -0.831 1.00 94.38 294 ARG A N 1
ATOM 2269 C CA . ARG A 1 294 ? -2.561 -18.918 0.438 1.00 94.38 294 ARG A CA 1
ATOM 2270 C C . ARG A 1 294 ? -1.327 -19.386 1.198 1.00 94.38 294 ARG A C 1
ATOM 2272 O O . ARG A 1 294 ? -1.252 -19.248 2.415 1.00 94.38 294 ARG A O 1
ATOM 2279 N N . GLU A 1 295 ? -0.358 -19.903 0.458 1.00 93.88 295 GLU A N 1
ATOM 2280 C CA . GLU A 1 295 ? 0.939 -20.347 0.943 1.00 93.88 295 GLU A CA 1
ATOM 2281 C C . GLU A 1 295 ? 1.731 -19.158 1.495 1.00 93.88 295 GLU A C 1
ATOM 2283 O O . GLU A 1 295 ? 2.172 -19.207 2.643 1.00 93.88 295 GLU A O 1
ATOM 2288 N N . ASP A 1 296 ? 1.798 -18.055 0.737 1.00 94.44 296 ASP A N 1
ATOM 2289 C CA . ASP A 1 296 ? 2.432 -16.811 1.193 1.00 94.44 296 ASP A CA 1
ATOM 2290 C C . ASP A 1 296 ? 1.801 -16.311 2.502 1.00 94.44 296 ASP A C 1
ATOM 2292 O O . ASP A 1 296 ? 2.508 -15.888 3.419 1.00 94.44 296 ASP A O 1
ATOM 2296 N N . LEU A 1 297 ? 0.464 -16.339 2.597 1.00 97.00 297 LEU A N 1
ATOM 2297 C CA . LEU A 1 297 ? -0.253 -15.881 3.786 1.00 97.00 297 LEU A CA 1
ATOM 2298 C C . LEU A 1 297 ? 0.037 -16.776 4.993 1.00 97.00 297 LEU A C 1
ATOM 2300 O O . LEU A 1 297 ? 0.311 -16.265 6.076 1.00 97.00 297 LEU A O 1
ATOM 2304 N N . LYS A 1 298 ? 0.027 -18.098 4.806 1.00 97.69 298 LYS A N 1
ATOM 2305 C CA . LYS A 1 298 ? 0.351 -19.064 5.862 1.00 97.69 298 LYS A CA 1
ATOM 2306 C C . LYS A 1 298 ? 1.746 -18.817 6.438 1.00 97.69 298 LYS A C 1
ATOM 2308 O O . LYS A 1 298 ? 1.914 -18.775 7.656 1.00 97.69 298 LYS A O 1
ATOM 2313 N N . GLU A 1 299 ? 2.743 -18.634 5.575 1.00 96.88 299 GLU A N 1
ATOM 2314 C CA . GLU A 1 299 ? 4.111 -18.318 5.997 1.00 96.88 299 GLU A CA 1
ATOM 2315 C C . GLU A 1 299 ? 4.203 -16.944 6.671 1.00 96.88 299 GLU A C 1
ATOM 2317 O O . GLU A 1 299 ? 4.892 -16.794 7.681 1.00 96.88 299 GLU A O 1
ATOM 2322 N N . GLY A 1 300 ? 3.494 -15.946 6.138 1.00 97.25 300 GLY A N 1
ATOM 2323 C CA . GLY A 1 300 ? 3.446 -14.593 6.690 1.00 97.25 300 GLY A CA 1
ATOM 2324 C C . GLY A 1 300 ? 2.844 -14.537 8.095 1.00 97.25 300 GLY A C 1
ATOM 2325 O O . GLY A 1 300 ? 3.414 -13.890 8.974 1.00 97.25 300 GLY A O 1
ATOM 2326 N N . ILE A 1 301 ? 1.741 -15.255 8.328 1.00 98.56 301 ILE A N 1
ATOM 2327 C CA . ILE A 1 301 ? 1.108 -15.384 9.649 1.00 98.56 301 ILE A CA 1
ATOM 2328 C C . ILE A 1 301 ? 2.068 -16.053 10.630 1.00 98.56 301 ILE A C 1
ATOM 2330 O O . ILE A 1 301 ? 2.339 -15.495 11.692 1.00 98.56 301 ILE A O 1
ATOM 2334 N N . ALA A 1 302 ? 2.667 -17.186 10.251 1.00 98.19 302 ALA A N 1
ATOM 2335 C CA . ALA A 1 302 ? 3.637 -17.871 11.102 1.00 98.19 302 ALA A CA 1
ATOM 2336 C C . ALA A 1 302 ? 4.827 -16.962 11.471 1.00 98.19 302 ALA A C 1
ATOM 2338 O O . ALA A 1 302 ? 5.238 -16.917 12.632 1.00 98.19 302 ALA A O 1
ATOM 2339 N N . TYR A 1 303 ? 5.350 -16.197 10.506 1.00 98.12 303 TYR A N 1
ATOM 2340 C CA . TYR A 1 303 ? 6.439 -15.242 10.730 1.00 98.12 303 TYR A CA 1
ATOM 2341 C C . TYR A 1 303 ? 6.065 -14.146 11.736 1.00 98.12 303 TYR A C 1
ATOM 2343 O O . TYR A 1 303 ? 6.865 -13.812 12.619 1.00 98.12 303 TYR A O 1
ATOM 2351 N N . ALA A 1 304 ? 4.857 -13.592 11.602 1.00 98.31 304 ALA A N 1
ATOM 2352 C CA . ALA A 1 304 ? 4.345 -12.538 12.467 1.00 98.31 304 ALA A CA 1
ATOM 2353 C C . ALA A 1 304 ? 4.081 -13.037 13.887 1.00 98.31 304 ALA A C 1
ATOM 2355 O O . ALA A 1 304 ? 4.582 -12.451 14.850 1.00 98.31 304 ALA A O 1
ATOM 2356 N N . HIS A 1 305 ? 3.380 -14.163 14.018 1.00 98.50 305 HIS A N 1
ATOM 2357 C CA . HIS A 1 305 ? 3.048 -14.765 15.307 1.00 98.50 305 HIS A CA 1
ATOM 2358 C C . HIS A 1 305 ? 4.298 -15.193 16.079 1.00 98.50 305 HIS A C 1
ATOM 2360 O O . HIS A 1 305 ? 4.371 -14.957 17.283 1.00 98.50 305 HIS A O 1
ATOM 2366 N N . GLN A 1 306 ? 5.335 -15.701 15.400 1.00 98.12 306 GLN A N 1
ATOM 2367 C CA . GLN A 1 306 ? 6.631 -16.004 16.028 1.00 98.12 306 GLN A CA 1
ATOM 2368 C C . GLN A 1 306 ? 7.272 -14.773 16.700 1.00 98.12 306 GLN A C 1
ATOM 2370 O O . GLN A 1 306 ? 8.047 -14.915 17.645 1.00 98.12 306 GLN A O 1
ATOM 2375 N N . ARG A 1 307 ? 6.947 -13.562 16.233 1.00 97.75 307 ARG A N 1
ATOM 2376 C CA . ARG A 1 307 ? 7.427 -12.276 16.771 1.00 97.75 307 ARG A CA 1
ATOM 2377 C C . ARG A 1 307 ? 6.377 -11.556 17.625 1.00 97.75 307 ARG A C 1
ATOM 2379 O O . ARG A 1 307 ? 6.559 -10.385 17.952 1.00 97.75 307 ARG A O 1
ATOM 2386 N N . GLY A 1 308 ? 5.273 -12.226 17.967 1.00 97.62 308 GLY A N 1
ATOM 2387 C CA . GLY A 1 308 ? 4.170 -11.642 18.732 1.00 97.62 308 GLY A CA 1
ATOM 2388 C C . GLY A 1 308 ? 3.472 -10.483 18.011 1.00 97.62 308 GLY A C 1
ATOM 2389 O O . GLY A 1 308 ? 3.000 -9.553 18.666 1.00 97.62 308 GLY A O 1
ATOM 2390 N N . ARG A 1 309 ? 3.467 -10.485 16.672 1.00 98.31 309 ARG A N 1
ATOM 2391 C CA . ARG A 1 309 ? 2.807 -9.476 15.827 1.00 98.31 309 ARG A CA 1
ATOM 2392 C C . ARG A 1 309 ? 1.560 -10.053 15.178 1.00 98.31 309 ARG A C 1
ATOM 2394 O O . ARG A 1 309 ? 1.498 -11.254 14.946 1.00 98.31 309 ARG A O 1
ATOM 2401 N N . ARG A 1 310 ? 0.598 -9.187 14.862 1.00 98.56 310 ARG A N 1
ATOM 2402 C CA . ARG A 1 310 ? -0.700 -9.581 14.293 1.00 98.56 310 ARG A CA 1
ATOM 2403 C C . ARG A 1 310 ? -0.758 -9.406 12.777 1.00 98.56 310 ARG A C 1
ATOM 2405 O O . ARG A 1 310 ? -0.095 -8.530 12.220 1.00 98.56 310 ARG A O 1
ATOM 2412 N N . VAL A 1 311 ? -1.598 -10.194 12.117 1.00 98.75 311 VAL A N 1
ATOM 2413 C CA . VAL A 1 311 ? -1.893 -10.110 10.683 1.00 98.75 311 VAL A CA 1
ATOM 2414 C C . VAL A 1 311 ? -3.379 -9.848 10.473 1.00 98.75 311 VAL A C 1
ATOM 2416 O O . VAL A 1 311 ? -4.238 -10.564 10.982 1.00 98.75 311 VAL A O 1
ATOM 2419 N N . HIS A 1 312 ? -3.695 -8.808 9.711 1.00 98.75 312 HIS A N 1
ATOM 2420 C CA . HIS A 1 312 ? -5.058 -8.431 9.353 1.00 98.75 312 HIS A CA 1
ATOM 2421 C C . HIS A 1 312 ? -5.272 -8.648 7.855 1.00 98.75 312 HIS A C 1
ATOM 2423 O O . HIS A 1 312 ? -4.510 -8.149 7.022 1.00 98.75 312 HIS A O 1
ATOM 2429 N N . VAL A 1 313 ? -6.319 -9.377 7.489 1.00 98.81 313 VAL A N 1
ATOM 2430 C CA . VAL A 1 313 ? -6.620 -9.678 6.086 1.00 98.81 313 VAL A CA 1
ATOM 2431 C C . VAL A 1 313 ? -7.732 -8.758 5.615 1.00 98.81 313 VAL A C 1
ATOM 2433 O O . VAL A 1 313 ? -8.826 -8.735 6.173 1.00 98.81 313 VAL A O 1
ATOM 2436 N N . ALA A 1 314 ? -7.461 -7.967 4.584 1.00 98.50 314 ALA A N 1
ATOM 2437 C CA . ALA A 1 314 ? -8.488 -7.171 3.940 1.00 98.50 314 ALA A CA 1
ATOM 2438 C C . ALA A 1 314 ? -9.312 -8.037 2.993 1.00 98.50 314 ALA A C 1
ATOM 2440 O O . ALA A 1 314 ? -8.764 -8.675 2.099 1.00 98.50 314 ALA A O 1
ATOM 2441 N N . ILE A 1 315 ? -10.623 -7.996 3.197 1.00 97.94 315 ILE A N 1
ATOM 2442 C CA . ILE A 1 315 ? -11.668 -8.580 2.357 1.00 97.94 315 ILE A CA 1
ATOM 2443 C C . ILE A 1 315 ? -12.738 -7.485 2.217 1.00 97.94 315 ILE A C 1
ATOM 2445 O O . ILE A 1 315 ? -13.837 -7.565 2.765 1.00 97.94 315 ILE A O 1
ATOM 2449 N N . ASN A 1 316 ? -12.328 -6.352 1.639 1.00 96.31 316 ASN A N 1
ATOM 2450 C CA . ASN A 1 316 ? -13.020 -5.068 1.767 1.00 96.31 316 ASN A CA 1
ATOM 2451 C C . ASN A 1 316 ? -13.644 -4.526 0.476 1.00 96.31 316 ASN A C 1
ATOM 2453 O O . ASN A 1 316 ? -14.217 -3.437 0.501 1.00 96.31 316 ASN A O 1
ATOM 2457 N N . THR A 1 317 ? -13.580 -5.271 -0.625 1.00 95.38 317 THR A N 1
ATOM 2458 C CA . THR A 1 317 ? -14.388 -4.993 -1.820 1.00 95.38 317 THR A CA 1
ATOM 2459 C C . THR A 1 317 ? -15.780 -5.607 -1.696 1.00 95.38 317 THR A C 1
ATOM 2461 O O . THR A 1 317 ? -16.046 -6.439 -0.829 1.00 95.38 317 THR A O 1
ATOM 2464 N N . TYR A 1 318 ? -16.672 -5.178 -2.579 1.00 94.19 318 TYR A N 1
ATOM 2465 C CA . TYR A 1 318 ? -18.040 -5.662 -2.674 1.00 94.19 318 TYR A CA 1
ATOM 2466 C C . TYR A 1 318 ? -18.111 -6.775 -3.719 1.00 94.19 318 TYR A C 1
ATOM 2468 O O . TYR A 1 318 ? -17.597 -6.621 -4.829 1.00 94.19 318 TYR A O 1
ATOM 2476 N N . ALA A 1 319 ? -18.753 -7.889 -3.373 1.00 91.00 319 ALA A N 1
ATOM 2477 C CA . ALA A 1 319 ? -18.942 -8.990 -4.306 1.00 91.00 319 ALA A CA 1
ATOM 2478 C C . ALA A 1 319 ? -19.932 -8.595 -5.413 1.00 91.00 319 ALA A C 1
ATOM 2480 O O . ALA A 1 319 ? -20.953 -7.949 -5.162 1.00 91.00 319 ALA A O 1
ATOM 2481 N N . ALA A 1 320 ? -19.656 -9.003 -6.652 1.00 86.81 320 ALA A N 1
ATOM 2482 C CA . ALA A 1 320 ? -20.623 -8.845 -7.732 1.00 86.81 320 ALA A CA 1
ATOM 2483 C C . ALA A 1 320 ? -21.822 -9.786 -7.514 1.00 86.81 320 ALA A C 1
ATOM 2485 O O . ALA A 1 320 ? -21.675 -10.898 -7.000 1.00 86.81 320 ALA A O 1
ATOM 2486 N N . ALA A 1 321 ? -23.017 -9.355 -7.927 1.00 85.81 321 ALA A N 1
ATOM 2487 C CA . ALA A 1 321 ? -24.224 -10.168 -7.804 1.00 85.81 321 ALA A CA 1
ATOM 2488 C C . ALA A 1 321 ? -24.036 -11.530 -8.502 1.00 85.81 321 ALA A C 1
ATOM 2490 O O . ALA A 1 321 ? -23.660 -11.583 -9.670 1.00 85.81 321 ALA A O 1
ATOM 2491 N N . GLY A 1 322 ? -24.283 -12.624 -7.774 1.00 86.50 322 GLY A N 1
ATOM 2492 C CA . GLY A 1 322 ? -24.073 -13.994 -8.263 1.00 86.50 322 GLY A CA 1
ATOM 2493 C C . GLY A 1 322 ? -22.631 -14.516 -8.171 1.00 86.50 322 GLY A C 1
ATOM 2494 O O . GLY A 1 322 ? -22.392 -15.666 -8.524 1.00 86.50 322 GLY A O 1
ATOM 2495 N N . HIS A 1 323 ? -21.681 -13.718 -7.671 1.00 88.00 323 HIS A N 1
ATOM 2496 C CA . HIS A 1 323 ? -20.257 -14.065 -7.601 1.00 88.00 323 HIS A CA 1
ATOM 2497 C C . HIS A 1 323 ? -19.668 -13.809 -6.206 1.00 88.00 323 HIS A C 1
ATOM 2499 O O . HIS A 1 323 ? -18.710 -13.057 -6.050 1.00 88.00 323 HIS A O 1
ATOM 2505 N N . MET A 1 324 ? -20.244 -14.434 -5.176 1.00 91.50 324 MET A N 1
ATOM 2506 C CA . MET A 1 324 ? -19.800 -14.260 -3.781 1.00 91.50 324 MET A CA 1
ATOM 2507 C C . MET A 1 324 ? -18.848 -15.358 -3.295 1.00 91.50 324 MET A C 1
ATOM 2509 O O . MET A 1 324 ? -18.130 -15.148 -2.321 1.00 91.50 324 MET A O 1
ATOM 2513 N N . ASP A 1 325 ? -18.793 -16.500 -3.988 1.00 94.94 325 ASP A N 1
ATOM 2514 C CA . ASP A 1 325 ? -18.035 -17.683 -3.557 1.00 94.94 325 ASP A CA 1
ATOM 2515 C C . ASP A 1 325 ? -16.560 -17.375 -3.282 1.00 94.94 325 ASP A C 1
ATOM 2517 O O . ASP A 1 325 ? -15.995 -17.863 -2.307 1.00 94.94 325 ASP A O 1
ATOM 2521 N N . SER A 1 326 ? -15.937 -16.521 -4.101 1.00 94.62 326 SER A N 1
ATOM 2522 C CA . SER A 1 326 ? -14.548 -16.095 -3.897 1.00 94.62 326 SER A CA 1
ATOM 2523 C C . SER A 1 326 ? -14.356 -15.332 -2.583 1.00 94.62 326 SER A C 1
ATOM 2525 O O . SER A 1 326 ? -13.354 -15.544 -1.905 1.00 94.62 326 SER A O 1
ATOM 2527 N N . TRP A 1 327 ? -15.316 -14.488 -2.193 1.00 97.25 327 TRP A N 1
ATOM 2528 C CA . TRP A 1 327 ? -15.260 -13.734 -0.940 1.00 97.25 327 TRP A CA 1
ATOM 2529 C C . TRP A 1 327 ? -15.511 -14.632 0.269 1.00 97.25 327 TRP A C 1
ATOM 2531 O O . TRP A 1 327 ? -14.766 -14.533 1.241 1.00 97.25 327 TRP A O 1
ATOM 2541 N N . TYR A 1 328 ? -16.485 -15.547 0.206 1.00 97.75 328 TYR A N 1
ATOM 2542 C CA . TYR A 1 328 ? -16.684 -16.538 1.271 1.00 97.75 328 TYR A CA 1
ATOM 2543 C C . TYR A 1 328 ? -15.446 -17.404 1.452 1.00 97.75 328 TYR A C 1
ATOM 2545 O O . TYR A 1 328 ? -14.898 -17.479 2.546 1.00 97.75 328 TYR A O 1
ATOM 2553 N N . LYS A 1 329 ? -14.901 -17.927 0.352 1.00 97.94 329 LYS A N 1
ATOM 2554 C CA . LYS A 1 329 ? -13.670 -18.712 0.383 1.00 97.94 329 LYS A CA 1
ATOM 2555 C C . LYS A 1 329 ? -12.492 -17.917 0.948 1.00 97.94 329 LYS A C 1
ATOM 2557 O O . LYS A 1 329 ? -11.647 -18.505 1.619 1.00 97.94 329 LYS A O 1
ATOM 2562 N N . ALA A 1 330 ? -12.391 -16.617 0.667 1.00 98.06 330 ALA A N 1
ATOM 2563 C CA . ALA A 1 330 ? -11.358 -15.756 1.239 1.00 98.06 330 ALA A CA 1
ATOM 2564 C C . ALA A 1 330 ? -11.532 -15.584 2.756 1.00 98.06 330 ALA A C 1
ATOM 2566 O O . ALA A 1 330 ? -10.541 -15.680 3.478 1.00 98.06 330 ALA A O 1
ATOM 2567 N N . ILE A 1 331 ? -12.767 -15.394 3.236 1.00 98.75 331 ILE A N 1
ATOM 2568 C CA . ILE A 1 331 ? -13.092 -15.325 4.671 1.00 98.75 331 ILE A CA 1
ATOM 2569 C C . ILE A 1 331 ? -12.710 -16.640 5.350 1.00 98.75 331 ILE A C 1
ATOM 2571 O O . ILE A 1 331 ? -11.937 -16.621 6.307 1.00 98.75 331 ILE A O 1
ATOM 2575 N N . ASP A 1 332 ? -13.173 -17.765 4.802 1.00 98.69 332 ASP A N 1
ATOM 2576 C CA . ASP A 1 332 ? -12.908 -19.096 5.347 1.00 98.69 332 ASP A CA 1
ATOM 2577 C C . ASP A 1 332 ? -11.403 -19.371 5.396 1.00 98.69 332 ASP A C 1
ATOM 2579 O O . ASP A 1 332 ? -10.859 -19.747 6.429 1.00 98.69 332 ASP A O 1
ATOM 2583 N N . THR A 1 333 ? -10.695 -19.084 4.298 1.00 98.62 333 THR A N 1
ATOM 2584 C CA . THR A 1 333 ? -9.243 -19.293 4.209 1.00 98.62 333 THR A CA 1
ATOM 2585 C C . THR A 1 333 ? -8.490 -18.409 5.207 1.00 98.62 333 THR A C 1
ATOM 2587 O O . THR A 1 333 ? -7.534 -18.865 5.829 1.00 98.62 333 THR A O 1
ATOM 2590 N N . ALA A 1 334 ? -8.880 -17.142 5.374 1.00 98.69 334 ALA A N 1
ATOM 2591 C CA . ALA A 1 334 ? -8.237 -16.250 6.339 1.00 98.69 334 ALA A CA 1
ATOM 2592 C C . ALA A 1 334 ? -8.443 -16.736 7.783 1.00 98.69 334 ALA A C 1
ATOM 2594 O O . ALA A 1 334 ? -7.498 -16.708 8.573 1.00 98.69 334 ALA A O 1
ATOM 2595 N N . ALA A 1 335 ? -9.642 -17.224 8.109 1.00 98.62 335 ALA A N 1
ATOM 2596 C CA . ALA A 1 335 ? -9.945 -17.802 9.413 1.00 98.62 335 ALA A CA 1
ATOM 2597 C C . ALA A 1 335 ? -9.170 -19.109 9.662 1.00 98.62 335 ALA A C 1
ATOM 2599 O O . ALA A 1 335 ? -8.518 -19.249 10.694 1.00 98.62 335 ALA A O 1
ATOM 2600 N N . GLU A 1 336 ? -9.169 -20.036 8.698 1.00 98.38 336 GLU A N 1
ATOM 2601 C CA . GLU A 1 336 ? -8.444 -21.316 8.762 1.00 98.38 336 GLU A CA 1
ATOM 2602 C C . GLU A 1 336 ? -6.933 -21.137 8.948 1.00 98.38 336 GLU A C 1
ATOM 2604 O O . GLU A 1 336 ? -6.291 -21.913 9.657 1.00 98.38 336 GLU A O 1
ATOM 2609 N N . LEU A 1 337 ? -6.354 -20.117 8.309 1.00 98.31 337 LEU A N 1
ATOM 2610 C CA . LEU A 1 337 ? -4.929 -19.807 8.417 1.00 98.31 337 LEU A CA 1
ATOM 2611 C C . LEU A 1 337 ? -4.566 -19.049 9.701 1.00 98.31 337 LEU A C 1
ATOM 2613 O O . LEU A 1 337 ? -3.378 -18.867 9.963 1.00 98.31 337 LEU A O 1
ATOM 2617 N N . GLY A 1 338 ? -5.553 -18.636 10.502 1.00 98.00 338 GLY A N 1
ATOM 2618 C CA . GLY A 1 338 ? -5.337 -17.959 11.779 1.00 98.00 338 GLY A CA 1
ATOM 2619 C C . GLY A 1 338 ? -5.048 -16.463 11.653 1.00 98.00 338 GLY A C 1
ATOM 2620 O O . GLY A 1 338 ? -4.219 -15.944 12.396 1.00 98.00 338 GLY A O 1
ATOM 2621 N N . ALA A 1 339 ? -5.690 -15.760 10.715 1.00 98.56 339 ALA A N 1
ATOM 2622 C CA . ALA A 1 339 ? -5.651 -14.297 10.694 1.00 98.56 339 ALA A CA 1
ATOM 2623 C C . ALA A 1 339 ? -6.192 -13.712 12.012 1.00 98.56 339 ALA A C 1
ATOM 2625 O O . ALA A 1 339 ? -7.152 -14.228 12.576 1.00 98.56 339 ALA A O 1
ATOM 2626 N N . ASP A 1 340 ? -5.618 -12.603 12.481 1.00 98.69 340 ASP A N 1
ATOM 2627 C CA . ASP A 1 340 ? -6.027 -11.972 13.742 1.00 98.69 340 ASP A CA 1
ATOM 2628 C C . ASP A 1 340 ? -7.274 -11.090 13.584 1.00 98.69 340 ASP A C 1
ATOM 2630 O O . ASP A 1 340 ? -8.024 -10.897 14.541 1.00 98.69 340 ASP A O 1
ATOM 2634 N N . ALA A 1 341 ? -7.488 -10.529 12.389 1.00 98.69 341 ALA A N 1
ATOM 2635 C CA . ALA A 1 341 ? -8.671 -9.733 12.072 1.00 98.69 341 ALA A CA 1
ATOM 2636 C C . ALA A 1 341 ? -8.983 -9.706 10.569 1.00 98.69 341 ALA A C 1
ATOM 2638 O O . ALA A 1 341 ? -8.077 -9.771 9.731 1.00 98.69 341 ALA A O 1
ATOM 2639 N N . LEU A 1 342 ? -10.259 -9.520 10.230 1.00 98.81 342 LEU A N 1
ATOM 2640 C CA . LEU A 1 342 ? -10.730 -9.235 8.874 1.00 98.81 342 LEU A CA 1
ATOM 2641 C C . LEU A 1 342 ? -11.086 -7.753 8.734 1.00 98.81 342 LEU A C 1
ATOM 2643 O O . LEU A 1 342 ? -11.851 -7.227 9.536 1.00 98.81 342 LEU A O 1
ATOM 2647 N N . ILE A 1 343 ? -10.584 -7.081 7.697 1.00 98.62 343 ILE A N 1
ATOM 2648 C CA . ILE A 1 343 ? -10.987 -5.708 7.349 1.00 98.62 343 ILE A CA 1
ATOM 2649 C C . ILE A 1 343 ? -12.037 -5.799 6.240 1.00 98.62 343 ILE A C 1
ATOM 2651 O O . ILE A 1 343 ? -11.695 -6.193 5.126 1.00 98.62 343 ILE A O 1
ATOM 2655 N N . MET A 1 344 ? -13.292 -5.443 6.523 1.00 98.19 344 MET A N 1
ATOM 2656 C CA . MET A 1 344 ? -14.450 -5.763 5.668 1.00 98.19 344 MET A CA 1
ATOM 2657 C C . MET A 1 344 ? -15.396 -4.573 5.472 1.00 98.19 344 MET A C 1
ATOM 2659 O O . MET A 1 344 ? -15.392 -3.646 6.275 1.00 98.19 344 MET A O 1
ATOM 2663 N N . ALA A 1 345 ? -16.204 -4.583 4.408 1.00 95.94 345 ALA A N 1
ATOM 2664 C CA . ALA A 1 345 ? -17.143 -3.493 4.098 1.00 95.94 345 ALA A CA 1
ATOM 2665 C C . ALA A 1 345 ? -18.574 -3.969 3.805 1.00 95.94 345 ALA A C 1
ATOM 2667 O O . ALA A 1 345 ? -19.532 -3.356 4.267 1.00 95.94 345 ALA A O 1
ATOM 2668 N N . ASP A 1 346 ? -18.720 -5.049 3.038 1.00 95.31 346 ASP A N 1
ATOM 2669 C CA . ASP A 1 346 ? -20.020 -5.556 2.603 1.00 95.31 346 ASP A CA 1
ATOM 2670 C C . ASP A 1 346 ? -20.818 -6.180 3.763 1.00 95.31 346 ASP A C 1
ATOM 2672 O O . ASP A 1 346 ? -20.312 -7.043 4.481 1.00 95.31 346 ASP A O 1
ATOM 2676 N N . MET A 1 347 ? -22.079 -5.768 3.939 1.00 95.75 347 MET A N 1
ATOM 2677 C CA . MET A 1 347 ? -22.943 -6.241 5.032 1.00 95.75 347 MET A CA 1
ATOM 2678 C C . MET A 1 347 ? -23.278 -7.737 4.945 1.00 95.75 347 MET A C 1
ATOM 2680 O O . MET A 1 347 ? -23.398 -8.393 5.978 1.00 95.75 347 MET A O 1
ATOM 2684 N N . GLY A 1 348 ? -23.428 -8.293 3.740 1.00 95.81 348 GLY A N 1
ATOM 2685 C CA . GLY A 1 348 ? -23.702 -9.718 3.553 1.00 95.81 348 GLY A CA 1
ATOM 2686 C C . GLY A 1 348 ? -22.491 -10.570 3.924 1.00 95.81 348 GLY A C 1
ATOM 2687 O O . GLY A 1 348 ? -22.622 -11.571 4.629 1.00 95.81 348 GLY A O 1
ATOM 2688 N N . LEU A 1 349 ? -21.298 -10.127 3.528 1.00 97.12 349 LEU A N 1
ATOM 2689 C CA . LEU A 1 349 ? -20.043 -10.774 3.917 1.00 97.12 349 LEU A CA 1
ATOM 2690 C C . LEU A 1 349 ? -19.755 -10.627 5.415 1.00 97.12 349 LEU A C 1
ATOM 2692 O O . LEU A 1 349 ? -19.304 -11.579 6.049 1.00 97.12 349 LEU A O 1
ATOM 2696 N N . LEU A 1 350 ? -20.048 -9.463 5.998 1.00 98.25 350 LEU A N 1
ATOM 2697 C CA . LEU A 1 350 ? -19.952 -9.235 7.440 1.00 98.25 350 LEU A CA 1
ATOM 2698 C C . LEU A 1 350 ? -20.890 -10.153 8.227 1.00 98.25 350 LEU A C 1
ATOM 2700 O O . LEU A 1 350 ? -20.463 -10.738 9.220 1.00 98.25 350 LEU A O 1
ATOM 2704 N N . SER A 1 351 ? -22.131 -10.319 7.763 1.00 98.19 351 SER A N 1
ATOM 2705 C CA . SER A 1 351 ? -23.089 -11.261 8.350 1.00 98.19 351 SER A CA 1
ATOM 2706 C C . SER A 1 351 ? -22.589 -12.702 8.284 1.00 98.19 351 SER A C 1
ATOM 2708 O O . SER A 1 351 ? -22.758 -13.453 9.239 1.00 98.19 351 SER A O 1
ATOM 2710 N N . TYR A 1 352 ? -21.979 -13.101 7.168 1.00 98.31 352 TYR A N 1
ATOM 2711 C CA . TYR A 1 352 ? -21.398 -14.434 7.027 1.00 98.31 352 TYR A CA 1
ATOM 2712 C C . TYR A 1 352 ? -20.234 -14.637 8.007 1.00 98.31 352 TYR A C 1
ATOM 2714 O O . TYR A 1 352 ? -20.230 -15.590 8.785 1.00 98.31 352 TYR A O 1
ATOM 2722 N N . ALA A 1 353 ? -19.281 -13.701 8.040 1.00 98.38 353 ALA A N 1
ATOM 2723 C CA . ALA A 1 353 ? -18.124 -13.780 8.927 1.00 98.38 353 ALA A CA 1
ATOM 2724 C C . ALA A 1 353 ? -18.518 -13.779 10.414 1.00 98.38 353 ALA A C 1
ATOM 2726 O O . ALA A 1 353 ? -17.907 -14.500 11.200 1.00 98.38 353 ALA A O 1
ATOM 2727 N N . SER A 1 354 ? -19.534 -13.004 10.815 1.00 98.31 354 SER A N 1
ATOM 2728 C CA . SER A 1 354 ? -19.991 -12.961 12.211 1.00 98.31 354 SER A CA 1
ATOM 2729 C C . SER A 1 354 ? -20.684 -14.251 12.658 1.00 98.31 354 SER A C 1
ATOM 2731 O O . SER A 1 354 ? -20.550 -14.636 13.817 1.00 98.31 354 SER A O 1
ATOM 2733 N N . GLN A 1 355 ? -21.391 -14.934 11.754 1.00 98.31 355 GLN A N 1
ATOM 2734 C CA . GLN A 1 355 ? -22.098 -16.184 12.051 1.00 98.31 355 GLN A CA 1
ATOM 2735 C C . GLN A 1 355 ? -21.170 -17.403 12.044 1.00 98.31 355 GLN A C 1
ATOM 2737 O O . GLN A 1 355 ? -21.299 -18.274 12.901 1.00 98.31 355 GLN A O 1
ATOM 2742 N N . HIS A 1 356 ? -20.239 -17.469 11.089 1.00 98.44 356 HIS A N 1
ATOM 2743 C CA . HIS A 1 356 ? -19.354 -18.623 10.907 1.00 98.44 356 HIS A CA 1
ATOM 2744 C C . HIS A 1 356 ? -18.086 -18.551 11.770 1.00 98.44 356 HIS A C 1
ATOM 2746 O O . HIS A 1 356 ? -17.586 -19.585 12.208 1.00 98.44 356 HIS A O 1
ATOM 2752 N N . TYR A 1 357 ? -17.586 -17.342 12.043 1.00 98.25 357 TYR A N 1
ATOM 2753 C CA . TYR A 1 357 ? -16.341 -17.108 12.781 1.00 98.25 357 TYR A CA 1
ATOM 2754 C C . TYR A 1 357 ? -16.535 -16.033 13.865 1.00 98.25 357 TYR A C 1
ATOM 2756 O O . TYR A 1 357 ? -15.902 -14.974 13.804 1.00 98.25 357 TYR A O 1
ATOM 2764 N N . PRO A 1 358 ? -17.408 -16.263 14.867 1.00 97.12 358 PRO A N 1
ATOM 2765 C CA . PRO A 1 358 ? -17.792 -15.239 15.845 1.00 97.12 358 PRO A CA 1
ATOM 2766 C C . PRO A 1 358 ? -16.595 -14.651 16.607 1.00 97.12 358 PRO A C 1
ATOM 2768 O O . PRO A 1 358 ? -16.557 -13.435 16.817 1.00 97.12 358 PRO A O 1
ATOM 2771 N N . ASP A 1 359 ? -15.594 -15.482 16.914 1.00 96.69 359 ASP A N 1
ATOM 2772 C CA . ASP A 1 359 ? -14.390 -15.114 17.674 1.00 96.69 359 ASP A CA 1
ATOM 2773 C C . ASP A 1 359 ? -13.326 -14.369 16.846 1.00 96.69 359 ASP A C 1
ATOM 2775 O O . ASP A 1 359 ? -12.416 -13.756 17.407 1.00 96.69 359 ASP A O 1
ATOM 2779 N N . LEU A 1 360 ? -13.421 -14.395 15.512 1.00 98.19 360 LEU A N 1
ATOM 2780 C CA . LEU A 1 360 ? -12.485 -13.686 14.640 1.00 98.19 360 LEU A CA 1
ATOM 2781 C C . LEU A 1 360 ? -12.805 -12.188 14.633 1.00 98.19 360 LEU A C 1
ATOM 2783 O O . LEU A 1 360 ? -13.923 -11.787 14.316 1.00 98.19 360 LEU A O 1
ATOM 2787 N N . SER A 1 361 ? -11.822 -11.340 14.946 1.00 98.19 361 SER A N 1
ATOM 2788 C CA . SER A 1 361 ? -12.034 -9.888 14.964 1.00 98.19 361 SER A CA 1
ATOM 2789 C C . SER A 1 361 ? -12.436 -9.358 13.590 1.00 98.19 361 SER A C 1
ATOM 2791 O O . SER A 1 361 ? -11.876 -9.743 12.563 1.00 98.19 361 SER A O 1
ATOM 2793 N N . ARG A 1 362 ? -13.392 -8.430 13.568 1.00 98.44 362 ARG A N 1
ATOM 2794 C CA . ARG A 1 362 ? -13.882 -7.787 12.344 1.00 98.44 362 ARG A CA 1
ATOM 2795 C C . ARG A 1 362 ? -13.725 -6.281 12.475 1.00 98.44 362 ARG A C 1
ATOM 2797 O O . ARG A 1 362 ? -14.307 -5.656 13.361 1.00 98.44 362 ARG A O 1
ATOM 2804 N N . HIS A 1 363 ? -12.932 -5.708 11.582 1.00 98.44 363 HIS A N 1
ATOM 2805 C CA . HIS A 1 363 ? -12.688 -4.280 11.475 1.00 98.44 363 HIS A CA 1
ATOM 2806 C C . HIS A 1 363 ? -13.500 -3.731 10.299 1.00 98.44 363 HIS A C 1
ATOM 2808 O O . HIS A 1 363 ? -13.413 -4.237 9.176 1.00 98.44 363 HIS A O 1
ATOM 2814 N N . LEU A 1 364 ? -14.272 -2.676 10.532 1.00 97.81 364 LEU A N 1
ATOM 2815 C CA . LEU A 1 364 ? -15.040 -2.022 9.485 1.00 97.81 364 LEU A CA 1
ATOM 2816 C C . LEU A 1 364 ? -14.108 -1.164 8.629 1.00 97.81 364 LEU A C 1
ATOM 2818 O O . LEU A 1 364 ? -13.438 -0.249 9.107 1.00 97.81 364 LEU A O 1
ATOM 2822 N N . SER A 1 365 ? -14.035 -1.500 7.348 1.00 96.25 365 SER A N 1
ATOM 2823 C CA . SER A 1 365 ? -13.232 -0.800 6.362 1.00 96.25 365 SER A CA 1
ATOM 2824 C C . SER A 1 365 ? -13.826 0.567 6.063 1.00 96.25 365 SER A C 1
ATOM 2826 O O . SER A 1 365 ? -15.040 0.728 5.952 1.00 96.25 365 SER A O 1
ATOM 2828 N N . VAL A 1 366 ? -12.952 1.523 5.763 1.00 92.44 366 VAL A N 1
ATOM 2829 C CA . VAL A 1 366 ? -13.342 2.836 5.248 1.00 92.44 366 VAL A CA 1
ATOM 2830 C C . VAL A 1 366 ? -14.196 2.746 3.969 1.00 92.44 366 VAL A C 1
ATOM 2832 O O . VAL A 1 366 ? -15.000 3.635 3.697 1.00 92.44 366 VAL A O 1
ATOM 2835 N N . GLN A 1 367 ? -14.110 1.631 3.224 1.00 91.88 367 GLN A N 1
ATOM 2836 C CA . GLN A 1 367 ? -14.969 1.362 2.066 1.00 91.88 367 GLN A CA 1
ATOM 2837 C C . GLN A 1 367 ? -16.461 1.252 2.406 1.00 91.88 367 GLN A C 1
ATOM 2839 O O . GLN A 1 367 ? -17.278 1.478 1.516 1.00 91.88 367 GLN A O 1
ATOM 2844 N N . ALA A 1 368 ? -16.834 0.960 3.656 1.00 92.88 368 ALA A N 1
ATOM 2845 C CA . ALA A 1 368 ? -18.231 0.946 4.094 1.00 92.88 368 ALA A CA 1
ATOM 2846 C C . ALA A 1 368 ? -18.856 2.354 4.138 1.00 92.88 368 ALA A C 1
ATOM 2848 O O . ALA A 1 368 ? -20.079 2.497 4.171 1.00 92.88 368 ALA A O 1
ATOM 2849 N N . GLY A 1 369 ? -18.034 3.412 4.164 1.00 88.31 369 GLY A N 1
ATOM 2850 C CA . GLY A 1 369 ? -18.504 4.798 4.191 1.00 88.31 369 GLY A CA 1
ATOM 2851 C C . GLY A 1 369 ? -19.367 5.140 5.414 1.00 88.31 369 GLY A C 1
ATOM 2852 O O . GLY A 1 369 ? -20.229 6.018 5.327 1.00 88.31 369 GLY A O 1
ATOM 2853 N N . ALA A 1 370 ? -19.182 4.432 6.533 1.00 89.75 370 ALA A N 1
ATOM 2854 C CA . ALA A 1 370 ? -19.891 4.685 7.782 1.00 89.75 370 ALA A CA 1
ATOM 2855 C C . ALA A 1 370 ? -19.255 5.878 8.513 1.00 89.75 370 ALA A C 1
ATOM 2857 O O . ALA A 1 370 ? -18.165 5.777 9.062 1.00 89.75 370 ALA A O 1
ATOM 2858 N N . SER A 1 371 ? -19.931 7.026 8.508 1.00 86.06 371 SER A N 1
ATOM 2859 C CA . SER A 1 371 ? -19.396 8.282 9.056 1.00 86.06 371 SER A CA 1
ATOM 2860 C C . SER A 1 371 ? -20.264 8.889 10.162 1.00 86.06 371 SER A C 1
ATOM 2862 O O . SER A 1 371 ? -20.072 10.042 10.536 1.00 86.06 371 SER A O 1
ATOM 2864 N N . THR A 1 372 ? -21.257 8.152 10.666 1.00 91.25 372 THR A N 1
ATOM 2865 C CA . THR A 1 372 ? -22.166 8.627 11.719 1.00 91.25 372 THR A CA 1
ATOM 2866 C C . THR A 1 372 ? -22.212 7.633 12.878 1.00 91.25 372 THR A C 1
ATOM 2868 O O . THR A 1 372 ? -22.091 6.429 12.632 1.00 91.25 372 THR A O 1
ATOM 2871 N N . PRO A 1 373 ? -22.447 8.092 14.123 1.00 94.31 373 PRO A N 1
ATOM 2872 C CA . PRO A 1 373 ? -22.604 7.194 15.265 1.00 94.31 373 PRO A CA 1
ATOM 2873 C C . PRO A 1 373 ? -23.672 6.119 15.034 1.00 94.31 373 PRO A C 1
ATOM 2875 O O . PRO A 1 373 ? -23.430 4.959 15.329 1.00 94.31 373 PRO A O 1
ATOM 2878 N N . ALA A 1 374 ? -24.815 6.477 14.435 1.00 95.69 374 ALA A N 1
ATOM 2879 C CA . ALA A 1 374 ? -25.903 5.536 14.166 1.00 95.69 374 ALA A CA 1
ATOM 2880 C C . ALA A 1 374 ? -25.498 4.428 13.179 1.00 95.69 374 ALA A C 1
ATOM 2882 O O . ALA A 1 374 ? -25.785 3.258 13.418 1.00 95.69 374 ALA A O 1
ATOM 2883 N N . ALA A 1 375 ? -24.797 4.780 12.094 1.00 93.88 375 ALA A N 1
ATOM 2884 C CA . ALA A 1 375 ? -24.301 3.784 11.147 1.00 93.88 375 ALA A CA 1
ATOM 2885 C C . ALA A 1 375 ? -23.279 2.852 11.812 1.00 93.88 375 ALA A C 1
ATOM 2887 O O . ALA A 1 375 ? -23.360 1.638 11.657 1.00 93.88 375 ALA A O 1
ATOM 2888 N N . ILE A 1 376 ? -22.341 3.409 12.580 1.00 94.75 376 ILE A N 1
ATOM 2889 C CA . ILE A 1 376 ? -21.307 2.628 13.268 1.00 94.75 376 ILE A CA 1
ATOM 2890 C C . ILE A 1 376 ? -21.923 1.705 14.326 1.00 94.75 376 ILE A C 1
ATOM 2892 O O . ILE A 1 376 ? -21.563 0.532 14.386 1.00 94.75 376 ILE A O 1
ATOM 2896 N N . GLN A 1 377 ? -22.881 2.204 15.110 1.00 95.75 377 GLN A N 1
ATOM 2897 C CA . GLN A 1 377 ? -23.610 1.417 16.103 1.00 95.75 377 GLN A CA 1
ATOM 2898 C C . GLN A 1 377 ? -24.348 0.246 15.448 1.00 95.75 377 GLN A C 1
ATOM 2900 O O . GLN A 1 377 ? -24.269 -0.872 15.943 1.00 95.75 377 GLN A O 1
ATOM 2905 N N . PHE A 1 378 ? -24.983 0.466 14.294 1.00 96.94 378 PHE A N 1
ATOM 2906 C CA . PHE A 1 378 ? -25.628 -0.610 13.543 1.00 96.94 378 PHE A CA 1
ATOM 2907 C C . PHE A 1 378 ? -24.630 -1.702 13.131 1.00 96.94 378 PHE A C 1
ATOM 2909 O O . PHE A 1 378 ? -24.890 -2.886 13.330 1.00 96.94 378 PHE A O 1
ATOM 2916 N N . TYR A 1 379 ? -23.459 -1.326 12.603 1.00 97.50 379 TYR A N 1
ATOM 2917 C CA . TYR A 1 379 ? -22.419 -2.301 12.257 1.00 97.50 379 TYR A CA 1
ATOM 2918 C C . TYR A 1 379 ? -21.897 -3.066 13.485 1.00 97.50 379 TYR A C 1
ATOM 2920 O O . TYR A 1 379 ? -21.646 -4.270 13.398 1.00 97.50 379 TYR A O 1
ATOM 2928 N N . TYR A 1 380 ? -21.750 -2.386 14.624 1.00 96.81 380 TYR A N 1
ATOM 2929 C CA . TYR A 1 380 ? -21.376 -3.003 15.896 1.00 96.81 380 TYR A CA 1
ATOM 2930 C C . TYR A 1 380 ? -22.416 -4.038 16.349 1.00 96.81 380 TYR A C 1
ATOM 2932 O O . TYR A 1 380 ? -22.062 -5.192 16.578 1.00 96.81 380 TYR A O 1
ATOM 2940 N N . GLU A 1 381 ? -23.690 -3.656 16.420 1.00 96.75 381 GLU A N 1
ATOM 2941 C CA . GLU A 1 381 ? -24.772 -4.509 16.927 1.00 96.75 381 GLU A CA 1
ATOM 2942 C C . GLU A 1 381 ? -25.048 -5.713 16.023 1.00 96.75 381 GLU A C 1
ATOM 2944 O O . GLU A 1 381 ? -25.247 -6.822 16.515 1.00 96.75 381 GLU A O 1
ATOM 2949 N N . MET A 1 382 ? -25.039 -5.513 14.703 1.00 97.44 382 MET A N 1
ATOM 2950 C CA . MET A 1 382 ? -25.435 -6.556 13.754 1.00 97.44 382 MET A CA 1
ATOM 2951 C C . MET A 1 382 ? -24.311 -7.532 13.414 1.00 97.44 382 MET A C 1
ATOM 2953 O O . MET A 1 382 ? -24.576 -8.698 13.119 1.00 97.44 382 MET A O 1
ATOM 2957 N N . PHE A 1 383 ? -23.058 -7.070 13.424 1.00 97.81 383 PHE A N 1
ATOM 2958 C CA . PHE A 1 383 ? -21.927 -7.859 12.925 1.00 97.81 383 PHE A CA 1
ATOM 2959 C C . PHE A 1 383 ? -20.792 -8.012 13.937 1.00 97.81 383 PHE A C 1
ATOM 2961 O O . PHE A 1 383 ? -19.788 -8.659 13.633 1.00 97.81 383 PHE A O 1
ATOM 2968 N N . GLY A 1 384 ? -20.915 -7.429 15.132 1.00 96.62 384 GLY A N 1
ATOM 2969 C CA . GLY A 1 384 ? -19.878 -7.500 16.159 1.00 96.62 384 GLY A CA 1
ATOM 2970 C C . GLY A 1 384 ? -18.549 -6.917 15.679 1.00 96.62 384 GLY A C 1
ATOM 2971 O O . GLY A 1 384 ? -17.501 -7.509 15.939 1.00 96.62 384 GLY A O 1
ATOM 2972 N N . ILE A 1 385 ? -18.590 -5.817 14.914 1.00 97.19 385 ILE A N 1
ATOM 2973 C CA . ILE A 1 385 ? -17.388 -5.056 14.548 1.00 97.19 385 ILE A CA 1
ATOM 2974 C C . ILE A 1 385 ? -16.730 -4.553 15.829 1.00 97.19 385 ILE A C 1
ATOM 2976 O O . ILE A 1 385 ? -17.395 -3.909 16.628 1.00 97.19 385 ILE A O 1
ATOM 2980 N N . ASN A 1 386 ? -15.432 -4.762 16.017 1.00 95.19 386 ASN A N 1
ATOM 2981 C CA . ASN A 1 386 ? -14.726 -4.266 17.206 1.00 95.19 386 ASN A CA 1
ATOM 2982 C C . ASN A 1 386 ? -13.838 -3.044 16.932 1.00 95.19 386 ASN A C 1
ATOM 2984 O O . ASN A 1 386 ? -13.427 -2.373 17.879 1.00 95.19 386 ASN A O 1
ATOM 2988 N N . ARG A 1 387 ? -13.619 -2.693 15.658 1.00 97.44 387 ARG A N 1
ATOM 2989 C CA . ARG A 1 387 ? -12.837 -1.522 15.243 1.00 97.44 387 ARG A CA 1
ATOM 2990 C C . ARG A 1 387 ? -13.359 -0.892 13.957 1.00 97.44 387 ARG A C 1
ATOM 2992 O O . ARG A 1 387 ? -13.756 -1.612 13.047 1.00 97.44 387 ARG A O 1
ATOM 2999 N N . MET A 1 388 ? -13.284 0.431 13.833 1.00 95.94 388 MET A N 1
ATOM 3000 C CA . MET A 1 388 ? -13.593 1.159 12.595 1.00 95.94 388 MET A CA 1
ATOM 3001 C C . MET A 1 388 ? -12.379 1.917 12.058 1.00 95.94 388 MET A C 1
ATOM 3003 O O . MET A 1 388 ? -11.739 2.668 12.791 1.00 95.94 388 MET A O 1
ATOM 3007 N N . VAL A 1 389 ? -12.117 1.769 10.757 1.00 95.44 389 VAL A N 1
ATOM 3008 C CA . VAL A 1 389 ? -11.145 2.584 10.018 1.00 95.44 389 VAL A CA 1
ATOM 3009 C C . VAL A 1 389 ? -11.821 3.874 9.561 1.00 95.44 389 VAL A C 1
ATOM 3011 O O . VAL A 1 389 ? -12.640 3.857 8.639 1.00 95.44 389 VAL A O 1
ATOM 3014 N N . LEU A 1 390 ? -11.492 4.997 10.198 1.00 92.00 390 LEU A N 1
ATOM 3015 C CA . LEU A 1 390 ? -12.134 6.273 9.898 1.00 92.00 390 LEU A CA 1
ATOM 3016 C C . LEU A 1 390 ? -11.681 6.857 8.550 1.00 92.00 390 LEU A C 1
ATOM 3018 O O . LEU A 1 390 ? -10.492 6.807 8.216 1.00 92.00 390 LEU A O 1
ATOM 3022 N N . PRO A 1 391 ? -12.608 7.473 7.792 1.00 87.38 391 PRO A N 1
ATOM 3023 C CA . PRO A 1 391 ? -12.255 8.299 6.644 1.00 87.38 391 PRO A CA 1
ATOM 3024 C C . PRO A 1 391 ? -11.377 9.487 7.058 1.00 87.38 391 PRO A C 1
ATOM 3026 O O . PRO A 1 391 ? -11.550 10.056 8.137 1.00 87.38 391 PRO A O 1
ATOM 3029 N N . ARG A 1 392 ? -10.477 9.930 6.174 1.00 85.25 392 ARG A N 1
ATOM 3030 C CA . ARG A 1 392 ? -9.463 10.979 6.449 1.00 85.25 392 ARG A CA 1
ATOM 3031 C C . ARG A 1 392 ? -10.016 12.417 6.472 1.00 85.25 392 ARG A C 1
ATOM 3033 O O . ARG A 1 392 ? -9.300 13.375 6.205 1.00 85.25 392 ARG A O 1
ATOM 3040 N N . MET A 1 393 ? -11.304 12.556 6.766 1.00 85.00 393 MET A N 1
ATOM 3041 C CA . MET A 1 393 ? -12.069 13.804 6.702 1.00 85.00 393 MET A CA 1
ATOM 3042 C C . MET A 1 393 ? -12.500 14.340 8.065 1.00 85.00 393 MET A C 1
ATOM 3044 O O . MET A 1 393 ? -13.060 15.435 8.136 1.00 85.00 393 MET A O 1
ATOM 3048 N N . PHE A 1 394 ? -12.300 13.549 9.119 1.00 89.69 394 PHE A N 1
ATOM 3049 C CA . PHE A 1 394 ? -12.699 13.894 10.475 1.00 89.69 394 PHE A CA 1
ATOM 3050 C C . PHE A 1 394 ? -11.642 14.775 11.132 1.00 89.69 394 PHE A C 1
ATOM 3052 O O . PHE A 1 394 ? -10.451 14.454 11.100 1.00 89.69 394 PHE A O 1
ATOM 3059 N N . THR A 1 395 ? -12.083 15.869 11.745 1.00 93.50 395 THR A N 1
ATOM 3060 C CA . THR A 1 395 ? -11.212 16.670 12.612 1.00 93.50 395 THR A CA 1
ATOM 3061 C C . THR A 1 3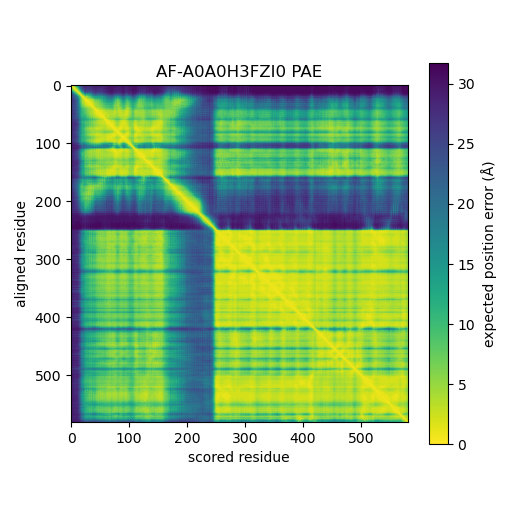95 ? -10.950 15.941 13.930 1.00 93.50 395 THR A C 1
ATOM 3063 O O . THR A 1 395 ? -11.677 15.020 14.297 1.00 93.50 395 THR A O 1
ATOM 3066 N N . LEU A 1 396 ? -9.927 16.365 14.677 1.00 94.25 396 LEU A N 1
ATOM 3067 C CA . LEU A 1 396 ? -9.625 15.798 16.000 1.00 94.25 396 LEU A CA 1
ATOM 3068 C C . LEU A 1 396 ? -10.829 15.868 16.954 1.00 94.25 396 LEU A C 1
ATOM 3070 O O . LEU A 1 396 ? -11.146 14.879 17.613 1.00 94.25 396 LEU A O 1
ATOM 3074 N N . ASP A 1 397 ? -11.534 17.002 16.967 1.00 94.19 397 ASP A N 1
ATOM 3075 C CA . ASP A 1 397 ? -12.720 17.207 17.805 1.00 94.19 397 ASP A CA 1
ATOM 3076 C C . ASP A 1 397 ? -13.871 16.277 17.388 1.00 94.19 397 ASP A C 1
ATOM 3078 O O . ASP A 1 397 ? -14.570 15.719 18.234 1.00 94.19 397 ASP A O 1
ATOM 3082 N N . GLU A 1 398 ? -14.055 16.060 16.080 1.00 94.44 398 GLU A N 1
ATOM 3083 C CA . GLU A 1 398 ? -15.059 15.123 15.568 1.00 94.44 398 GLU A CA 1
ATOM 3084 C C . GLU A 1 398 ? -14.714 13.670 15.918 1.00 94.44 398 GLU A C 1
ATOM 3086 O O . GLU A 1 398 ? -15.620 12.899 16.237 1.00 94.44 398 GLU A O 1
ATOM 3091 N N . ILE A 1 399 ? -13.430 13.292 15.895 1.00 95.44 399 ILE A N 1
ATOM 3092 C CA . ILE A 1 399 ? -12.967 11.960 16.318 1.00 95.44 399 ILE A CA 1
ATOM 3093 C C . ILE A 1 399 ? -13.254 11.752 17.808 1.00 95.44 399 ILE A C 1
ATOM 3095 O O . ILE A 1 399 ? -13.856 10.739 18.167 1.00 95.44 399 ILE A O 1
ATOM 3099 N N . ALA A 1 400 ? -12.893 12.717 18.659 1.00 95.69 400 ALA A N 1
ATOM 3100 C CA . ALA A 1 400 ? -13.137 12.646 20.100 1.00 95.69 400 ALA A CA 1
ATOM 3101 C C . ALA A 1 400 ? -14.639 12.523 20.409 1.00 95.69 400 ALA A C 1
ATOM 3103 O O . ALA A 1 400 ? -15.068 11.596 21.098 1.00 95.69 400 ALA A O 1
ATOM 3104 N N . ALA A 1 401 ? -15.464 13.381 19.800 1.00 95.69 401 ALA A N 1
ATOM 3105 C CA . ALA A 1 401 ? -16.916 13.346 19.966 1.00 95.69 401 ALA A CA 1
ATOM 3106 C C . ALA A 1 401 ? -17.559 12.062 19.413 1.00 95.69 401 ALA A C 1
ATOM 3108 O O . ALA A 1 401 ? -18.622 11.641 19.881 1.00 95.69 401 ALA A O 1
ATOM 3109 N N . LEU A 1 402 ? -16.961 11.446 18.387 1.00 94.62 402 LEU A N 1
ATOM 3110 C CA . LEU A 1 402 ? -17.403 10.157 17.868 1.00 94.62 402 LEU A CA 1
ATOM 3111 C C . LEU A 1 402 ? -17.054 9.027 18.836 1.00 94.62 402 LEU A C 1
ATOM 3113 O O . LEU A 1 402 ? -17.905 8.173 19.087 1.00 94.62 402 LEU A O 1
ATOM 3117 N N . LYS A 1 403 ? -15.837 9.032 19.395 1.00 94.56 403 LYS A N 1
ATOM 3118 C CA . LYS A 1 403 ? -15.353 7.990 20.307 1.00 94.56 403 LYS A CA 1
ATOM 3119 C C . LYS A 1 403 ? -16.243 7.829 21.534 1.00 94.56 403 LYS A C 1
ATOM 3121 O O . LYS A 1 403 ? -16.483 6.697 21.950 1.00 94.56 403 LYS A O 1
ATOM 3126 N N . GLU A 1 404 ? -16.756 8.932 22.071 1.00 95.12 404 GLU A N 1
ATOM 3127 C CA . GLU A 1 404 ? -17.692 8.942 23.204 1.00 95.12 404 GLU A CA 1
ATOM 3128 C C . GLU A 1 404 ? -19.031 8.255 22.894 1.00 95.12 404 GLU A C 1
ATOM 3130 O O . GLU A 1 404 ? -19.728 7.809 23.803 1.00 95.12 404 GLU A O 1
ATOM 3135 N N . LYS A 1 405 ? -19.403 8.161 21.612 1.00 95.50 405 LYS A N 1
ATOM 3136 C CA . LYS A 1 405 ? -20.716 7.677 21.160 1.00 95.50 405 LYS A CA 1
ATOM 3137 C C . LYS A 1 405 ? -20.704 6.246 20.640 1.00 95.50 405 LYS A C 1
ATOM 3139 O O . LYS A 1 405 ? -21.778 5.720 20.362 1.00 95.50 405 LYS A O 1
ATOM 3144 N N . VAL A 1 406 ? -19.530 5.638 20.457 1.00 93.94 406 VAL A N 1
ATOM 3145 C CA . VAL A 1 406 ? -19.408 4.296 19.870 1.00 93.94 406 VAL A CA 1
ATOM 3146 C C . VAL A 1 406 ? -18.545 3.376 20.744 1.00 93.94 406 VAL A C 1
ATOM 3148 O O . VAL A 1 406 ? -17.452 3.764 21.173 1.00 93.94 406 VAL A O 1
ATOM 3151 N N . PRO A 1 407 ? -18.979 2.125 20.990 1.00 93.31 407 PRO A N 1
ATOM 3152 C CA . PRO A 1 407 ? -18.292 1.199 21.892 1.00 93.31 407 PRO A CA 1
ATOM 3153 C C . PRO A 1 407 ? -17.100 0.472 21.243 1.00 93.31 407 PRO A C 1
ATOM 3155 O O . PRO A 1 407 ? -16.600 -0.500 21.799 1.00 93.31 407 PRO A O 1
ATOM 3158 N N . ILE A 1 408 ? -16.636 0.924 20.075 1.00 95.19 408 ILE A N 1
ATOM 3159 C CA . ILE A 1 408 ? -15.595 0.257 19.283 1.00 95.19 408 ILE A CA 1
ATOM 3160 C C . ILE A 1 408 ? -14.267 1.019 19.293 1.00 95.19 408 ILE A C 1
ATOM 3162 O O . ILE A 1 408 ? -14.205 2.205 19.640 1.00 95.19 408 ILE A O 1
ATOM 3166 N N . GLU A 1 409 ? -13.200 0.328 18.901 1.00 96.94 409 GLU A N 1
ATOM 3167 C CA . GLU A 1 409 ? -11.888 0.910 18.626 1.00 96.94 409 GLU A CA 1
ATOM 3168 C C . GLU A 1 409 ? -11.919 1.818 17.386 1.00 96.94 409 GLU A C 1
ATOM 3170 O O . GLU A 1 409 ? -12.673 1.583 16.436 1.00 96.94 409 GLU A O 1
ATOM 3175 N N . ILE A 1 410 ? -11.061 2.840 17.378 1.00 96.38 410 ILE A N 1
ATOM 3176 C CA . ILE A 1 410 ? -10.914 3.773 16.258 1.00 96.38 410 ILE A CA 1
ATOM 3177 C C . ILE A 1 410 ? -9.510 3.635 15.671 1.00 96.38 410 ILE A C 1
ATOM 3179 O O . ILE A 1 410 ? -8.511 3.756 16.380 1.00 96.38 410 ILE A O 1
ATOM 3183 N N . GLU A 1 411 ? -9.453 3.422 14.360 1.00 97.00 411 GLU A N 1
ATOM 3184 C CA . GLU A 1 411 ? -8.236 3.385 13.553 1.00 97.00 411 GLU A CA 1
ATOM 3185 C C . GLU A 1 411 ? -8.218 4.574 12.593 1.00 97.00 411 GLU A C 1
ATOM 3187 O O . GLU A 1 411 ? -9.187 4.802 11.866 1.00 97.00 411 GLU A O 1
ATOM 3192 N N . THR A 1 412 ? -7.120 5.331 12.568 1.00 95.62 412 THR A N 1
ATOM 3193 C CA . THR A 1 412 ? -6.951 6.469 11.652 1.00 95.62 412 THR A CA 1
ATOM 3194 C C . THR A 1 412 ? -5.709 6.300 10.798 1.00 95.62 412 THR A C 1
ATOM 3196 O O . THR A 1 412 ? -4.701 5.733 11.223 1.00 95.62 412 THR A O 1
ATOM 3199 N N . PHE A 1 413 ? -5.757 6.830 9.578 1.00 95.19 413 PHE A N 1
ATOM 3200 C CA . PHE A 1 413 ? -4.555 6.935 8.766 1.00 95.19 413 PHE A CA 1
ATOM 3201 C C . PHE A 1 413 ? -3.653 8.049 9.294 1.00 95.19 413 PHE A C 1
ATOM 3203 O O . PHE A 1 413 ? -4.126 9.148 9.591 1.00 95.19 413 PHE A O 1
ATOM 3210 N N . ILE A 1 414 ? -2.360 7.757 9.374 1.00 95.69 414 ILE A N 1
ATOM 3211 C CA . ILE A 1 414 ? -1.326 8.699 9.827 1.00 95.69 414 ILE A CA 1
ATOM 3212 C C . ILE A 1 414 ? -0.310 9.040 8.741 1.00 95.69 414 ILE A C 1
ATOM 3214 O O . ILE A 1 414 ? 0.375 10.052 8.852 1.00 95.69 414 ILE A O 1
ATOM 3218 N N . PHE A 1 415 ? -0.208 8.216 7.696 1.00 95.62 415 PHE A N 1
ATOM 3219 C CA . PHE A 1 415 ? 0.719 8.456 6.600 1.00 95.62 415 PHE A CA 1
ATOM 3220 C C . PHE A 1 415 ? 0.251 7.837 5.286 1.00 95.62 415 PHE A C 1
ATOM 3222 O O . PHE A 1 415 ? -0.387 6.778 5.294 1.00 95.62 415 PHE A O 1
ATOM 3229 N N . GLY A 1 416 ? 0.611 8.468 4.171 1.00 91.56 416 GLY A N 1
ATOM 3230 C CA . GLY A 1 416 ? 0.436 7.953 2.816 1.00 91.56 416 GLY A CA 1
ATOM 3231 C C . GLY A 1 416 ? -0.590 8.731 1.991 1.00 91.56 416 GLY A C 1
ATOM 3232 O O . GLY A 1 416 ? -1.139 9.743 2.417 1.00 91.56 416 GLY A O 1
ATOM 3233 N N . SER A 1 417 ? -0.848 8.238 0.781 1.00 85.25 417 SER A N 1
ATOM 3234 C CA . SER A 1 417 ? -1.693 8.898 -0.222 1.00 85.25 417 SER A CA 1
ATOM 3235 C C . SER A 1 417 ? -3.060 9.337 0.325 1.00 85.25 417 SER A C 1
ATOM 3237 O O . SER A 1 417 ? -3.837 8.498 0.799 1.00 85.25 417 SER A O 1
ATOM 3239 N N . LEU A 1 418 ? -3.380 10.634 0.225 1.00 83.62 418 LEU A N 1
ATOM 3240 C CA . LEU A 1 418 ? -4.692 11.148 0.623 1.00 83.62 418 LEU A CA 1
ATOM 3241 C C . LEU A 1 418 ? -5.756 10.791 -0.431 1.00 83.62 418 LEU A C 1
ATOM 3243 O O . LEU A 1 418 ? -5.545 10.949 -1.635 1.00 83.62 418 LEU A O 1
ATOM 3247 N N . SER A 1 419 ? -6.898 10.273 0.026 1.00 78.56 419 SER A N 1
ATOM 3248 C CA . SER A 1 419 ? -8.067 9.976 -0.811 1.00 78.56 419 SER A CA 1
ATOM 3249 C C . SER A 1 419 ? -9.084 11.118 -0.709 1.00 78.56 419 SER A C 1
ATOM 3251 O O . SER A 1 419 ? -9.233 11.675 0.377 1.00 78.56 419 SER A O 1
ATOM 3253 N N . PRO A 1 420 ? -9.842 11.432 -1.779 1.00 72.69 420 PRO A N 1
ATOM 3254 C CA . PRO A 1 420 ? -10.932 12.403 -1.705 1.00 72.69 420 PRO A CA 1
ATOM 3255 C C . PRO A 1 420 ? -12.041 11.958 -0.736 1.00 72.69 420 PRO A C 1
ATOM 3257 O O . PRO A 1 420 ? -12.235 10.769 -0.473 1.00 72.69 420 PRO A O 1
ATOM 3260 N N . MET A 1 421 ? -12.834 12.940 -0.310 1.00 63.06 421 MET A N 1
ATOM 3261 C CA . MET A 1 421 ? -13.824 12.950 0.784 1.00 63.06 421 MET A CA 1
ATOM 3262 C C . MET A 1 421 ? -14.989 11.937 0.739 1.00 63.06 421 MET A C 1
ATOM 3264 O O . MET A 1 421 ? -15.882 11.994 1.582 1.00 63.06 421 MET A O 1
ATOM 3268 N N . SER A 1 422 ? -15.034 11.012 -0.223 1.00 68.25 422 SER A N 1
ATOM 3269 C CA . SER A 1 422 ? -16.094 9.994 -0.328 1.00 68.25 422 SER A CA 1
ATOM 3270 C C . SER A 1 422 ? -15.515 8.596 -0.549 1.00 68.25 422 SER A C 1
ATOM 3272 O O . SER A 1 422 ? -15.732 7.941 -1.574 1.00 68.25 422 SER A O 1
ATOM 3274 N N . GLU A 1 423 ? -14.722 8.149 0.424 1.00 76.62 423 GLU A N 1
ATOM 3275 C CA . GLU A 1 423 ? -14.127 6.812 0.429 1.00 76.62 423 GLU A CA 1
ATOM 3276 C C . GLU A 1 423 ? -15.216 5.724 0.352 1.00 76.62 423 GLU A C 1
ATOM 3278 O O . GLU A 1 423 ? -16.300 5.853 0.921 1.00 76.62 423 GLU A O 1
ATOM 3283 N N . GLY A 1 424 ? -14.961 4.670 -0.429 1.00 78.12 424 GLY A N 1
ATOM 3284 C CA . GLY A 1 424 ? -15.927 3.586 -0.646 1.00 78.12 424 GLY A CA 1
ATOM 3285 C C . GLY A 1 424 ? -17.065 3.882 -1.627 1.00 78.12 424 GLY A C 1
ATOM 3286 O O . GLY A 1 424 ? -17.822 2.977 -1.963 1.00 78.12 424 GLY A O 1
ATOM 3287 N N . ARG A 1 425 ? -17.186 5.108 -2.155 1.00 83.75 425 ARG A N 1
ATOM 3288 C CA . ARG A 1 425 ? -18.276 5.505 -3.078 1.00 83.75 425 ARG A CA 1
ATOM 3289 C C . ARG A 1 425 ? -17.793 5.950 -4.461 1.00 83.75 425 ARG A C 1
ATOM 3291 O O . ARG A 1 425 ? -18.535 6.565 -5.222 1.00 83.75 425 ARG A O 1
ATOM 3298 N N . CYS A 1 426 ? -16.542 5.656 -4.804 1.00 85.50 426 CYS A N 1
ATOM 3299 C CA . CYS A 1 426 ? -15.944 6.116 -6.053 1.00 85.50 426 CYS A CA 1
ATOM 3300 C C . CYS A 1 426 ? -16.499 5.365 -7.277 1.00 85.50 426 CYS A C 1
ATOM 3302 O O . CYS A 1 426 ? -16.325 4.154 -7.403 1.00 85.50 426 CYS A O 1
ATOM 3304 N N . ALA A 1 427 ? -17.088 6.111 -8.217 1.00 88.81 427 ALA A N 1
ATOM 3305 C CA . ALA A 1 427 ? -17.525 5.611 -9.525 1.00 88.81 427 ALA A CA 1
ATOM 3306 C C . ALA A 1 427 ? -16.620 6.064 -10.689 1.00 88.81 427 ALA A C 1
ATOM 3308 O O . ALA A 1 427 ? -16.787 5.604 -11.817 1.00 88.81 427 ALA A O 1
ATOM 3309 N N . LEU A 1 428 ? -15.648 6.948 -10.429 1.00 89.56 428 LEU A N 1
ATOM 3310 C CA . LEU A 1 428 ? -14.845 7.594 -11.474 1.00 89.56 428 LEU A CA 1
ATOM 3311 C C . LEU A 1 428 ? -14.045 6.577 -12.298 1.00 89.56 428 LEU A C 1
ATOM 3313 O O . LEU A 1 428 ? -14.093 6.605 -13.524 1.00 89.56 428 LEU A O 1
ATOM 3317 N N . SER A 1 429 ? -13.351 5.644 -11.640 1.00 90.44 429 SER A N 1
ATOM 3318 C CA . SER A 1 429 ? -12.571 4.623 -12.353 1.00 90.44 429 SER A CA 1
ATOM 3319 C C . SER A 1 429 ? -13.461 3.690 -13.172 1.00 90.44 429 SER A C 1
ATOM 3321 O O . SER A 1 429 ? -13.115 3.369 -14.306 1.00 90.44 429 SER A O 1
ATOM 3323 N N . ALA A 1 430 ? -14.632 3.311 -12.645 1.00 91.75 430 ALA A N 1
ATOM 3324 C CA . ALA A 1 430 ? -15.585 2.484 -13.381 1.00 91.75 430 ALA A CA 1
ATOM 3325 C C . ALA A 1 430 ? -16.060 3.195 -14.654 1.00 91.75 430 ALA A C 1
ATOM 3327 O O . ALA A 1 430 ? -16.107 2.581 -15.713 1.00 91.75 430 ALA A O 1
ATOM 3328 N N . TYR A 1 431 ? -16.332 4.499 -14.567 1.00 92.19 431 TYR A N 1
ATOM 3329 C CA . TYR A 1 431 ? -16.683 5.319 -15.723 1.00 92.19 431 TYR A CA 1
ATOM 3330 C C . TYR A 1 431 ? -15.546 5.400 -16.753 1.00 92.19 431 TYR A C 1
ATOM 3332 O O . TYR A 1 431 ? -15.784 5.214 -17.941 1.00 92.19 431 TYR A O 1
ATOM 3340 N N . ALA A 1 432 ? -14.310 5.651 -16.313 1.00 92.94 432 ALA A N 1
ATOM 3341 C CA . ALA A 1 432 ? -13.190 5.882 -17.227 1.00 92.94 432 ALA A CA 1
ATOM 3342 C C . ALA A 1 432 ? -12.576 4.605 -17.824 1.00 92.94 432 ALA A C 1
ATOM 3344 O O . ALA A 1 432 ? -11.973 4.658 -18.893 1.00 92.94 432 ALA A O 1
ATOM 3345 N N . THR A 1 433 ? -12.664 3.476 -17.117 1.00 93.75 433 THR A N 1
ATOM 3346 C CA . THR A 1 433 ? -11.920 2.247 -17.457 1.00 93.75 433 THR A CA 1
ATOM 3347 C C . THR A 1 433 ? -12.786 0.990 -17.500 1.00 93.75 433 THR A C 1
ATOM 3349 O O . THR A 1 433 ? -12.308 -0.069 -17.889 1.00 93.75 433 THR A O 1
ATOM 3352 N N . GLY A 1 434 ? -14.043 1.059 -17.054 1.00 92.62 434 GLY A N 1
ATOM 3353 C CA . GLY A 1 434 ? -14.877 -0.125 -16.827 1.00 92.62 434 GLY A CA 1
ATOM 3354 C C . GLY A 1 434 ? -14.497 -0.927 -15.574 1.00 92.62 434 GLY A C 1
ATOM 3355 O O . GLY A 1 434 ? -15.202 -1.868 -15.218 1.00 92.62 434 GLY A O 1
ATOM 3356 N N . ARG A 1 435 ? -13.419 -0.561 -14.863 1.00 91.56 435 ARG A N 1
ATOM 3357 C CA . ARG A 1 435 ? -12.965 -1.228 -13.634 1.00 91.56 435 ARG A CA 1
ATOM 3358 C C . ARG A 1 435 ? -13.332 -0.409 -12.402 1.00 91.56 435 ARG A C 1
ATOM 3360 O O . ARG A 1 435 ? -12.874 0.721 -12.218 1.00 91.56 435 ARG A O 1
ATOM 3367 N N . SER A 1 436 ? -14.160 -0.994 -11.541 1.00 90.88 436 SER A N 1
ATOM 3368 C CA . SER A 1 436 ? -14.594 -0.363 -10.293 1.00 90.88 436 SER A CA 1
ATOM 3369 C C . SER A 1 436 ? -13.569 -0.583 -9.176 1.00 90.88 436 SER A C 1
ATOM 3371 O O . SER A 1 436 ? -13.173 -1.725 -8.948 1.00 90.88 436 SER A O 1
ATOM 3373 N N . PRO A 1 437 ? -13.197 0.453 -8.401 1.00 89.44 437 PRO A N 1
ATOM 3374 C CA . PRO A 1 437 ? -12.311 0.286 -7.251 1.00 89.44 437 PRO A CA 1
ATOM 3375 C C . PRO A 1 437 ? -12.988 -0.495 -6.123 1.00 89.44 437 PRO A C 1
ATOM 3377 O O . PRO A 1 437 ? -12.318 -1.136 -5.320 1.00 89.44 437 PRO A O 1
ATOM 3380 N N . ASN A 1 438 ? -14.320 -0.461 -6.087 1.00 91.00 438 ASN A N 1
ATOM 3381 C CA . ASN A 1 438 ? -15.132 -1.130 -5.086 1.00 91.00 438 ASN A CA 1
ATOM 3382 C C . ASN A 1 438 ? -15.383 -2.605 -5.408 1.00 91.00 438 ASN A C 1
ATOM 3384 O O . ASN A 1 438 ? -15.632 -3.358 -4.478 1.00 91.00 438 ASN A O 1
ATOM 3388 N N . LEU A 1 439 ? -15.314 -3.008 -6.683 1.00 90.00 439 LEU A N 1
ATOM 3389 C CA . LEU A 1 439 ? -15.497 -4.405 -7.105 1.00 90.00 439 LEU A CA 1
ATOM 3390 C C . LEU A 1 439 ? -14.154 -5.063 -7.439 1.00 90.00 439 LEU A C 1
ATOM 3392 O O . LEU A 1 439 ? -13.798 -6.073 -6.857 1.00 90.00 439 LEU A O 1
ATOM 3396 N N . CYS A 1 440 ? -13.378 -4.451 -8.337 1.00 90.94 440 CYS A N 1
ATOM 3397 C CA . CYS A 1 440 ? -12.116 -4.999 -8.839 1.00 90.94 440 CYS A CA 1
ATOM 3398 C C . CYS A 1 440 ? -10.906 -4.631 -7.968 1.00 90.94 440 CYS A C 1
ATOM 3400 O O . CYS A 1 440 ? -9.799 -5.092 -8.235 1.00 90.94 440 CYS A O 1
ATOM 3402 N N . GLY A 1 441 ? -11.080 -3.752 -6.974 1.00 90.19 441 GLY A N 1
ATOM 3403 C CA . GLY A 1 441 ? -10.019 -3.374 -6.043 1.00 90.19 441 GLY A CA 1
ATOM 3404 C C . GLY A 1 441 ? -8.968 -2.405 -6.599 1.00 90.19 441 GLY A C 1
ATOM 3405 O O . GLY A 1 441 ? -7.905 -2.263 -5.998 1.00 90.19 441 GLY A O 1
ATOM 3406 N N . VAL A 1 442 ? -9.216 -1.723 -7.721 1.00 89.38 442 VAL A N 1
ATOM 3407 C CA . VAL A 1 442 ? -8.233 -0.838 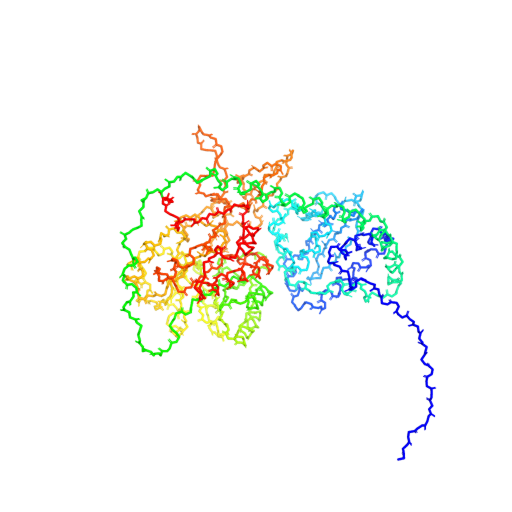-8.383 1.00 89.38 442 VAL A CA 1
ATOM 3408 C C . VAL A 1 442 ? -8.818 0.534 -8.739 1.00 89.38 442 VAL A C 1
ATOM 3410 O O . VAL A 1 442 ? -9.856 0.623 -9.385 1.00 89.38 442 VAL A O 1
ATOM 3413 N N . CYS A 1 443 ? -8.153 1.618 -8.314 1.00 89.00 443 CYS A N 1
ATOM 3414 C CA . CYS A 1 443 ? -8.592 3.001 -8.589 1.00 89.00 443 CYS A CA 1
ATOM 3415 C C . CYS A 1 443 ? -8.102 3.543 -9.933 1.00 89.00 443 CYS A C 1
ATOM 3417 O O . CYS A 1 443 ? -8.749 4.398 -10.523 1.00 89.00 443 CYS A O 1
ATOM 3419 N N . SER A 1 444 ? -6.945 3.063 -10.371 1.00 91.38 444 SER A N 1
ATOM 3420 C CA . SER A 1 444 ? -6.347 3.365 -11.667 1.00 91.38 444 SER A CA 1
ATOM 3421 C C . SER A 1 444 ? -5.669 2.078 -12.117 1.00 91.38 444 SER A C 1
ATOM 3423 O O . SER A 1 444 ? -4.547 1.819 -11.680 1.00 91.38 444 SER A O 1
ATOM 3425 N N . PRO A 1 445 ? -6.375 1.206 -12.857 1.00 91.94 445 PRO A N 1
ATOM 3426 C CA . PRO A 1 445 ? -5.821 -0.063 -13.314 1.00 91.94 445 PRO A CA 1
ATOM 3427 C C . PRO A 1 445 ? -4.613 0.186 -14.217 1.00 91.94 445 PRO A C 1
ATOM 3429 O O . PRO A 1 445 ? -4.683 1.000 -15.142 1.00 91.94 445 PRO A O 1
ATOM 3432 N N . ALA A 1 446 ? -3.502 -0.499 -13.952 1.00 89.44 446 ALA A N 1
ATOM 3433 C CA . ALA A 1 446 ? -2.234 -0.236 -14.627 1.00 89.44 446 ALA A CA 1
ATOM 3434 C C . ALA A 1 446 ? -2.323 -0.457 -16.148 1.00 89.44 446 ALA A C 1
ATOM 3436 O O . ALA A 1 446 ? -1.701 0.279 -16.912 1.00 89.44 446 ALA A O 1
ATOM 3437 N N . GLU A 1 447 ? -3.160 -1.390 -16.605 1.00 89.50 447 GLU A N 1
ATOM 3438 C CA . GLU A 1 447 ? -3.400 -1.659 -18.025 1.00 89.50 447 GLU A CA 1
ATOM 3439 C C . GLU A 1 447 ? -4.071 -0.489 -18.769 1.00 89.50 447 GLU A C 1
ATOM 3441 O O . GLU A 1 447 ? -3.942 -0.385 -19.992 1.00 89.50 447 GLU A O 1
ATOM 3446 N N . HIS A 1 448 ? -4.709 0.437 -18.045 1.00 92.88 448 HIS A N 1
ATOM 3447 C CA . HIS A 1 448 ? -5.312 1.662 -18.580 1.00 92.88 448 HIS A CA 1
ATOM 3448 C C . HIS A 1 448 ? -4.429 2.905 -18.404 1.00 92.88 448 HIS A C 1
ATOM 3450 O O . HIS A 1 448 ? -4.766 3.963 -18.935 1.00 92.88 448 HIS A O 1
ATOM 3456 N N . VAL A 1 449 ? -3.308 2.810 -17.684 1.00 92.75 449 VAL A N 1
ATOM 3457 C CA . VAL A 1 449 ? -2.410 3.950 -17.473 1.00 92.75 449 VAL A CA 1
ATOM 3458 C C . VAL A 1 449 ? -1.461 4.111 -18.653 1.00 92.75 449 VAL A C 1
ATOM 3460 O O . VAL A 1 449 ? -0.806 3.156 -19.074 1.00 92.75 449 VAL A O 1
ATOM 3463 N N . ARG A 1 450 ? -1.345 5.333 -19.177 1.00 89.12 450 ARG A N 1
ATOM 3464 C CA . ARG A 1 450 ? -0.351 5.682 -20.200 1.00 89.12 450 ARG A CA 1
ATOM 3465 C C . ARG A 1 450 ? 0.387 6.953 -19.813 1.00 89.12 450 ARG A C 1
ATOM 3467 O O . ARG A 1 450 ? -0.220 7.916 -19.352 1.00 89.12 450 ARG A O 1
ATOM 3474 N N . TYR A 1 451 ? 1.688 6.957 -20.067 1.00 88.31 451 TYR A N 1
ATOM 3475 C CA . TYR A 1 451 ? 2.541 8.129 -19.944 1.00 88.31 451 TYR A CA 1
ATOM 3476 C C . TYR A 1 451 ? 3.117 8.479 -21.310 1.00 88.31 451 TYR A C 1
ATOM 3478 O O . TYR A 1 451 ? 3.576 7.601 -22.040 1.00 88.31 451 TYR A O 1
ATOM 3486 N N . LYS A 1 452 ? 3.080 9.760 -21.669 1.00 86.19 452 LYS A N 1
ATOM 3487 C CA . LYS A 1 452 ? 3.672 10.279 -22.906 1.00 86.19 452 LYS A CA 1
ATOM 3488 C C . LYS A 1 452 ? 4.550 11.468 -22.569 1.00 86.19 452 LYS A C 1
ATOM 3490 O O . LYS A 1 452 ? 4.154 12.309 -21.773 1.00 86.19 452 LYS A O 1
ATOM 3495 N N . ASN A 1 453 ? 5.729 11.534 -23.171 1.00 83.31 453 ASN A N 1
ATOM 3496 C CA . ASN A 1 453 ? 6.592 12.705 -23.080 1.00 83.31 453 ASN A CA 1
ATOM 3497 C C . ASN A 1 453 ? 6.514 13.462 -24.407 1.00 83.31 453 ASN A C 1
ATOM 3499 O O . ASN A 1 453 ? 6.872 12.903 -25.443 1.00 83.31 453 ASN A O 1
ATOM 3503 N N . GLU A 1 454 ? 6.055 14.710 -24.363 1.00 86.00 454 GLU A N 1
ATOM 3504 C CA . GLU A 1 454 ? 5.946 15.620 -25.510 1.00 86.00 454 GLU A CA 1
ATOM 3505 C C . GLU A 1 454 ? 6.695 16.910 -25.156 1.00 86.00 454 GLU A C 1
ATOM 3507 O O . GLU A 1 454 ? 6.303 17.610 -24.229 1.00 86.00 454 GLU A O 1
ATOM 3512 N N . ASP A 1 455 ? 7.818 17.188 -25.825 1.00 84.12 455 ASP A N 1
ATOM 3513 C CA . ASP A 1 455 ? 8.618 18.416 -25.648 1.00 84.12 455 ASP A CA 1
ATOM 3514 C C . ASP A 1 455 ? 8.976 18.767 -24.188 1.00 84.12 455 ASP A C 1
ATOM 3516 O O . ASP A 1 455 ? 8.993 19.924 -23.774 1.00 84.12 455 ASP A O 1
ATOM 3520 N N . GLY A 1 456 ? 9.283 17.746 -23.382 1.00 80.75 456 GLY A N 1
ATOM 3521 C CA . GLY A 1 456 ? 9.624 17.912 -21.964 1.00 80.75 456 GLY A CA 1
ATOM 3522 C C . GLY A 1 456 ? 8.417 18.023 -21.029 1.00 80.75 456 GLY A C 1
ATOM 3523 O O . GLY A 1 456 ? 8.612 18.156 -19.826 1.00 80.75 456 GLY A O 1
ATOM 3524 N N . VAL A 1 457 ? 7.194 17.917 -21.550 1.00 89.19 457 VAL A N 1
ATOM 3525 C CA . VAL A 1 457 ? 5.959 17.792 -20.771 1.00 89.19 457 VAL A CA 1
ATOM 3526 C C . VAL A 1 457 ? 5.598 16.315 -20.643 1.00 89.19 457 VAL A C 1
ATOM 3528 O O . VAL A 1 457 ? 5.438 15.616 -21.648 1.00 89.19 457 VAL A O 1
ATOM 3531 N N . LEU A 1 458 ? 5.426 15.832 -19.411 1.00 89.25 458 LEU A N 1
ATOM 3532 C CA . LEU A 1 458 ? 4.866 14.500 -19.180 1.00 89.25 458 LEU A CA 1
ATOM 3533 C C . LEU A 1 458 ? 3.343 14.590 -19.144 1.00 89.25 458 LEU A C 1
ATOM 3535 O O . LEU A 1 458 ? 2.768 15.210 -18.255 1.00 89.25 458 LEU A O 1
ATOM 3539 N N . ILE A 1 459 ? 2.683 13.878 -20.040 1.00 92.12 459 ILE A N 1
ATOM 3540 C CA . ILE A 1 459 ? 1.238 13.694 -20.049 1.00 92.12 459 ILE A CA 1
ATOM 3541 C C . ILE A 1 459 ? 0.923 12.351 -19.397 1.00 92.12 459 ILE A C 1
ATOM 3543 O O . ILE A 1 459 ? 1.397 11.311 -19.861 1.00 92.12 459 ILE A O 1
ATOM 3547 N N . SER A 1 460 ? 0.113 12.365 -18.340 1.00 92.88 460 SER A N 1
ATOM 3548 C CA . SER A 1 460 ? -0.433 11.154 -17.729 1.00 92.88 460 SER A CA 1
ATOM 3549 C C . SER A 1 460 ? -1.886 10.952 -18.156 1.00 92.88 460 SER A C 1
ATOM 3551 O O . SER A 1 460 ? -2.692 11.887 -18.177 1.00 92.88 460 SER A O 1
ATOM 3553 N N . GLN A 1 461 ? -2.221 9.721 -18.530 1.00 93.56 461 GLN A N 1
ATOM 3554 C CA . GLN A 1 461 ? -3.548 9.342 -19.003 1.00 93.56 461 GLN A CA 1
ATOM 3555 C C . GLN A 1 461 ? -4.066 8.117 -18.252 1.00 93.56 461 GLN A C 1
ATOM 3557 O O . GLN A 1 461 ? -3.287 7.243 -17.862 1.00 93.56 461 GLN A O 1
ATOM 3562 N N . LEU A 1 462 ? -5.387 8.051 -18.101 1.00 94.12 462 LEU A N 1
ATOM 3563 C CA . LEU A 1 462 ? -6.111 6.879 -17.624 1.00 94.12 462 LEU A CA 1
ATOM 3564 C C . LEU A 1 462 ? -7.272 6.599 -18.580 1.00 94.12 462 LEU A C 1
ATOM 3566 O O . LEU A 1 462 ? -8.205 7.398 -18.680 1.00 94.12 462 LEU A O 1
ATOM 3570 N N . GLY A 1 463 ? -7.203 5.474 -19.292 1.00 91.12 463 GLY A N 1
ATOM 3571 C CA . GLY A 1 463 ? -8.099 5.213 -20.417 1.00 91.12 463 GLY A CA 1
ATOM 3572 C C . GLY A 1 463 ? -7.958 6.316 -21.468 1.00 91.12 463 GLY A C 1
ATOM 3573 O O . GLY A 1 463 ? -6.843 6.689 -21.837 1.00 91.12 463 GLY A O 1
ATOM 3574 N N . ASP A 1 464 ? -9.084 6.881 -21.893 1.00 91.50 464 ASP A N 1
ATOM 3575 C CA . ASP A 1 464 ? -9.121 7.959 -22.889 1.00 91.50 464 ASP A CA 1
ATOM 3576 C C . ASP A 1 464 ? -8.933 9.364 -22.286 1.00 91.50 464 ASP A C 1
ATOM 3578 O O . ASP A 1 464 ? -8.900 10.366 -23.004 1.00 91.50 464 ASP A O 1
ATOM 3582 N N . PHE A 1 465 ? -8.786 9.467 -20.963 1.00 93.12 465 PHE A N 1
ATOM 3583 C CA . PHE A 1 465 ? -8.737 10.744 -20.258 1.00 93.12 465 PHE A CA 1
ATOM 3584 C C . PHE A 1 465 ? -7.297 11.179 -20.001 1.00 93.12 465 PHE A C 1
ATOM 3586 O O . PHE A 1 465 ? -6.505 10.448 -19.405 1.00 93.12 465 PHE A O 1
ATOM 3593 N N . VAL A 1 466 ? -6.959 12.409 -20.401 1.00 94.19 466 VAL A N 1
ATOM 3594 C CA . VAL A 1 466 ? -5.761 13.093 -19.897 1.00 94.19 466 VAL A CA 1
ATOM 3595 C C . VAL A 1 466 ? -6.043 13.526 -18.464 1.00 94.19 466 VAL A C 1
ATOM 3597 O O . VAL A 1 466 ? -6.952 14.317 -18.226 1.00 94.19 466 VAL A O 1
ATOM 3600 N N . ILE A 1 467 ? -5.267 12.996 -17.522 1.00 94.12 467 ILE A N 1
ATOM 3601 C CA . ILE A 1 467 ? -5.424 13.275 -16.091 1.00 94.12 467 ILE A CA 1
ATOM 3602 C C . ILE A 1 467 ? -4.582 14.478 -15.692 1.00 94.12 467 ILE A C 1
ATOM 3604 O O . ILE A 1 467 ? -5.022 15.313 -14.903 1.00 94.12 467 ILE A O 1
ATOM 3608 N N . ASN A 1 468 ? -3.359 14.570 -16.214 1.00 93.31 468 ASN A N 1
ATOM 3609 C CA . ASN A 1 468 ? -2.462 15.666 -15.887 1.00 93.31 468 ASN A CA 1
ATOM 3610 C C . ASN A 1 468 ? -1.400 15.879 -16.984 1.00 93.31 468 ASN A C 1
ATOM 3612 O O . ASN A 1 468 ? -1.079 14.972 -17.756 1.00 93.31 468 ASN A O 1
ATOM 3616 N N . ARG A 1 469 ? -0.859 17.096 -17.042 1.00 92.62 469 ARG A N 1
ATOM 3617 C CA . ARG A 1 469 ? 0.295 17.505 -17.848 1.00 92.62 469 ARG A CA 1
ATOM 3618 C C . ARG A 1 469 ? 1.307 18.139 -16.909 1.00 92.62 469 ARG A C 1
ATOM 3620 O O . ARG A 1 469 ? 1.033 19.210 -16.391 1.00 92.62 469 ARG A O 1
ATOM 3627 N N . PHE A 1 470 ? 2.430 17.481 -16.684 1.00 90.00 470 PHE A N 1
ATOM 3628 C CA . PHE A 1 470 ? 3.465 17.936 -15.767 1.00 90.00 470 PHE A CA 1
ATOM 3629 C C . PHE A 1 470 ? 4.584 18.639 -16.526 1.00 90.00 470 PHE A C 1
ATOM 3631 O O . PHE A 1 470 ? 5.030 18.139 -17.565 1.00 90.00 470 PHE A O 1
ATOM 3638 N N . GLY A 1 471 ? 5.051 19.763 -15.988 1.00 89.00 471 GLY A N 1
ATOM 3639 C CA . GLY A 1 471 ? 6.256 20.432 -16.474 1.00 89.00 471 GLY A CA 1
ATOM 3640 C C . GLY A 1 471 ? 7.508 19.553 -16.359 1.00 89.00 471 GLY A C 1
ATOM 3641 O O . GLY A 1 471 ? 7.502 18.511 -15.702 1.00 89.00 471 GLY A O 1
ATOM 3642 N N . LYS A 1 472 ? 8.600 19.996 -16.991 1.00 82.25 472 LYS A N 1
ATOM 3643 C CA . LYS A 1 472 ? 9.869 19.251 -17.073 1.00 82.25 472 LYS A CA 1
ATOM 3644 C C . LYS A 1 472 ? 10.432 18.847 -15.708 1.00 82.25 472 LYS A C 1
ATOM 3646 O O . LYS A 1 472 ? 10.898 17.722 -15.560 1.00 82.25 472 LYS A O 1
ATOM 3651 N N . ASP A 1 473 ? 10.346 19.757 -14.743 1.00 80.56 473 ASP A N 1
ATOM 3652 C CA . ASP A 1 473 ? 10.896 19.598 -13.394 1.00 80.56 473 ASP A CA 1
ATOM 3653 C C . ASP A 1 473 ? 9.780 19.424 -12.342 1.00 80.56 473 ASP A C 1
ATOM 3655 O O . ASP A 1 473 ? 10.018 19.517 -11.143 1.00 80.56 473 ASP A O 1
ATOM 3659 N N . GLU A 1 474 ? 8.540 19.185 -12.788 1.00 84.12 474 GLU A N 1
ATOM 3660 C CA . GLU A 1 474 ? 7.394 18.961 -11.905 1.00 84.12 474 GLU A CA 1
ATOM 3661 C C . GLU A 1 474 ? 7.260 17.465 -11.581 1.00 84.12 474 GLU A C 1
ATOM 3663 O O . GLU A 1 474 ? 7.218 16.602 -12.481 1.00 84.12 474 GLU A O 1
ATOM 3668 N N . ALA A 1 475 ? 7.159 17.168 -10.284 1.00 80.44 475 ALA A N 1
ATOM 3669 C CA . ALA A 1 475 ? 6.902 15.825 -9.791 1.00 80.44 475 ALA A CA 1
ATOM 3670 C C . ALA A 1 475 ? 5.566 15.307 -10.340 1.00 80.44 475 ALA A C 1
ATOM 3672 O O . ALA A 1 475 ? 4.547 16.002 -10.335 1.00 80.44 475 ALA A O 1
ATOM 3673 N N . ALA A 1 476 ? 5.575 14.079 -10.852 1.00 81.81 476 ALA A N 1
ATOM 3674 C CA . ALA A 1 476 ? 4.358 13.440 -11.335 1.00 81.81 476 ALA A CA 1
ATOM 3675 C C . ALA A 1 476 ? 3.659 12.676 -10.211 1.00 81.81 476 ALA A C 1
ATOM 3677 O O . ALA A 1 476 ? 4.307 12.126 -9.337 1.00 81.81 476 ALA A O 1
ATOM 3678 N N . GLY A 1 477 ? 2.334 12.577 -10.274 1.00 80.75 477 GLY A N 1
ATOM 3679 C CA . GLY A 1 477 ? 1.566 11.624 -9.472 1.00 80.75 477 GLY A CA 1
ATOM 3680 C C . GLY A 1 477 ? 1.122 10.412 -10.293 1.00 80.75 477 GLY A C 1
ATOM 3681 O O . GLY A 1 477 ? 1.113 10.440 -11.534 1.00 80.75 477 GLY A O 1
ATOM 3682 N N . TYR A 1 478 ? 0.678 9.355 -9.609 1.00 86.50 478 TYR A N 1
ATOM 3683 C CA . TYR A 1 478 ? -0.045 8.269 -10.273 1.00 86.50 478 TYR A CA 1
ATOM 3684 C C . TYR A 1 478 ? -1.374 8.816 -10.823 1.00 86.50 478 TYR A C 1
ATOM 3686 O O . TYR A 1 478 ? -2.037 9.594 -10.126 1.00 86.50 478 TYR A O 1
ATOM 3694 N N . PRO A 1 479 ? -1.807 8.463 -12.049 1.00 89.06 479 PRO A N 1
ATOM 3695 C CA . PRO A 1 479 ? -2.919 9.131 -12.702 1.00 89.06 479 PRO A CA 1
ATOM 3696 C C . PRO A 1 479 ? -4.223 8.602 -12.122 1.00 89.06 479 PRO A C 1
ATOM 3698 O O . PRO A 1 479 ? -4.817 7.649 -12.621 1.00 89.06 479 PRO A O 1
ATOM 3701 N N . THR A 1 480 ? -4.652 9.228 -11.034 1.00 90.06 480 THR A N 1
ATOM 3702 C CA . THR A 1 480 ? -5.915 8.954 -10.356 1.00 90.06 480 THR A CA 1
ATOM 3703 C C . THR A 1 480 ? -6.896 10.056 -10.713 1.00 90.06 480 THR A C 1
ATOM 3705 O O . THR A 1 480 ? -6.555 11.231 -10.622 1.00 90.06 480 THR A O 1
ATOM 3708 N N . LEU A 1 481 ? -8.121 9.702 -11.109 1.00 90.94 481 LEU A N 1
ATOM 3709 C CA . LEU A 1 481 ? -9.105 10.679 -11.600 1.00 90.94 481 LEU A CA 1
ATOM 3710 C C . LEU A 1 481 ? -9.386 11.802 -10.597 1.00 90.94 481 LEU A C 1
ATOM 3712 O O . LEU A 1 481 ? -9.491 12.961 -10.979 1.00 90.94 481 LEU A O 1
ATOM 3716 N N . CYS A 1 482 ? -9.453 11.492 -9.306 1.00 89.81 482 CYS A N 1
ATOM 3717 C CA . CYS A 1 482 ? -9.641 12.507 -8.272 1.00 89.81 482 CYS A CA 1
ATOM 3718 C C . CYS A 1 482 ? -8.398 13.371 -7.996 1.00 89.81 482 CYS A C 1
ATOM 3720 O O . CYS A 1 482 ? -8.508 14.347 -7.272 1.00 89.81 482 CYS A O 1
ATOM 3722 N N . LYS A 1 483 ? -7.240 13.041 -8.570 1.00 89.50 483 LYS A N 1
ATOM 3723 C CA . LYS A 1 483 ? -5.978 13.782 -8.416 1.00 89.50 483 LYS A CA 1
ATOM 3724 C C . LYS A 1 483 ? -5.518 14.446 -9.721 1.00 89.50 483 LYS A C 1
ATOM 3726 O O . LYS A 1 483 ? -4.347 14.782 -9.886 1.00 89.50 483 LYS A O 1
ATOM 3731 N N . GLY A 1 484 ? -6.427 14.574 -10.690 1.00 91.12 484 GLY A N 1
ATOM 3732 C CA . GLY A 1 484 ? -6.159 15.193 -11.987 1.00 91.12 484 GLY A CA 1
ATOM 3733 C C . GLY A 1 484 ? -6.283 16.717 -11.977 1.00 91.12 484 GLY A C 1
ATOM 3734 O O . GLY A 1 484 ? -7.006 17.283 -11.153 1.00 91.12 484 GLY A O 1
ATOM 3735 N N . ARG A 1 485 ? -5.616 17.369 -12.940 1.00 93.12 485 ARG A N 1
ATOM 3736 C CA . ARG A 1 485 ? -5.843 18.781 -13.278 1.00 93.12 485 ARG A CA 1
ATOM 3737 C C . ARG A 1 485 ? -6.855 18.869 -14.412 1.00 93.12 485 ARG A C 1
ATOM 3739 O O . ARG A 1 485 ? -6.594 18.388 -15.514 1.00 93.12 485 ARG A O 1
ATOM 3746 N N . TYR A 1 486 ? -7.983 19.516 -14.152 1.00 92.19 486 TYR A N 1
ATOM 3747 C CA . TYR A 1 486 ? -9.070 19.675 -15.117 1.00 92.19 486 TYR A CA 1
ATOM 3748 C C . TYR A 1 486 ? -9.320 21.149 -15.408 1.00 92.19 486 TYR A C 1
ATOM 3750 O O . TYR A 1 486 ? -9.066 22.008 -14.569 1.00 92.19 486 TYR A O 1
ATOM 3758 N N . ILE A 1 487 ? -9.831 21.434 -16.605 1.00 93.19 487 ILE A N 1
ATOM 3759 C CA . ILE A 1 487 ? -10.176 22.788 -17.041 1.00 93.19 487 ILE A CA 1
ATOM 3760 C C . ILE A 1 487 ? -11.694 22.954 -16.879 1.00 93.19 487 ILE A C 1
ATOM 3762 O O . ILE A 1 487 ? -12.449 22.395 -17.683 1.00 93.19 487 ILE A O 1
ATOM 3766 N N . PRO A 1 488 ? -12.178 23.671 -15.850 1.00 90.56 488 PRO A N 1
ATOM 3767 C CA . PRO A 1 488 ? -13.592 23.989 -15.737 1.00 90.56 488 PRO A CA 1
ATOM 3768 C C . PRO A 1 488 ? -13.996 24.972 -16.843 1.00 90.56 488 PRO A C 1
ATOM 3770 O O . PRO A 1 488 ? -13.174 25.709 -17.392 1.00 90.56 488 PRO A O 1
ATOM 3773 N N . LYS A 1 489 ? -15.288 25.005 -17.183 1.00 91.25 489 LYS A N 1
ATOM 3774 C CA . LYS A 1 489 ? -15.804 25.894 -18.232 1.00 91.25 489 LYS A CA 1
ATOM 3775 C C . LYS A 1 489 ? -15.486 27.358 -17.897 1.00 91.25 489 LYS A C 1
ATOM 3777 O O . LYS A 1 489 ? -16.047 27.904 -16.954 1.00 91.25 489 LYS A O 1
ATOM 3782 N N . GLY A 1 490 ? -14.630 27.986 -18.704 1.00 89.25 490 GLY A N 1
ATOM 3783 C CA . GLY A 1 490 ? -14.223 29.384 -18.528 1.00 89.25 490 GLY A CA 1
ATOM 3784 C C . GLY A 1 490 ? -13.150 29.623 -17.459 1.00 89.25 490 GLY A C 1
ATOM 3785 O O . GLY A 1 490 ? -12.959 30.772 -17.079 1.00 89.25 490 GLY A O 1
ATOM 3786 N N . GLY A 1 491 ? -12.475 28.577 -16.971 1.00 91.38 491 GLY A N 1
ATOM 3787 C CA . GLY A 1 491 ? -11.358 28.694 -16.030 1.00 91.38 491 GLY A CA 1
ATOM 3788 C C . GLY A 1 491 ? -10.059 28.087 -16.559 1.00 91.38 491 GLY A C 1
ATOM 3789 O O . GLY A 1 491 ? -9.968 27.668 -17.712 1.00 91.38 491 GLY A O 1
ATOM 3790 N N . GLU A 1 492 ? -9.056 28.038 -15.689 1.00 92.75 492 GLU A N 1
ATOM 3791 C CA . GLU A 1 492 ? -7.743 27.453 -15.967 1.00 92.75 492 GLU A CA 1
ATOM 3792 C C . GLU A 1 492 ? -7.630 26.034 -15.399 1.00 92.75 492 GLU A C 1
ATOM 3794 O O . GLU A 1 492 ? -8.440 25.611 -14.574 1.00 92.75 492 GLU A O 1
ATOM 3799 N N . ALA A 1 493 ? -6.618 25.286 -15.844 1.00 91.94 493 ALA A N 1
ATOM 3800 C CA . ALA A 1 493 ? -6.362 23.944 -15.337 1.00 91.94 493 ALA A CA 1
ATOM 3801 C C . ALA A 1 493 ? -6.040 23.976 -13.834 1.00 91.94 493 ALA A C 1
ATOM 3803 O O . ALA A 1 493 ? -5.068 24.601 -13.416 1.00 91.94 493 ALA A O 1
ATOM 3804 N N . SER A 1 494 ? -6.817 23.260 -13.025 1.00 92.12 494 SER A N 1
ATOM 3805 C CA . SER A 1 494 ? -6.622 23.190 -11.575 1.00 92.12 494 SER A CA 1
ATOM 3806 C C . SER A 1 494 ? -6.996 21.819 -11.013 1.00 92.12 494 SER A C 1
ATOM 3808 O O . SER A 1 494 ? -7.678 21.019 -11.661 1.00 92.12 494 SER A O 1
ATOM 3810 N N . TYR A 1 495 ? -6.512 21.523 -9.806 1.00 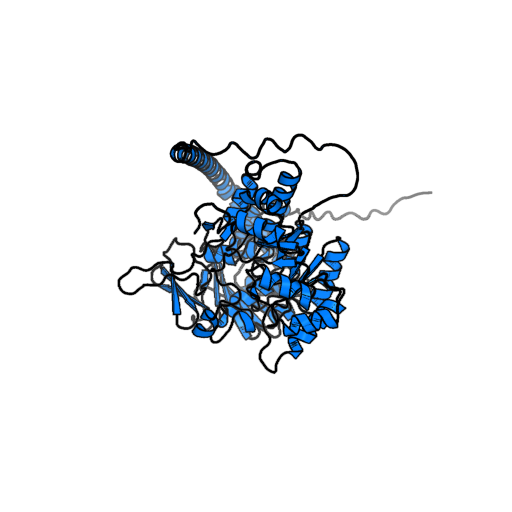90.12 495 TYR A N 1
ATOM 3811 C CA . TYR A 1 495 ? -6.913 20.333 -9.058 1.00 90.12 495 TYR A CA 1
ATOM 3812 C C . TYR A 1 495 ? -8.316 20.559 -8.486 1.00 90.12 495 TYR A C 1
ATOM 3814 O O . TYR A 1 495 ? -8.480 21.296 -7.519 1.00 90.12 495 TYR A O 1
ATOM 3822 N N . LEU A 1 496 ? -9.335 19.965 -9.117 1.00 88.06 496 LEU A N 1
ATOM 3823 C CA . LEU A 1 496 ? -10.738 20.210 -8.747 1.00 88.06 496 LEU A CA 1
ATOM 3824 C C . LEU A 1 496 ? -11.203 19.442 -7.506 1.00 88.06 496 LEU A C 1
ATOM 3826 O O . LEU A 1 496 ? -12.150 19.873 -6.856 1.00 88.06 496 LEU A O 1
ATOM 3830 N N . PHE A 1 497 ? -10.597 18.288 -7.219 1.00 86.31 497 PHE A N 1
ATOM 3831 C CA . PHE A 1 497 ? -11.007 17.433 -6.103 1.00 86.31 497 PHE A CA 1
ATOM 3832 C C . PHE A 1 497 ? -9.928 17.371 -5.032 1.00 86.31 497 PHE A C 1
ATOM 3834 O O . PHE A 1 497 ? -10.191 17.731 -3.894 1.00 86.31 497 PHE A O 1
ATOM 3841 N N . GLU A 1 498 ? -8.740 16.891 -5.398 1.00 85.44 498 GLU A N 1
ATOM 3842 C CA . GLU A 1 498 ? -7.619 16.742 -4.481 1.00 85.44 498 GLU A CA 1
ATOM 3843 C C . GLU A 1 498 ? -6.299 16.858 -5.249 1.00 85.44 498 GLU A C 1
ATOM 3845 O O . GLU A 1 498 ? -6.225 16.520 -6.438 1.00 85.44 498 GLU A O 1
ATOM 3850 N N . LYS A 1 499 ? -5.249 17.329 -4.582 1.00 86.81 499 LYS A N 1
ATOM 3851 C CA . LYS A 1 499 ? -3.888 17.289 -5.125 1.00 86.81 499 LYS A CA 1
ATOM 3852 C C . LYS A 1 499 ? -3.235 15.920 -4.878 1.00 86.81 499 LYS A C 1
ATOM 3854 O O . LYS A 1 499 ? -3.668 15.163 -4.008 1.00 86.81 499 LYS A O 1
ATOM 3859 N N . PRO A 1 500 ? -2.174 15.547 -5.611 1.00 84.44 500 PRO A N 1
ATOM 3860 C CA . PRO A 1 500 ? -1.390 14.351 -5.312 1.00 84.44 500 PRO A CA 1
ATOM 3861 C C . PRO A 1 500 ? -0.470 14.548 -4.092 1.00 84.44 500 PRO A C 1
ATOM 3863 O O . PRO A 1 500 ? 0.733 14.358 -4.195 1.00 84.44 500 PRO A O 1
ATOM 3866 N N . GLU A 1 501 ? -1.050 14.908 -2.945 1.00 86.31 501 GLU A N 1
ATOM 3867 C CA . GLU A 1 501 ? -0.346 15.134 -1.678 1.00 86.31 501 GLU A CA 1
ATOM 3868 C C . GLU A 1 501 ? -0.390 13.886 -0.776 1.00 86.31 501 GLU A C 1
ATOM 3870 O O . GLU A 1 501 ? -1.297 13.037 -0.853 1.00 86.31 501 GLU A O 1
ATOM 3875 N N . CYS A 1 502 ? 0.595 13.789 0.115 1.00 89.19 502 CYS A N 1
ATOM 3876 C CA . CYS A 1 502 ? 0.700 12.750 1.131 1.00 89.19 502 CYS A CA 1
ATOM 3877 C C . CYS A 1 502 ? 0.131 13.232 2.468 1.00 89.19 502 CYS A C 1
ATOM 3879 O O . CYS A 1 502 ? 0.562 14.260 2.988 1.00 89.19 502 CYS A O 1
ATOM 3881 N N . LEU A 1 503 ? -0.782 12.474 3.081 1.00 92.94 503 LEU A N 1
ATOM 3882 C CA . LEU A 1 503 ? -1.105 12.688 4.488 1.00 92.94 503 LEU A CA 1
ATOM 3883 C C . LEU A 1 503 ? 0.151 12.393 5.313 1.00 92.94 503 LEU A C 1
ATOM 3885 O O . LEU A 1 503 ? 0.716 11.311 5.185 1.00 92.94 503 LEU A O 1
ATOM 3889 N N . ASN A 1 504 ? 0.548 13.311 6.187 1.00 94.44 504 ASN A N 1
ATOM 3890 C CA . ASN A 1 504 ? 1.555 13.059 7.212 1.00 94.44 504 ASN A CA 1
ATOM 3891 C C . ASN A 1 504 ? 1.066 13.635 8.545 1.00 94.44 504 ASN A C 1
ATOM 3893 O O . ASN A 1 504 ? 0.958 14.843 8.707 1.00 94.44 504 ASN A O 1
ATOM 3897 N N . ALA A 1 505 ? 0.747 12.762 9.496 1.00 94.19 505 ALA A N 1
ATOM 3898 C CA . ALA A 1 505 ? 0.204 13.115 10.803 1.00 94.19 505 ALA A CA 1
ATOM 3899 C C . ALA A 1 505 ? 1.232 12.981 11.940 1.00 94.19 505 ALA A C 1
ATOM 3901 O O . ALA A 1 505 ? 0.832 12.861 13.096 1.00 94.19 505 ALA A O 1
ATOM 3902 N N . ALA A 1 506 ? 2.536 12.985 11.636 1.00 94.25 506 ALA A N 1
ATOM 3903 C CA . ALA A 1 506 ? 3.607 12.810 12.623 1.00 94.25 506 ALA A CA 1
ATOM 3904 C C . ALA A 1 506 ? 3.477 13.751 13.836 1.00 94.25 506 ALA A C 1
ATOM 3906 O O . ALA A 1 506 ? 3.579 13.313 14.979 1.00 94.25 506 ALA A O 1
ATOM 3907 N N . GLU A 1 507 ? 3.162 15.023 13.591 1.00 92.50 507 GLU A N 1
ATOM 3908 C CA . GLU A 1 507 ? 2.970 16.053 14.626 1.00 92.50 507 GLU A CA 1
ATOM 3909 C C . GLU A 1 507 ? 1.664 15.880 15.428 1.00 92.50 507 GLU A C 1
ATOM 3911 O O . GLU A 1 507 ? 1.514 16.442 16.509 1.00 92.50 507 GLU A O 1
ATOM 3916 N N . TYR A 1 508 ? 0.715 15.081 14.930 1.00 93.62 508 TYR A N 1
ATOM 3917 C CA . TYR A 1 508 ? -0.626 14.916 15.505 1.00 93.62 508 TYR A CA 1
ATOM 3918 C C . TYR A 1 508 ? -0.810 13.606 16.277 1.00 93.62 508 TYR A C 1
ATOM 3920 O O . TYR A 1 508 ? -1.897 13.359 16.797 1.00 93.62 508 TYR A O 1
ATOM 3928 N N . ILE A 1 509 ? 0.227 12.770 16.386 1.00 93.50 509 ILE A N 1
ATOM 3929 C CA . ILE A 1 509 ? 0.184 11.466 17.072 1.00 93.50 509 ILE A CA 1
ATOM 3930 C C . ILE A 1 509 ? -0.385 11.591 18.494 1.00 93.50 509 ILE A C 1
ATOM 3932 O O . ILE A 1 509 ? -1.326 10.877 18.847 1.00 93.50 509 ILE A O 1
ATOM 3936 N N . ALA A 1 510 ? 0.133 12.533 19.290 1.00 93.31 510 ALA A N 1
ATOM 3937 C CA . ALA A 1 510 ? -0.320 12.747 20.665 1.00 93.31 510 ALA A CA 1
ATOM 3938 C C . ALA A 1 510 ? -1.786 13.214 20.720 1.00 93.31 510 ALA A C 1
ATOM 3940 O O . ALA A 1 510 ? -2.577 12.706 21.514 1.00 93.31 510 ALA A O 1
ATOM 3941 N N . SER A 1 511 ? -2.182 14.135 19.836 1.00 94.69 511 SER A N 1
ATOM 3942 C CA . SER A 1 511 ? -3.558 14.642 19.774 1.00 94.69 511 SER A CA 1
ATOM 3943 C C . SER A 1 511 ? -4.557 13.583 19.304 1.00 94.69 511 SER A C 1
ATOM 3945 O O . SER A 1 511 ? -5.656 13.501 19.844 1.00 94.69 511 SER A O 1
ATOM 3947 N N . LEU A 1 512 ? -4.184 12.738 18.340 1.00 95.50 512 LEU A N 1
ATOM 3948 C CA . LEU A 1 512 ? -5.013 11.619 17.889 1.00 95.50 512 LEU A CA 1
ATOM 3949 C C . LEU A 1 512 ? -5.192 10.579 19.003 1.00 95.50 512 LEU A C 1
ATOM 3951 O O . LEU A 1 512 ? -6.303 10.100 19.228 1.00 95.50 512 LEU A O 1
ATOM 3955 N N . ARG A 1 513 ? -4.123 10.268 19.746 1.00 94.62 513 ARG A N 1
ATOM 3956 C CA . ARG A 1 513 ? -4.196 9.397 20.929 1.00 94.62 513 ARG A CA 1
ATOM 3957 C C . ARG A 1 513 ? -5.127 9.979 21.990 1.00 94.62 513 ARG A C 1
ATOM 3959 O O . ARG A 1 513 ? -5.974 9.258 22.512 1.00 94.62 513 ARG A O 1
ATOM 3966 N N . ALA A 1 514 ? -5.013 11.278 22.268 1.00 94.56 514 ALA A N 1
ATOM 3967 C CA . ALA A 1 514 ? -5.893 11.983 23.200 1.00 94.56 514 ALA A CA 1
ATOM 3968 C C . ALA A 1 514 ? -7.362 11.990 22.736 1.00 94.56 514 ALA A C 1
ATOM 3970 O O . ALA A 1 514 ? -8.260 11.873 23.564 1.00 94.56 514 ALA A O 1
ATOM 3971 N N . ALA A 1 515 ? -7.613 12.037 21.423 1.00 95.75 515 ALA A N 1
ATOM 3972 C CA . ALA A 1 515 ? -8.949 11.904 20.835 1.00 95.75 515 ALA A CA 1
ATOM 3973 C C . ALA A 1 515 ? -9.520 10.469 20.901 1.00 95.75 515 ALA A C 1
ATOM 3975 O O . ALA A 1 515 ? -10.648 10.230 20.471 1.00 95.75 515 ALA A O 1
ATOM 3976 N N . GLY A 1 516 ? -8.765 9.503 21.436 1.00 95.12 516 GLY A N 1
ATOM 3977 C CA . GLY A 1 516 ? -9.215 8.127 21.646 1.00 95.12 516 GLY A CA 1
ATOM 3978 C C . GLY A 1 516 ? -8.946 7.173 20.481 1.00 95.12 516 GLY A C 1
ATOM 3979 O O . GLY A 1 516 ? -9.550 6.099 20.427 1.00 95.12 516 GLY A O 1
ATOM 3980 N N . VAL A 1 517 ? -8.048 7.534 19.559 1.00 96.81 517 VAL A N 1
ATOM 3981 C CA . VAL A 1 517 ? -7.548 6.616 18.525 1.00 96.81 517 VAL A CA 1
ATOM 3982 C C . VAL A 1 517 ? -6.702 5.515 19.171 1.00 96.81 517 VAL A C 1
ATOM 3984 O O . VAL A 1 517 ? -5.839 5.789 20.005 1.00 96.81 517 VAL A O 1
ATOM 3987 N N . THR A 1 518 ? -6.935 4.263 18.775 1.00 96.69 518 THR A N 1
ATOM 3988 C CA . THR A 1 518 ? -6.252 3.079 19.329 1.00 96.69 518 THR A CA 1
ATOM 3989 C C . THR A 1 518 ? -5.314 2.398 18.332 1.00 96.69 518 THR A C 1
ATOM 3991 O O . THR A 1 518 ? -4.424 1.652 18.748 1.00 96.69 518 THR A O 1
ATOM 3994 N N . SER A 1 519 ? -5.474 2.663 17.031 1.00 97.81 519 SER A N 1
ATOM 3995 C CA . SER A 1 519 ? -4.599 2.145 15.976 1.00 97.81 519 SER A CA 1
ATOM 3996 C C . SER A 1 519 ? -4.249 3.222 14.950 1.00 97.81 519 SER A C 1
ATOM 3998 O O . SER A 1 519 ? -5.114 3.944 14.447 1.00 97.81 519 SER A O 1
ATOM 4000 N N . PHE A 1 520 ? -2.963 3.320 14.632 1.00 98.00 520 PHE A N 1
ATOM 4001 C CA . PHE A 1 520 ? -2.432 4.183 13.591 1.00 98.00 520 PHE A CA 1
ATOM 4002 C C . PHE A 1 520 ? -2.069 3.366 12.367 1.00 98.00 520 PHE A C 1
ATOM 4004 O O . PHE A 1 520 ? -1.182 2.512 12.396 1.00 98.00 520 PHE A O 1
ATOM 4011 N N . LYS A 1 521 ? -2.748 3.669 11.266 1.00 97.75 521 LYS A N 1
ATOM 4012 C CA . LYS A 1 521 ? -2.595 2.969 10.002 1.00 97.75 521 LYS A CA 1
ATOM 4013 C C . LYS A 1 521 ? -1.715 3.743 9.037 1.00 97.75 521 LYS A C 1
ATOM 4015 O O . LYS A 1 521 ? -1.975 4.908 8.727 1.00 97.75 521 LYS A O 1
ATOM 4020 N N . ILE A 1 522 ? -0.718 3.062 8.493 1.00 97.50 522 ILE A N 1
ATOM 4021 C CA . ILE A 1 522 ? 0.063 3.556 7.361 1.00 97.50 522 ILE A CA 1
ATOM 4022 C C . ILE A 1 522 ? -0.598 3.065 6.062 1.00 97.50 522 ILE A C 1
ATOM 4024 O O . ILE A 1 522 ? -0.899 1.878 5.899 1.00 97.50 522 ILE A O 1
ATOM 4028 N N . GLU A 1 523 ? -0.844 3.971 5.119 1.00 93.81 523 GLU A N 1
ATOM 4029 C CA . GLU A 1 523 ? -1.262 3.613 3.762 1.00 93.81 523 GLU A CA 1
ATOM 4030 C C . GLU A 1 523 ? -0.041 3.331 2.882 1.00 93.81 523 GLU A C 1
ATOM 4032 O O . GLU A 1 523 ? 1.014 3.953 3.025 1.00 93.81 523 GLU A O 1
ATOM 4037 N N . GLY A 1 524 ? -0.193 2.394 1.943 1.00 91.25 524 GLY A N 1
ATOM 4038 C CA . GLY A 1 524 ? 0.844 2.126 0.946 1.00 91.25 524 GLY A CA 1
ATOM 4039 C C . GLY A 1 524 ? 1.083 0.658 0.629 1.00 91.25 524 GLY A C 1
ATOM 4040 O O . GLY A 1 524 ? 2.222 0.291 0.387 1.00 91.25 524 GLY A O 1
ATOM 4041 N N . ARG A 1 525 ? 0.050 -0.201 0.575 1.00 93.56 525 ARG A N 1
ATOM 4042 C CA . ARG A 1 525 ? 0.244 -1.617 0.180 1.00 93.56 525 ARG A CA 1
ATOM 4043 C C . ARG A 1 525 ? 0.902 -1.791 -1.188 1.00 93.56 525 ARG A C 1
ATOM 4045 O O . ARG A 1 525 ? 1.497 -2.822 -1.432 1.00 93.56 525 ARG A O 1
ATOM 4052 N N . GLN A 1 526 ? 0.793 -0.803 -2.069 1.00 88.81 526 GLN A N 1
ATOM 4053 C CA . GLN A 1 526 ? 1.440 -0.814 -3.382 1.00 88.81 526 GLN A CA 1
ATOM 4054 C C . GLN A 1 526 ? 2.908 -0.386 -3.346 1.00 88.81 526 GLN A C 1
ATOM 4056 O O . GLN A 1 526 ? 3.586 -0.528 -4.355 1.00 88.81 526 GLN A O 1
ATOM 4061 N N . ARG A 1 527 ? 3.377 0.205 -2.243 1.00 89.62 527 ARG A N 1
ATOM 4062 C CA . ARG A 1 527 ? 4.736 0.732 -2.137 1.00 89.62 527 ARG A CA 1
ATOM 4063 C C . ARG A 1 527 ? 5.723 -0.403 -1.875 1.00 89.62 527 ARG A C 1
ATOM 4065 O O . ARG A 1 527 ? 5.333 -1.496 -1.464 1.00 89.62 527 ARG A O 1
ATOM 4072 N N . SER A 1 528 ? 6.998 -0.147 -2.155 1.00 87.94 528 SER A N 1
ATOM 4073 C CA . SER A 1 528 ? 8.045 -1.153 -1.985 1.00 87.94 528 SER A CA 1
ATOM 4074 C C . SER A 1 528 ? 8.280 -1.496 -0.514 1.00 87.94 528 SER A C 1
ATOM 4076 O O . SER A 1 528 ? 7.923 -0.737 0.393 1.00 87.94 528 SER A O 1
ATOM 4078 N N . ARG A 1 529 ? 8.988 -2.604 -0.269 1.00 88.56 529 ARG A N 1
ATOM 4079 C CA . ARG A 1 529 ? 9.473 -2.924 1.079 1.00 88.56 529 ARG A CA 1
ATOM 4080 C C . ARG A 1 529 ? 10.329 -1.804 1.690 1.00 88.56 529 ARG A C 1
ATOM 4082 O O . ARG A 1 529 ? 10.288 -1.643 2.899 1.00 88.56 529 ARG A O 1
ATOM 4089 N N . PHE A 1 530 ? 11.065 -1.030 0.876 1.00 89.00 530 PHE A N 1
ATOM 4090 C CA . PHE A 1 530 ? 11.879 0.101 1.343 1.00 89.00 530 PHE A CA 1
ATOM 4091 C C . PHE A 1 530 ? 11.003 1.160 2.004 1.00 89.00 530 PHE A C 1
ATOM 4093 O O . PHE A 1 530 ? 11.200 1.480 3.171 1.00 89.00 530 PHE A O 1
ATOM 4100 N N . TYR A 1 531 ? 9.979 1.629 1.282 1.00 92.12 531 TYR A N 1
ATOM 4101 C CA . TYR A 1 531 ? 9.004 2.575 1.817 1.00 92.12 531 TYR A CA 1
ATOM 4102 C C . TYR A 1 531 ? 8.390 2.044 3.114 1.00 92.12 531 TYR A C 1
ATOM 4104 O O . TYR A 1 531 ? 8.326 2.760 4.109 1.00 92.12 531 TYR A O 1
ATOM 4112 N N . THR A 1 532 ? 7.980 0.773 3.126 1.00 94.06 532 THR A N 1
ATOM 4113 C CA . THR A 1 532 ? 7.389 0.163 4.317 1.00 94.06 532 THR A CA 1
ATOM 4114 C C . THR A 1 532 ? 8.363 0.149 5.498 1.00 94.06 532 THR A C 1
ATOM 4116 O O . THR A 1 532 ? 7.972 0.567 6.584 1.00 94.06 532 THR A O 1
ATOM 4119 N N . THR A 1 533 ? 9.616 -0.276 5.310 1.00 94.50 533 THR A N 1
ATOM 4120 C CA . THR A 1 533 ? 10.648 -0.259 6.362 1.00 94.50 533 THR A CA 1
ATOM 4121 C C . THR A 1 533 ? 10.854 1.146 6.912 1.00 94.50 533 THR A C 1
ATOM 4123 O O . THR A 1 533 ? 10.824 1.341 8.128 1.00 94.50 533 THR A O 1
ATOM 4126 N N . GLU A 1 534 ? 11.045 2.123 6.027 1.00 95.19 534 GLU A N 1
ATOM 4127 C CA . GLU A 1 534 ? 11.383 3.493 6.401 1.00 95.19 534 GLU A CA 1
ATOM 4128 C C . GLU A 1 534 ? 10.237 4.169 7.153 1.00 95.19 534 GLU A C 1
ATOM 4130 O O . GLU A 1 534 ? 10.427 4.640 8.275 1.00 95.19 534 GLU A O 1
ATOM 4135 N N . VAL A 1 535 ? 9.021 4.144 6.596 1.00 96.75 535 VAL A N 1
ATOM 4136 C CA . VAL A 1 535 ? 7.854 4.774 7.226 1.00 96.75 535 VAL A CA 1
ATOM 4137 C C . VAL A 1 535 ? 7.542 4.112 8.568 1.00 96.75 535 VAL A C 1
ATOM 4139 O O . VAL A 1 535 ? 7.308 4.814 9.553 1.00 96.75 535 VAL A O 1
ATOM 4142 N N . VAL A 1 536 ? 7.577 2.777 8.652 1.00 98.19 536 VAL A N 1
ATOM 4143 C CA . VAL A 1 536 ? 7.333 2.070 9.920 1.00 98.19 536 VAL A CA 1
ATOM 4144 C C . VAL A 1 536 ? 8.397 2.422 10.956 1.00 98.19 536 VAL A C 1
ATOM 4146 O O . VAL A 1 536 ? 8.037 2.725 12.092 1.00 98.19 536 VAL A O 1
ATOM 4149 N N . SER A 1 537 ? 9.677 2.453 10.576 1.00 97.81 537 SER A N 1
ATOM 4150 C CA . SER A 1 537 ? 10.772 2.814 11.487 1.00 97.81 537 SER A CA 1
ATOM 4151 C C . SER A 1 537 ? 10.630 4.248 12.000 1.00 97.81 537 SER A C 1
ATOM 4153 O O . SER A 1 537 ? 10.792 4.501 13.195 1.00 97.81 537 SER A O 1
ATOM 4155 N N . CYS A 1 538 ? 10.275 5.187 11.119 1.00 97.75 538 CYS A N 1
ATOM 4156 C CA . CYS A 1 538 ? 10.031 6.580 11.480 1.00 97.75 538 CYS A CA 1
ATOM 4157 C C . CYS A 1 538 ? 8.869 6.713 12.472 1.00 97.75 538 CYS A C 1
ATOM 4159 O O . CYS A 1 538 ? 9.029 7.321 13.531 1.00 97.75 538 CYS A O 1
ATOM 4161 N N . PHE A 1 539 ? 7.713 6.107 12.187 1.00 97.81 539 PHE A N 1
ATOM 4162 C CA . PHE A 1 539 ? 6.572 6.168 13.103 1.00 97.81 539 PHE A CA 1
ATOM 4163 C C . PHE A 1 539 ? 6.801 5.397 14.396 1.00 97.81 539 PHE A C 1
ATOM 4165 O O . PHE A 1 539 ? 6.318 5.829 15.442 1.00 97.81 539 PHE A O 1
ATOM 4172 N N . ARG A 1 540 ? 7.571 4.306 14.369 1.00 97.38 540 ARG A N 1
ATOM 4173 C CA . ARG A 1 540 ? 7.987 3.625 15.594 1.00 97.38 540 ARG A CA 1
ATOM 4174 C C . ARG A 1 540 ? 8.809 4.560 16.474 1.00 97.38 540 ARG A C 1
ATOM 4176 O O . ARG A 1 540 ? 8.464 4.722 17.639 1.00 97.38 540 ARG A O 1
ATOM 4183 N N . ALA A 1 541 ? 9.812 5.234 15.909 1.00 96.56 541 ALA A N 1
ATOM 4184 C CA . ALA A 1 541 ? 10.631 6.201 16.637 1.00 96.56 541 ALA A CA 1
ATOM 4185 C C . ALA A 1 541 ? 9.800 7.361 17.212 1.00 96.56 541 ALA A C 1
ATOM 4187 O O . ALA A 1 541 ? 10.002 7.745 18.363 1.00 96.56 541 ALA A O 1
ATOM 4188 N N . LEU A 1 542 ? 8.836 7.887 16.448 1.00 96.50 542 LEU A N 1
ATOM 4189 C CA . LEU A 1 542 ? 7.929 8.942 16.915 1.00 96.50 542 LEU A CA 1
ATOM 4190 C C . LEU A 1 542 ? 7.035 8.475 18.070 1.00 96.50 542 LEU A C 1
ATOM 4192 O O . LEU A 1 542 ? 6.861 9.202 19.045 1.00 96.50 542 LEU A O 1
ATOM 4196 N N . LEU A 1 543 ? 6.493 7.260 17.989 1.00 95.38 543 LEU A N 1
ATOM 4197 C CA . LEU A 1 543 ? 5.665 6.688 19.050 1.00 95.38 543 LEU A CA 1
ATOM 4198 C C . LEU A 1 543 ? 6.478 6.370 20.310 1.00 95.38 543 LEU A C 1
ATOM 4200 O O . LEU A 1 543 ? 5.987 6.564 21.416 1.00 95.38 543 LEU A O 1
ATOM 4204 N N . ASP A 1 544 ? 7.717 5.907 20.159 1.00 94.31 544 ASP A N 1
ATOM 4205 C CA . ASP A 1 544 ? 8.606 5.626 21.290 1.00 94.31 544 ASP A CA 1
ATOM 4206 C C . ASP A 1 544 ? 9.056 6.931 21.976 1.00 94.31 544 ASP A C 1
ATOM 4208 O O . ASP A 1 544 ? 9.181 6.992 23.205 1.00 94.31 544 ASP A O 1
ATOM 4212 N N . ALA A 1 545 ? 9.250 8.001 21.196 1.00 92.88 545 ALA A N 1
ATOM 4213 C CA . ALA A 1 545 ? 9.498 9.346 21.705 1.00 92.88 545 ALA A CA 1
ATOM 4214 C C . ALA A 1 545 ? 8.283 9.901 22.465 1.00 92.88 545 ALA A C 1
ATOM 4216 O O . ALA A 1 545 ? 8.450 10.346 23.602 1.00 92.88 545 ALA A O 1
ATOM 4217 N N . GLU A 1 546 ? 7.077 9.804 21.896 1.00 93.00 546 GLU A N 1
ATOM 4218 C CA . GLU A 1 546 ? 5.828 10.228 22.549 1.00 93.00 546 GLU A CA 1
ATOM 4219 C C . GLU A 1 546 ? 5.585 9.459 23.851 1.00 93.00 546 GLU A C 1
ATOM 4221 O O . GLU A 1 546 ? 5.332 10.073 24.887 1.00 93.00 546 GLU A O 1
ATOM 4226 N N . ALA A 1 547 ? 5.783 8.137 23.848 1.00 90.44 547 ALA A N 1
ATOM 4227 C CA . ALA A 1 547 ? 5.674 7.306 25.046 1.00 90.44 547 ALA A CA 1
ATOM 4228 C C . ALA A 1 547 ? 6.693 7.687 26.137 1.00 90.44 547 ALA A C 1
ATOM 4230 O O . ALA A 1 547 ? 6.459 7.435 27.319 1.00 90.44 547 ALA A O 1
ATOM 4231 N N . SER A 1 548 ? 7.805 8.316 25.750 1.00 91.31 548 SER A N 1
ATOM 4232 C CA . SER A 1 548 ? 8.829 8.854 26.653 1.00 91.31 548 SER A CA 1
ATOM 4233 C C . SER A 1 548 ? 8.602 10.331 27.020 1.00 91.31 548 SER A C 1
ATOM 4235 O O . SER A 1 548 ? 9.497 10.957 27.590 1.00 91.31 548 SER A O 1
ATOM 4237 N N . GLY A 1 549 ? 7.449 10.911 26.670 1.00 90.12 549 GLY A N 1
ATOM 4238 C CA . GLY A 1 549 ? 7.095 12.307 26.945 1.00 90.12 549 GLY A CA 1
ATOM 4239 C C . GLY A 1 549 ? 7.778 13.338 26.039 1.00 90.12 549 GLY A C 1
ATOM 4240 O O . GLY A 1 549 ? 7.802 14.520 26.376 1.00 90.12 549 GLY A O 1
ATOM 4241 N N . LYS A 1 550 ? 8.364 12.921 24.910 1.00 90.56 550 LYS A N 1
ATOM 4242 C CA . LYS A 1 550 ? 9.004 13.817 23.934 1.00 90.56 550 LYS A CA 1
ATOM 4243 C C . LYS A 1 550 ? 8.056 14.123 22.773 1.00 90.56 550 LYS A C 1
ATOM 4245 O O . LYS A 1 550 ? 7.317 13.251 22.328 1.00 90.56 550 LYS A O 1
ATOM 4250 N N . SER A 1 551 ? 8.113 15.344 22.244 1.00 88.44 551 SER A N 1
ATOM 4251 C CA . SER A 1 551 ? 7.374 15.717 21.032 1.00 88.44 551 SER A CA 1
ATOM 4252 C C . SER A 1 551 ? 8.071 15.219 19.760 1.00 88.44 551 SER A C 1
ATOM 4254 O O . SER A 1 551 ? 9.273 14.931 19.762 1.00 88.44 551 SER A O 1
ATOM 4256 N N . ALA A 1 552 ? 7.325 15.166 18.653 1.00 86.25 552 ALA A N 1
ATOM 4257 C CA . ALA A 1 552 ? 7.853 14.827 17.330 1.00 86.25 552 ALA A CA 1
ATOM 4258 C C . ALA A 1 552 ? 9.005 15.756 16.893 1.00 86.25 552 ALA A C 1
ATOM 4260 O O . ALA A 1 552 ? 9.973 15.289 16.296 1.00 86.25 552 ALA A O 1
ATOM 4261 N N . ASP A 1 553 ? 8.957 17.036 17.279 1.00 88.44 553 ASP A N 1
ATOM 4262 C CA . ASP A 1 553 ? 9.982 18.047 16.965 1.00 88.44 553 ASP A CA 1
ATOM 4263 C C . ASP A 1 553 ? 11.364 17.714 17.541 1.00 88.44 553 ASP A C 1
ATOM 4265 O O . ASP A 1 553 ? 12.380 18.240 17.089 1.00 88.44 553 ASP A O 1
ATOM 4269 N N . SER A 1 554 ? 11.431 16.808 18.523 1.00 90.56 554 SER A N 1
ATOM 4270 C CA . SER A 1 554 ? 12.702 16.303 19.051 1.00 90.56 554 SER A CA 1
ATOM 4271 C C . SER A 1 554 ? 13.442 15.358 18.091 1.00 90.56 554 SER A C 1
ATOM 4273 O O . SER A 1 554 ? 14.587 14.994 18.362 1.00 90.56 554 SER A O 1
ATOM 4275 N N . LEU A 1 555 ? 12.812 14.969 16.976 1.00 93.56 555 LEU A N 1
ATOM 4276 C CA . LEU A 1 555 ? 13.337 14.049 15.964 1.00 93.56 555 LEU A CA 1
ATOM 4277 C C . LEU A 1 555 ? 13.282 14.662 14.544 1.00 93.56 555 LEU A C 1
ATOM 4279 O O . LEU A 1 555 ? 12.644 14.094 13.653 1.00 93.56 555 LEU A O 1
ATOM 4283 N N . PRO A 1 556 ? 13.964 15.793 14.281 1.00 93.12 556 PRO A N 1
ATOM 4284 C CA . PRO A 1 556 ? 13.892 16.484 12.989 1.00 93.12 556 PRO A CA 1
ATOM 4285 C C . PRO A 1 556 ? 14.347 15.610 11.810 1.00 93.12 556 PRO A C 1
ATOM 4287 O O . PRO A 1 556 ? 13.736 15.648 10.745 1.00 93.12 556 PRO A O 1
ATOM 4290 N N . ASP A 1 557 ? 15.354 14.754 12.008 1.00 93.38 557 ASP A N 1
ATOM 4291 C CA . ASP A 1 557 ? 15.830 13.828 10.971 1.00 93.38 557 ASP A CA 1
ATOM 4292 C C . ASP A 1 557 ? 14.765 12.789 10.584 1.00 93.38 557 ASP A C 1
ATOM 4294 O O . ASP A 1 557 ? 14.662 12.393 9.424 1.00 93.38 557 ASP A O 1
ATOM 4298 N N . VAL A 1 558 ? 13.932 12.366 11.542 1.00 94.50 558 VAL A N 1
ATOM 4299 C CA . VAL A 1 558 ? 12.824 11.431 11.294 1.00 94.50 558 VAL A CA 1
ATOM 4300 C C . VAL A 1 558 ? 11.715 12.115 10.501 1.00 94.50 558 VAL A C 1
ATOM 4302 O O . VAL A 1 558 ? 11.180 11.519 9.566 1.00 94.50 558 VAL A O 1
ATOM 4305 N N . LEU A 1 559 ? 11.395 13.367 10.840 1.00 92.81 559 LEU A N 1
ATOM 4306 C CA . LEU A 1 559 ? 10.406 14.165 10.114 1.00 92.81 559 LEU A CA 1
ATOM 4307 C C . LEU A 1 559 ? 10.855 14.456 8.677 1.00 92.81 559 LEU A C 1
ATOM 4309 O O . LEU A 1 559 ? 10.052 14.343 7.754 1.00 92.81 559 LEU A O 1
ATOM 4313 N N . ASN A 1 560 ? 12.138 14.764 8.475 1.00 91.06 560 ASN A N 1
ATOM 4314 C CA . ASN A 1 560 ? 12.700 14.975 7.142 1.00 91.06 560 ASN A CA 1
ATOM 4315 C C . ASN A 1 560 ? 12.636 13.697 6.292 1.00 91.06 560 ASN A C 1
ATOM 4317 O O . ASN A 1 560 ? 12.151 13.753 5.168 1.00 91.06 560 ASN A O 1
ATOM 4321 N N . ARG A 1 561 ? 12.994 12.532 6.853 1.00 91.12 561 ARG A N 1
ATOM 4322 C CA . ARG A 1 561 ? 12.851 11.243 6.148 1.00 91.12 561 ARG A CA 1
ATOM 4323 C C . ARG A 1 561 ? 11.408 10.948 5.739 1.00 91.12 561 ARG A C 1
ATOM 4325 O O . ARG A 1 561 ? 11.178 10.457 4.641 1.00 91.12 561 ARG A O 1
ATOM 4332 N N . LEU A 1 562 ? 10.424 11.251 6.593 1.00 92.38 562 LEU A N 1
ATOM 4333 C CA . LEU A 1 562 ? 9.008 11.104 6.228 1.00 92.38 562 LEU A CA 1
ATOM 4334 C C . LEU A 1 562 ? 8.617 12.026 5.067 1.00 92.38 562 LEU A C 1
ATOM 4336 O O . LEU A 1 562 ? 7.890 11.589 4.174 1.00 92.38 562 LEU A O 1
ATOM 4340 N N . ARG A 1 563 ? 9.137 13.257 5.044 1.00 89.00 563 ARG A N 1
ATOM 4341 C CA . ARG A 1 563 ? 8.909 14.207 3.948 1.00 89.00 563 ARG A CA 1
ATOM 4342 C C . ARG A 1 563 ? 9.476 13.703 2.625 1.00 89.00 563 ARG A C 1
ATOM 4344 O O . ARG A 1 563 ? 8.789 13.781 1.611 1.00 89.00 563 ARG A O 1
ATOM 4351 N N . ASP A 1 564 ? 10.664 13.108 2.644 1.00 86.50 564 ASP A N 1
ATOM 4352 C CA . ASP A 1 564 ? 11.298 12.535 1.448 1.00 86.50 564 ASP A CA 1
ATOM 4353 C C . ASP A 1 564 ? 10.507 11.343 0.869 1.00 86.50 564 ASP A C 1
ATOM 4355 O O . ASP A 1 564 ? 10.620 11.014 -0.312 1.00 86.50 564 ASP A O 1
ATOM 4359 N N . LEU A 1 565 ? 9.664 10.702 1.687 1.00 87.50 565 LEU A N 1
ATOM 4360 C CA . LEU A 1 565 ? 8.807 9.577 1.294 1.00 87.50 565 LEU A CA 1
ATOM 4361 C C . LEU A 1 565 ? 7.408 10.013 0.822 1.00 87.50 565 LEU A C 1
ATOM 4363 O O . LEU A 1 565 ? 6.622 9.164 0.375 1.00 87.50 565 LEU A O 1
ATOM 4367 N N . ALA A 1 566 ? 7.080 11.306 0.918 1.00 83.88 566 ALA A N 1
ATOM 4368 C CA . ALA A 1 566 ? 5.775 11.843 0.560 1.00 83.88 566 ALA A CA 1
ATOM 4369 C C . ALA A 1 566 ? 5.478 11.688 -0.942 1.00 83.88 566 ALA A C 1
ATOM 4371 O O . ALA A 1 566 ? 6.290 12.004 -1.811 1.00 83.88 566 ALA A O 1
ATOM 4372 N N . GLU A 1 567 ? 4.273 11.205 -1.266 1.00 75.56 567 GLU A N 1
ATOM 4373 C CA . GLU A 1 567 ? 3.767 11.226 -2.642 1.00 75.56 567 GLU A CA 1
ATOM 4374 C C . GLU A 1 567 ? 3.782 12.658 -3.198 1.00 75.56 567 GLU A C 1
ATOM 4376 O O . GLU A 1 567 ? 3.351 13.589 -2.525 1.00 75.56 567 GLU A O 1
ATOM 4381 N N . GLY A 1 568 ? 4.294 12.823 -4.421 1.00 69.69 568 GLY A N 1
ATOM 4382 C CA . GLY A 1 568 ? 4.334 14.121 -5.097 1.00 69.69 568 GLY A CA 1
ATOM 4383 C C . GLY A 1 568 ? 5.310 15.136 -4.493 1.00 69.69 568 GLY A C 1
ATOM 4384 O O . GLY A 1 568 ? 5.383 16.249 -5.001 1.00 69.69 568 GLY A O 1
ATOM 4385 N N . GLY A 1 569 ? 6.061 14.774 -3.443 1.00 74.56 569 GLY A N 1
ATOM 4386 C CA . GLY A 1 569 ? 6.941 15.697 -2.718 1.00 74.56 569 GLY A CA 1
ATOM 4387 C C . GLY A 1 569 ? 6.196 16.762 -1.904 1.00 74.56 569 GLY A C 1
ATOM 4388 O O . GLY A 1 569 ? 6.825 17.684 -1.391 1.00 74.56 569 GLY A O 1
ATOM 4389 N N . GLU A 1 570 ? 4.870 16.646 -1.779 1.00 81.88 570 GLU A N 1
ATOM 4390 C CA . GLU A 1 570 ? 4.023 17.569 -1.025 1.00 81.88 570 GLU A CA 1
ATOM 4391 C C . GLU A 1 570 ? 3.315 16.824 0.116 1.00 81.88 570 GLU A C 1
ATOM 4393 O O . GLU A 1 570 ? 2.826 15.699 -0.036 1.00 81.88 570 GLU A O 1
ATOM 4398 N N . GLU A 1 571 ? 3.239 17.465 1.282 1.00 89.38 571 GLU A N 1
ATOM 4399 C CA . GLU A 1 571 ? 2.567 16.920 2.456 1.00 89.38 571 GLU A CA 1
ATOM 4400 C C . GLU A 1 571 ? 1.325 17.726 2.814 1.00 89.38 571 GLU A C 1
ATOM 4402 O O . GLU A 1 571 ? 1.301 18.954 2.740 1.00 89.38 571 GLU A O 1
ATOM 4407 N N . THR A 1 572 ? 0.331 17.029 3.344 1.00 89.44 572 THR A N 1
ATOM 4408 C CA . THR A 1 572 ? -0.855 17.619 3.944 1.00 89.44 572 THR A CA 1
ATOM 4409 C C . THR A 1 572 ? -1.110 17.020 5.313 1.00 89.44 572 THR A C 1
ATOM 4411 O O . THR A 1 572 ? -0.788 15.866 5.604 1.00 89.44 572 THR A O 1
ATOM 4414 N N . ARG A 1 573 ? -1.694 17.831 6.191 1.00 90.31 573 ARG A N 1
ATOM 4415 C CA . ARG A 1 573 ? -2.179 17.391 7.504 1.00 90.31 573 ARG A CA 1
ATOM 4416 C C . ARG A 1 573 ? -3.666 17.015 7.454 1.00 90.31 573 ARG A C 1
ATOM 4418 O O . ARG A 1 573 ? -4.212 16.533 8.443 1.00 90.31 573 ARG A O 1
ATOM 4425 N N . GLY A 1 574 ? -4.311 17.216 6.299 1.00 87.12 574 GLY A N 1
ATOM 4426 C CA . GLY A 1 574 ? -5.730 16.957 6.085 1.00 87.12 574 GLY A CA 1
ATOM 4427 C C . GLY A 1 574 ? -6.611 17.624 7.142 1.00 87.12 574 GLY A C 1
ATOM 4428 O O . GLY A 1 574 ? -6.294 18.694 7.667 1.00 87.12 574 GLY A O 1
ATOM 4429 N N . ALA A 1 575 ? -7.693 16.937 7.505 1.00 87.12 575 ALA A N 1
ATOM 4430 C CA . ALA A 1 575 ? -8.661 17.404 8.493 1.00 87.12 575 ALA A CA 1
ATOM 4431 C C . ALA A 1 575 ? -8.103 17.555 9.924 1.00 87.12 575 ALA A C 1
ATOM 4433 O O . ALA A 1 575 ? -8.783 18.115 10.784 1.00 87.12 575 ALA A O 1
ATOM 4434 N N . TYR A 1 576 ? -6.879 17.092 10.204 1.00 87.62 576 TYR A N 1
ATOM 4435 C CA . TYR A 1 576 ? -6.269 17.229 11.531 1.00 87.62 576 TYR A CA 1
ATOM 4436 C C . TYR A 1 576 ? -5.807 18.666 11.816 1.00 87.62 576 TYR A C 1
ATOM 4438 O O . TYR A 1 576 ? -5.720 19.073 12.977 1.00 87.62 576 TYR A O 1
ATOM 4446 N N . ARG A 1 577 ? -5.570 19.471 10.771 1.00 85.12 577 ARG A N 1
ATOM 4447 C CA . ARG A 1 577 ? -5.256 20.898 10.903 1.00 85.12 577 ARG A CA 1
ATOM 4448 C C . ARG A 1 577 ? -6.533 21.733 11.064 1.00 85.12 577 ARG A C 1
ATOM 4450 O O . ARG A 1 577 ? -7.518 21.549 10.353 1.00 85.12 577 ARG A O 1
ATOM 4457 N N . LYS A 1 578 ? -6.492 22.732 11.955 1.00 73.62 578 LYS A N 1
ATOM 4458 C CA . LYS A 1 578 ? -7.571 23.726 12.102 1.00 73.62 578 LYS A CA 1
ATOM 4459 C C . LYS A 1 578 ? -7.768 24.538 10.816 1.00 73.62 578 LYS A C 1
ATOM 4461 O O . LYS A 1 578 ? -6.796 24.980 10.212 1.00 73.62 578 LYS A O 1
ATOM 4466 N N . GLY A 1 579 ? -9.029 24.787 10.457 1.00 65.56 579 GLY A N 1
ATOM 4467 C CA . GLY A 1 579 ? -9.394 25.591 9.283 1.00 65.56 579 GLY A CA 1
ATOM 4468 C C . GLY A 1 579 ? -9.236 24.866 7.944 1.00 65.56 579 GLY A C 1
ATOM 4469 O O . GLY A 1 579 ? -9.113 25.521 6.919 1.00 65.56 579 GLY A O 1
ATOM 4470 N N . TRP A 1 580 ? -9.194 23.530 7.953 1.00 70.50 580 TRP A N 1
ATOM 4471 C CA . TRP A 1 580 ? -9.094 22.724 6.735 1.00 70.50 580 TRP A CA 1
ATOM 4472 C C . TRP A 1 580 ? -10.373 22.744 5.869 1.00 70.50 580 TRP A C 1
ATOM 4474 O O . TRP A 1 580 ? -10.273 22.583 4.657 1.00 70.50 580 TRP A O 1
ATOM 4484 N N . ARG A 1 581 ? -11.557 22.936 6.475 1.00 64.38 581 ARG A N 1
ATOM 4485 C CA . ARG A 1 581 ? -12.853 23.006 5.771 1.00 64.38 581 ARG A CA 1
ATOM 4486 C C . ARG A 1 581 ? -13.265 24.425 5.420 1.00 64.38 581 ARG A C 1
ATOM 4488 O O . ARG A 1 581 ? -13.042 25.310 6.278 1.00 64.38 581 ARG A O 1
#

Organism: Zymomonas mobilis subsp. mobilis (strain ATCC 10988 / DSM 424 / LMG 404 / NCIMB 8938 / NRRL B-806 / ZM1) (NCBI:txid555217)

Solvent-accessible surface area (backbone atoms only — not comparable to full-atom values): 31457 Å² total; per-residue (Å²): 136,79,93,84,86,83,86,77,82,78,81,78,74,77,74,74,76,65,68,62,88,76,47,56,69,73,57,45,47,53,36,45,56,45,22,60,67,63,46,61,72,88,53,48,30,61,49,40,44,54,53,45,58,50,52,57,72,72,36,88,63,39,42,70,39,36,38,88,43,47,81,40,34,38,36,41,34,32,74,81,46,85,49,28,33,40,37,35,24,54,92,18,42,74,44,49,37,64,40,48,70,93,67,57,71,57,84,88,71,47,47,25,38,40,39,26,45,55,60,58,55,47,31,46,45,48,41,73,40,37,68,65,59,35,40,25,69,60,59,34,42,72,42,58,43,39,36,60,52,46,19,48,52,42,39,42,56,68,62,40,91,51,68,70,61,54,64,76,67,43,58,84,68,56,40,62,51,49,51,51,27,37,56,50,25,50,52,45,39,66,70,54,43,50,63,46,51,57,52,48,55,58,47,49,59,48,49,53,52,51,47,54,52,50,52,57,50,49,56,63,68,68,66,67,85,85,76,83,90,88,90,87,72,90,82,76,80,86,83,82,88,83,84,85,85,78,94,80,78,82,69,38,40,33,31,34,18,22,42,74,44,15,43,52,34,20,48,76,32,57,29,46,26,36,37,35,33,54,66,44,44,43,8,65,72,44,47,62,49,35,37,32,54,72,66,52,44,44,53,49,42,53,58,31,51,77,69,77,27,44,39,30,40,34,46,34,21,44,68,55,92,96,52,48,65,67,50,53,52,49,53,51,51,40,56,76,60,61,47,58,27,38,30,29,35,40,66,70,60,39,47,49,45,36,71,77,39,65,87,53,43,32,29,39,30,39,43,50,56,69,86,45,60,68,54,47,46,48,46,31,74,73,37,60,36,52,29,36,39,53,65,82,67,54,31,54,67,56,43,30,62,45,49,80,65,40,102,48,44,33,28,39,74,38,34,31,75,60,74,64,96,55,52,58,68,64,57,64,32,27,74,52,66,72,42,30,32,47,42,47,3,28,63,59,52,40,81,39,37,42,59,47,78,55,98,59,29,41,35,31,20,38,50,91,42,74,24,38,74,30,54,74,89,47,56,40,63,79,55,32,77,62,46,18,46,45,65,52,93,96,59,64,74,35,61,83,74,30,64,52,32,6,33,50,34,71,86,40,51,68,59,42,45,71,28,58,45,45,30,42,29,42,52,52,40,86,52,39,37,30,49,31,26,51,54,33,36,39,53,42,53,44,50,56,34,43,77,70,77,39,62,51,81,80,39,57,70,48,54,51,54,52,50,76,67,27,44,51,73,35,77,35,54,55,29,65,40,88,80,66,121

pLDDT: mean 80.7, std 19.19, range [22.17, 98.81]

Foldseek 3Di:
DDDDDDDDPPPPPDPPPDCLVVDDPVLNQLLVLQLLQQDDQVVVQVLQVLLQVVLVVVDPCLLVLQQVQAQAWEWEAAPSHQWIWIWHAHSSRIHIHIDGPVRDDPPVPHQKYKYAHSSVVVCLLQVVDWPQLCCLQVRIPMAHFLLNVLSVSLSSFPRHDCSVVSQCVDDPPSNVSSVVSSVVSVVCCVPPVVVVVVVVVVVVVVVVVVVVVVVVVVVVVPCPDDDDDDDDDPPPPPPDDDDDDDDPADFFEEFEAFFLLLLLLLVVLPGQEYEFEACFQQAAPNGHSTGDDLVSVLVSQVSQVVSNHAYEYERAFDADVPGCVVSLVRLVSCVVSPHQAYAYADPVSLLSNCVPPVPRAYEHHCLNVDLDLVSQQCSCVRRVHQEYEDQLAAELVRLLVSPVSHNHAYEYEAKFWHDFDRHNPDCPLCVQPVDDCRGRNYQQHSSQWRWDADPQWIFIGGRVDGFEIAHNSFRDFHRGNQQGFDADDPGDTDNPTDHRWMAHNLQCVVSNVVSRHRYYYYDDNSIHSNLSNLLSNLSVVSSVCVVVVHGSVVCVVSVVSSCSSIGRSHYDNHSHDPPND

Radius of gyration: 26.83 Å; Cα contacts (8 Å, |Δi|>4): 1029; chains: 1; bounding box: 81×76×76 Å

Secondary structure (DSSP, 8-state):
------------------GGGGS-HHHHHHHHHHHHHTS-HHHHHHHHHHHHHHHHHHSTTHHHHHGGGTT-EEEEEETTSS-EEEEEEETTEEEEEEE-GGGPPPGGG-SEEEEE-HHHHHHHHHTSS-HHHHHHTTSSEEEE-HHHHHHHHHHHTT--SSHHHHHHTPPTTHHHHHHHHHHHHHHHIIIIIHHHHHHHHHHHHHHHHHHHHHHHHHHHHH---------SSTTSSSS----------PPEEEEE-SSHHHHHHHHHTT-SEEEEEBSSTTSTT--TT-SB-HHHHHHHHHHHHHTT-EEEEEE-SPPBTTB-HHHHHHHHHHHHTT-SEEEE--HHHHHHHHHH-TTSEEEEPGGG---SHHHHHHHHHHH---EEE--TT--HHHHHHHHTT-SSEEEEEEEEEPPPS-TT---HHHHHHS--TTTTS-SS-GGGEEEEEETTEEEEEETTEEEEEE-TTSPPPP--GGG-EE--TTS--EESS--SPEEE-GGGHHHHHHTT--EEEEP-TTS-HHHHHHHHHHHHHHHHHHHTT--GGG-HHHHHHHHHTSGGG-EE-GGGSTT--

InterPro domains:
  IPR001539 Peptidase U32 [PTHR30217] (249-578)
  IPR003033 SCP2 sterol-binding domain [PF02036] (54-157)
  IPR036527 SCP2 sterol-binding domain superfamily [G3DSA:3.30.1050.10] (76-160)
  IPR036527 SCP2 sterol-binding domain superfamily [SSF55718] (40-162)
  IPR043692 Ubiquinone biosynthesis protein UbiU [NF047963] (251-581)
  IPR060007 Peptidase family U32, N-terminal domain [PF01136] (260-567)

Nearest PDB structures (foldseek):
  6h6o-assembly1_A  TM=8.066E-01  e=1.483E-06  Escherichia coli K-12
  3ngj-assembly1_B  TM=6.524E-01  e=1.267E-03  Entamoeba histolytica
  2pge-assembly1_A  TM=5.770E-01  e=5.112E-03  Desulfotalea psychrophila LSv54
  4gfs-assembly1_B  TM=5.289E-01  e=7.145E-03  Salmonella enterica subsp. enterica serovar Typhimurium str. LT2
  3l2i-assembly1_B  TM=5.344E-01  e=5.035E-02  Salmonella enterica subsp. enterica serovar Typhimurium str. LT2

Mean predicted aligned error: 11.59 Å

Sequence (581 aa):
MDASTLSFRSASSSARSFPFLSMSAERQDLFFSLALTALPRPMITPLCRIIVARLEHRIPGLKERLRPLDGKTVFIQPKDLTVGFLLSISNGHPHLTAISPESLPKKTDMDARLEASLEVFFHLLHGESDGDALFFSRDLKVDGDMSVVVALRNAMDGLGEDLLKDVFTLPQPFRSLFNRAGGVANRCLDRIIDPFLKKTAKLENRLSKIQAEIDALRQKEEDIPLKSVHNSIEKDQENNADLSGTAKNAIELLAPAGTPAALRSAIDAGANAVYLGFRDETNARNYPGLNFTREDLKEGIAYAHQRGRRVHVAINTYAAAGHMDSWYKAIDTAAELGADALIMADMGLLSYASQHYPDLSRHLSVQAGASTPAAIQFYYEMFGINRMVLPRMFTLDEIAALKEKVPIEIETFIFGSLSPMSEGRCALSAYATGRSPNLCGVCSPAEHVRYKNEDGVLISQLGDFVINRFGKDEAAGYPTLCKGRYIPKGGEASYLFEKPECLNAAEYIASLRAAGVTSFKIEGRQRSRFYTTEVVSCFRALLDAEASGKSADSLPDVLNRLRDLAEGGEETRGAYRKGWR